Protein AF-A0AAU9X6X1-F1 (afdb_monomer)

Foldseek 3Di:
DDDDDDDDDDDDDDDDPPPPPPPPQQQWDFAAQLLLQLLVVCCVAPVNVLSLQAQNTHSVGQKDFAAAPPDDPPDRQWIWGDSPFKIWIAGRALVQLAARTLWIGGDDDLVVQQQVQLVVVVFGFDHKYQLASLGWIWGAGPVRATQAICAQLQQLARGDPDSNCVSVQCVLFSPLSVVRSVVSSPDPNSVVNHQQKDKDAPPDDDPPQKHWAAEDEAFDKDKRFQGPPWDFKWKFWDPCPPPGVLVLVLQVVQWPQQADPVGSTGGDCVQWDAGNNGGIIGIGGGHNPLVVNCVSNVVDKIKMWMWIADPVRMIMIGIHIHDNPDDPDPPDDLFWDKFFFPPNVQQAQAGWDQDDPQATLAQLLLQVLRQQLSLLSCCVVPVLGFVPSQHDVVDRRDRYDDPSSVVSSNVQCVQQVFDGDPRYRDGDLVSSQSCQVSRCVRNHDQKHKDKDFPPPDFLVVLLVVCVVCRNVNWKKKFWDFDDRNPDGDIAIKIFGMKTKGKGKIKMWGFDFDDDPVDTDTDIDIDIDMDIFMWTQIRRNHRSRPGIIRGDRGRMMMTMDGHD

Secondary structure (DSSP, 8-state):
-----------------------------PPPHHHHHHHHHHTTSGGGGGGGTS--S-TT-SEEEEE-TTS-TT---EEEEE-SSEEEEEES-GGG-S-SEEEEEESSPHHHHHHHHHHHTT----EEEE-STT--EEEE-TTS-EEEESSBTTTTBSS-S-GGGHHHHHHT-HHHHHHHHHHHHTSHHHHHHHTTEEEEETTPPP-TTEEEEEEE-TT-EEEEE--TT--EEEEEE-S-GGGHHHHHHHHHHHBSS-B-SS-TTBBPGGGEEE-TT--EEEEEEB-S-HHHHHHHTTT--EEEEEEEE-TTSEEEEEEEEE-----S---SSS--EEEE-TTGGG--B-B--EETTTEE--HHHHHHHHHHHHHHHHTTT-TTS-TTSSSSTT-PPPSB--HHHHHHHHHHHHHHT-EEETTEEE--GGGGGGGHHHHHHHH-TTEEEEEEETTS--HHHHHHHHHHHHHTT--EEEEEEEE-SSSEEEEEEEEEEEEEEEEEEEEEEEEEES-TTS-EEEEEEEEEEEEEEEEEEE-SBTTTT-EEE----SEEEEEEE--

Nearest PDB structures (foldseek):
  8jyw-assembly1_A  TM=2.947E-01  e=9.438E-01  Trichoplax adhaerens
  8sl0-assembly1_A  TM=2.617E-01  e=5.034E+00  Vitiosangium sp. GDMCC 1.1324
  6h04-assembly1_C  TM=2.088E-01  e=6.342E+00  Homo sapiens
  4v2t-assembly1_A  TM=1.220E-01  e=1.059E+00  Pleurotus ostreatus

Organism: NCBI:txid46732

pLDDT: mean 82.17, std 17.19, range [26.47, 98.62]

Radius of gyration: 28.9 Å; Cα contacts (8 Å, |Δi|>4): 1144; chains: 1; bounding box: 90×73×102 Å

Mean predicted aligned error: 10.25 Å

Structure (mmCIF, N/CA/C/O backbone):
data_AF-A0AAU9X6X1-F1
#
_entry.id   AF-A0AAU9X6X1-F1
#
loop_
_atom_site.group_PDB
_atom_site.id
_atom_site.type_symbol
_atom_site.label_atom_id
_atom_site.label_alt_id
_atom_site.label_comp_id
_atom_site.label_asym_id
_atom_site.label_entity_id
_atom_site.label_seq_id
_atom_site.pdbx_PDB_ins_code
_atom_site.Cartn_x
_atom_site.Cartn_y
_atom_site.Cartn_z
_atom_site.occupancy
_atom_site.B_iso_or_equiv
_atom_site.auth_seq_id
_atom_site.auth_comp_id
_atom_site.auth_asym_id
_atom_site.auth_atom_id
_atom_site.pdbx_PDB_model_num
ATOM 1 N N . MET A 1 1 ? 44.163 -37.553 66.821 1.00 34.38 1 MET A N 1
ATOM 2 C CA . MET A 1 1 ? 45.351 -36.810 66.357 1.00 34.38 1 MET A CA 1
ATOM 3 C C . MET A 1 1 ? 45.443 -36.966 64.846 1.00 34.38 1 MET A C 1
ATOM 5 O O . MET A 1 1 ? 45.514 -38.090 64.373 1.00 34.38 1 MET A O 1
ATOM 9 N N . ALA A 1 2 ? 45.341 -35.856 64.110 1.00 32.88 2 ALA A N 1
ATOM 10 C CA . ALA A 1 2 ? 45.908 -35.700 62.760 1.00 32.88 2 ALA A CA 1
ATOM 11 C C . ALA A 1 2 ? 47.459 -35.741 62.865 1.00 32.88 2 ALA A C 1
ATO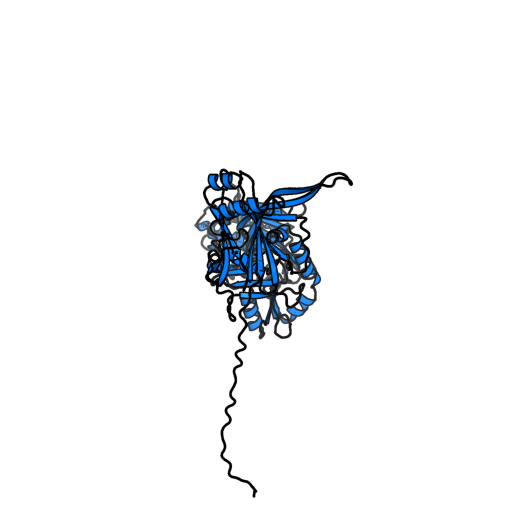M 13 O O . ALA A 1 2 ? 47.927 -35.643 64.007 1.00 32.88 2 ALA A O 1
ATOM 14 N N . PRO A 1 3 ? 48.275 -35.819 61.785 1.00 40.94 3 PRO A N 1
ATOM 15 C CA . PRO A 1 3 ? 48.041 -35.431 60.375 1.00 40.94 3 PRO A CA 1
ATOM 16 C C . PRO A 1 3 ? 48.413 -36.542 59.352 1.00 40.94 3 PRO A C 1
ATOM 18 O O . PRO A 1 3 ? 48.919 -37.586 59.739 1.00 40.94 3 PRO A O 1
ATOM 21 N N . GLY A 1 4 ? 48.018 -36.494 58.068 1.00 26.53 4 GLY A N 1
ATOM 22 C CA . GLY A 1 4 ? 48.544 -35.628 56.988 1.00 26.53 4 GLY A CA 1
ATOM 23 C C . GLY A 1 4 ? 49.948 -36.111 56.566 1.00 26.53 4 GLY A C 1
ATOM 24 O O . GLY A 1 4 ? 50.793 -36.262 57.431 1.00 26.53 4 GLY A O 1
ATOM 25 N N . ASN A 1 5 ? 50.325 -36.374 55.310 1.00 29.16 5 ASN A N 1
ATOM 26 C CA . ASN A 1 5 ? 50.000 -35.693 54.059 1.00 29.16 5 ASN A CA 1
ATOM 27 C C . ASN A 1 5 ? 50.599 -36.476 52.852 1.00 29.16 5 ASN A C 1
ATOM 29 O O . ASN A 1 5 ? 51.722 -36.952 52.959 1.00 29.16 5 ASN A O 1
ATOM 33 N N . ILE A 1 6 ? 49.878 -36.479 51.715 1.00 33.50 6 ILE A N 1
ATOM 34 C CA . ILE A 1 6 ? 50.328 -36.184 50.322 1.00 33.50 6 ILE A CA 1
ATOM 35 C C . ILE A 1 6 ? 51.428 -37.089 49.694 1.00 33.50 6 ILE A C 1
ATOM 37 O O . ILE A 1 6 ? 52.554 -37.096 50.162 1.00 33.50 6 ILE A O 1
ATOM 41 N N . ASN A 1 7 ? 51.212 -37.880 48.623 1.00 29.91 7 ASN A N 1
ATOM 42 C CA . ASN A 1 7 ? 50.804 -37.616 47.209 1.00 29.91 7 ASN A CA 1
ATOM 43 C C . ASN A 1 7 ? 51.987 -38.124 46.332 1.00 29.91 7 ASN A C 1
ATOM 45 O O . ASN A 1 7 ? 53.130 -37.829 46.653 1.00 29.91 7 ASN A O 1
ATOM 49 N N . LYS A 1 8 ? 51.857 -38.923 45.270 1.00 31.33 8 LYS A N 1
ATOM 50 C CA . LYS A 1 8 ? 51.353 -38.586 43.929 1.00 31.33 8 LYS A CA 1
ATOM 51 C C . LYS A 1 8 ? 51.477 -39.845 43.060 1.00 31.33 8 LYS A C 1
ATOM 53 O O . LYS A 1 8 ? 52.530 -40.474 43.076 1.00 31.33 8 LYS A O 1
ATOM 58 N N . ASN A 1 9 ? 50.500 -40.118 42.201 1.00 28.11 9 ASN A N 1
ATOM 59 C CA . ASN A 1 9 ? 50.823 -40.437 40.812 1.00 28.11 9 ASN A CA 1
ATOM 60 C C . ASN A 1 9 ? 49.666 -40.067 39.883 1.00 28.11 9 ASN A C 1
ATOM 62 O O . ASN A 1 9 ? 48.494 -40.258 40.189 1.00 28.11 9 ASN A O 1
ATOM 66 N N . ILE A 1 10 ? 50.059 -39.427 38.790 1.00 32.81 10 ILE A N 1
ATOM 67 C CA . ILE A 1 10 ? 49.257 -38.663 37.842 1.00 32.81 10 ILE A CA 1
ATOM 68 C C . ILE A 1 10 ? 48.699 -39.616 36.784 1.00 32.81 10 ILE A C 1
ATOM 70 O O . ILE A 1 10 ? 49.464 -40.353 36.167 1.00 32.81 10 ILE A O 1
ATOM 74 N N . GLN A 1 11 ? 47.395 -39.545 36.510 1.00 29.19 11 GLN A N 1
ATOM 75 C CA . GLN A 1 11 ? 46.805 -40.120 35.303 1.00 29.19 11 GLN A CA 1
ATOM 76 C C . GLN A 1 11 ? 45.953 -39.059 34.601 1.00 29.19 11 GLN A C 1
ATOM 78 O O . GLN A 1 11 ? 45.117 -38.388 35.205 1.00 29.19 11 GLN A O 1
ATOM 83 N N . TRP A 1 12 ? 46.254 -38.863 33.321 1.00 28.27 12 TRP A N 1
ATOM 84 C CA . TRP A 1 12 ? 45.672 -37.861 32.442 1.00 28.27 12 TRP A CA 1
ATOM 85 C C . TRP A 1 12 ? 44.200 -38.172 32.151 1.00 28.27 12 TRP A C 1
ATOM 87 O O . TRP A 1 12 ? 43.899 -39.150 31.470 1.00 28.27 12 TRP A O 1
ATOM 97 N N . HIS A 1 13 ? 43.290 -37.305 32.600 1.00 31.41 13 HIS A N 1
ATOM 98 C CA . HIS A 1 13 ? 41.912 -37.285 32.116 1.00 31.41 13 HIS A CA 1
ATOM 99 C C . HIS A 1 13 ? 41.697 -36.108 31.165 1.00 31.41 13 HIS A C 1
ATOM 101 O O . HIS A 1 13 ? 41.884 -34.941 31.505 1.00 31.41 13 HIS A O 1
ATOM 107 N N . VAL A 1 14 ? 41.297 -36.471 29.950 1.00 33.16 14 VAL A N 1
ATOM 108 C CA . VAL A 1 14 ? 40.812 -35.612 28.873 1.00 33.16 14 VAL A CA 1
ATOM 109 C C . VAL A 1 14 ? 39.625 -34.789 29.382 1.00 33.16 14 VAL A C 1
ATOM 111 O O . VAL A 1 14 ? 38.543 -35.321 29.620 1.00 33.16 14 VAL A O 1
ATOM 114 N N . LEU A 1 15 ? 39.821 -33.481 29.545 1.00 28.23 15 LEU A N 1
ATOM 115 C CA . LEU A 1 15 ? 38.739 -32.526 29.773 1.00 28.23 15 LEU A CA 1
ATOM 116 C C . LEU A 1 15 ? 38.056 -32.230 28.432 1.00 28.23 15 LEU A C 1
ATOM 118 O O . LEU A 1 15 ? 38.530 -31.414 27.645 1.00 28.23 15 LEU A O 1
ATOM 122 N N . PHE A 1 16 ? 36.925 -32.888 28.180 1.00 28.70 16 PHE A N 1
ATOM 123 C CA . PHE A 1 16 ? 35.931 -32.398 27.227 1.00 28.70 16 PHE A CA 1
ATOM 124 C C . PHE A 1 16 ? 35.357 -31.079 27.770 1.00 28.70 16 PHE A C 1
ATOM 126 O O . PHE A 1 16 ? 34.768 -31.089 28.856 1.00 28.70 16 PHE A O 1
ATOM 133 N N . PRO A 1 17 ? 35.469 -29.941 27.062 1.00 32.41 17 PRO A N 1
ATOM 134 C CA . PRO A 1 17 ? 34.713 -28.765 27.440 1.00 32.41 17 PRO A CA 1
ATOM 135 C C . PRO A 1 17 ? 33.246 -29.051 27.112 1.00 32.41 17 PRO A C 1
ATOM 137 O O . PRO A 1 17 ? 32.853 -29.153 25.949 1.00 32.41 17 PRO A O 1
ATOM 140 N N . LEU A 1 18 ? 32.436 -29.203 28.160 1.00 30.66 18 LEU A N 1
ATOM 141 C CA . LEU A 1 18 ? 30.983 -29.102 28.096 1.00 30.66 18 LEU A CA 1
ATOM 142 C C . LEU A 1 18 ? 30.646 -27.736 27.491 1.00 30.66 18 LEU A C 1
ATOM 144 O O . LEU A 1 18 ? 30.604 -26.717 28.175 1.00 30.66 18 LEU A O 1
ATOM 148 N N . CYS A 1 19 ? 30.444 -27.723 26.176 1.00 27.12 19 CYS A N 1
ATOM 149 C CA . CYS A 1 19 ? 29.834 -26.625 25.456 1.00 27.12 19 CYS A CA 1
ATOM 150 C C . CYS A 1 19 ? 28.373 -26.569 25.914 1.00 27.12 19 CYS A C 1
ATOM 152 O O . CYS A 1 19 ? 27.488 -27.195 25.331 1.00 27.12 19 CYS A O 1
ATOM 154 N N . THR A 1 20 ? 28.115 -25.863 27.012 1.00 31.69 20 THR A N 1
ATOM 155 C CA . THR A 1 20 ? 26.778 -25.403 27.366 1.00 31.69 20 THR A CA 1
ATOM 156 C C . THR A 1 20 ? 26.326 -24.476 26.247 1.00 31.69 20 THR A C 1
ATOM 158 O O . THR A 1 20 ? 26.607 -23.279 26.237 1.00 31.69 20 THR A O 1
ATOM 161 N N . ILE A 1 21 ? 25.625 -25.047 25.266 1.00 31.33 21 ILE A N 1
ATOM 162 C CA . ILE A 1 21 ? 24.788 -24.288 24.348 1.00 31.33 21 ILE A CA 1
ATOM 163 C C . ILE A 1 21 ? 23.740 -23.622 25.237 1.00 31.33 21 ILE A C 1
ATOM 165 O O . ILE A 1 21 ? 22.722 -24.215 25.592 1.00 31.33 21 ILE A O 1
ATOM 169 N N . LEU A 1 22 ? 24.014 -22.380 25.634 1.00 26.83 22 LEU A N 1
ATOM 170 C CA . LEU A 1 22 ? 22.998 -21.445 26.079 1.00 26.83 22 LEU A CA 1
ATOM 171 C C . LEU A 1 22 ? 22.046 -21.276 24.896 1.00 26.83 22 LEU A C 1
ATOM 173 O O . LEU A 1 22 ? 22.233 -20.424 24.029 1.00 26.83 22 LEU A O 1
ATOM 177 N N . VAL A 1 23 ? 21.020 -22.126 24.846 1.00 26.47 23 VAL A N 1
ATOM 178 C CA . VAL A 1 23 ? 19.803 -21.848 24.097 1.00 26.47 23 VAL A CA 1
ATOM 179 C C . VAL A 1 23 ? 19.217 -20.617 24.771 1.00 26.47 23 VAL A C 1
ATOM 181 O O . VAL A 1 23 ? 18.450 -20.711 25.727 1.00 26.47 23 VAL A O 1
ATOM 184 N N . VAL A 1 24 ? 19.633 -19.437 24.310 1.00 30.52 24 VAL A N 1
ATOM 185 C CA . VAL A 1 24 ? 18.927 -18.195 24.589 1.00 30.52 24 VAL A CA 1
ATOM 186 C C . VAL A 1 24 ? 17.564 -18.392 23.948 1.00 30.52 24 VAL A C 1
ATOM 188 O O . VAL A 1 24 ? 17.398 -18.220 22.739 1.00 30.52 24 VAL A O 1
ATOM 191 N N . GLY A 1 25 ? 16.608 -18.870 24.746 1.00 29.17 25 GLY A N 1
ATOM 192 C CA . GLY A 1 25 ? 15.221 -18.991 24.344 1.00 29.17 25 GLY A CA 1
ATOM 193 C C . GLY A 1 25 ? 14.802 -17.634 23.808 1.00 29.17 25 GLY A C 1
ATOM 194 O O . GLY A 1 25 ? 14.695 -16.671 24.564 1.00 29.17 25 GLY A O 1
ATOM 195 N N . SER A 1 26 ? 14.648 -17.536 22.488 1.00 38.75 26 SER A N 1
ATOM 196 C CA . SER A 1 26 ? 14.135 -16.330 21.857 1.00 38.75 26 SER A CA 1
ATOM 197 C C . SER A 1 26 ? 12.733 -16.149 22.405 1.00 38.75 26 SER A C 1
ATOM 199 O O . SER A 1 26 ? 11.842 -16.941 22.095 1.00 38.75 26 SER A O 1
ATOM 201 N N . ALA A 1 27 ? 12.566 -15.180 23.307 1.00 46.25 27 ALA A N 1
ATOM 202 C CA . ALA A 1 27 ? 11.268 -14.867 23.871 1.00 46.25 27 ALA A CA 1
ATOM 203 C C . ALA A 1 27 ? 10.288 -14.682 22.707 1.00 46.25 27 ALA A C 1
ATOM 205 O O . ALA A 1 27 ? 10.564 -13.906 21.792 1.00 46.25 27 ALA A O 1
ATOM 206 N N . ALA A 1 28 ? 9.187 -15.439 22.728 1.00 56.12 28 ALA A N 1
ATOM 207 C CA . ALA A 1 28 ? 8.129 -15.360 21.728 1.00 56.12 28 ALA A CA 1
ATOM 208 C C . ALA A 1 28 ? 7.797 -13.890 21.426 1.00 56.12 28 ALA A C 1
ATOM 210 O O . ALA A 1 28 ? 7.582 -13.099 22.354 1.00 56.12 28 ALA A O 1
ATOM 211 N N . LEU A 1 29 ? 7.800 -13.516 20.143 1.00 65.94 29 LEU A N 1
ATOM 212 C CA . LEU A 1 29 ? 7.522 -12.148 19.721 1.00 65.94 29 LEU A CA 1
ATOM 213 C C . LEU A 1 29 ? 6.084 -11.797 20.114 1.00 65.94 29 LEU A C 1
ATOM 215 O O . LEU A 1 29 ? 5.132 -12.386 19.608 1.00 65.94 29 LEU A O 1
ATOM 219 N N . LYS A 1 30 ? 5.930 -10.822 21.014 1.00 76.06 30 LYS A N 1
ATOM 220 C CA . LYS A 1 30 ? 4.615 -10.376 21.483 1.00 76.06 30 LYS A CA 1
ATOM 221 C C . LYS A 1 30 ? 4.095 -9.241 20.622 1.00 76.06 30 LYS A C 1
ATOM 223 O O . LYS A 1 30 ? 4.688 -8.159 20.601 1.00 76.06 30 LYS A O 1
ATOM 228 N N . LEU A 1 31 ? 2.978 -9.467 19.938 1.00 84.50 31 LEU A N 1
ATOM 229 C CA . LEU A 1 31 ? 2.383 -8.453 19.068 1.00 84.50 31 LEU A CA 1
ATOM 230 C C . LEU A 1 31 ? 1.553 -7.443 19.871 1.00 84.50 31 LEU A C 1
ATOM 232 O O . LEU A 1 31 ? 0.777 -7.849 20.741 1.00 84.50 31 LEU A O 1
ATOM 236 N N . PRO A 1 32 ? 1.643 -6.133 19.572 1.00 86.31 32 PRO A N 1
ATOM 237 C CA . PRO A 1 32 ? 0.783 -5.136 20.197 1.00 86.31 32 PRO A CA 1
ATOM 238 C C . PRO A 1 32 ? -0.682 -5.345 19.789 1.00 86.31 32 PRO A C 1
ATOM 240 O O . PRO A 1 32 ? -0.978 -5.920 18.737 1.00 86.31 32 PRO A O 1
ATOM 243 N N . TYR A 1 33 ? -1.608 -4.857 20.622 1.00 86.38 33 TYR A N 1
ATOM 244 C CA . TYR A 1 33 ? -3.054 -4.973 20.389 1.00 86.38 33 TYR A CA 1
ATOM 245 C C . TYR A 1 33 ? -3.447 -4.489 18.990 1.00 86.38 33 TYR A C 1
ATOM 247 O O . TYR A 1 33 ? -4.227 -5.135 18.299 1.00 86.38 33 TYR A O 1
ATOM 255 N N . GLU A 1 34 ? -2.878 -3.372 18.561 1.00 87.75 34 GLU A N 1
ATOM 256 C CA . GLU A 1 34 ? -3.120 -2.742 17.274 1.00 87.75 34 GLU A CA 1
ATOM 257 C C . GLU A 1 34 ? -2.832 -3.682 16.097 1.00 87.75 34 GLU A C 1
ATOM 259 O O . GLU A 1 34 ? -3.627 -3.761 15.157 1.00 87.75 34 GLU A O 1
ATOM 264 N N . VAL A 1 35 ? -1.737 -4.440 16.173 1.00 89.44 35 VAL A N 1
ATOM 265 C CA . VAL A 1 35 ? -1.349 -5.409 15.141 1.00 89.44 35 VAL A CA 1
ATOM 266 C C . VAL A 1 35 ? -2.263 -6.622 15.199 1.00 89.44 35 VAL A C 1
ATOM 268 O O . VAL A 1 35 ? -2.789 -7.025 14.167 1.00 89.44 35 VAL A O 1
ATOM 271 N N . GLN A 1 36 ? -2.550 -7.150 16.393 1.00 89.31 36 GLN A N 1
ATOM 272 C CA . GLN A 1 36 ? -3.501 -8.257 16.555 1.00 89.31 36 GLN A CA 1
ATOM 273 C C . GLN A 1 36 ? -4.883 -7.903 15.996 1.00 89.31 36 GLN A C 1
ATOM 275 O O . GLN A 1 36 ? -5.502 -8.687 15.279 1.00 89.31 36 GLN A O 1
ATOM 280 N N . GLN A 1 37 ? -5.353 -6.688 16.271 1.00 89.06 37 GLN A N 1
ATOM 281 C CA . GLN A 1 37 ? -6.616 -6.194 15.752 1.00 89.06 37 GLN A CA 1
ATOM 282 C C . GLN A 1 37 ? -6.596 -6.047 14.228 1.00 89.06 37 GLN A C 1
ATOM 284 O O . GLN A 1 37 ? -7.605 -6.318 13.577 1.00 89.06 37 GLN A O 1
ATOM 289 N N . SER A 1 38 ? -5.470 -5.609 13.668 1.00 89.75 38 SER A N 1
ATOM 290 C CA . SER A 1 38 ? -5.297 -5.483 12.221 1.00 89.75 38 SER A CA 1
ATOM 291 C C . SER A 1 38 ? -5.279 -6.858 11.553 1.00 89.75 38 SER A C 1
ATOM 293 O O . SER A 1 38 ? -5.969 -7.044 10.561 1.00 89.75 38 SER A O 1
ATOM 295 N N . ILE A 1 39 ? -4.629 -7.865 12.150 1.00 89.38 39 ILE A N 1
ATOM 296 C CA . ILE A 1 39 ? -4.695 -9.258 11.678 1.00 89.38 39 ILE A CA 1
ATOM 297 C C . ILE A 1 39 ? -6.148 -9.754 11.653 1.00 89.38 39 ILE A C 1
ATOM 299 O O . ILE A 1 39 ? -6.595 -10.303 10.648 1.00 89.38 39 ILE A O 1
ATOM 303 N N . LEU A 1 40 ? -6.923 -9.529 12.721 1.00 87.62 40 LEU A N 1
ATOM 304 C CA . LEU A 1 40 ? -8.335 -9.934 12.748 1.00 87.62 40 LEU A CA 1
ATOM 305 C C . LEU A 1 40 ? -9.177 -9.241 11.671 1.00 87.62 40 LEU A C 1
ATOM 307 O O . LEU A 1 40 ? -10.067 -9.877 11.120 1.00 87.62 40 LEU A O 1
ATOM 311 N N . ALA A 1 41 ? -8.919 -7.961 11.397 1.00 85.94 41 ALA A N 1
ATOM 312 C CA . ALA A 1 41 ? -9.678 -7.187 10.419 1.00 85.94 41 ALA A CA 1
ATOM 313 C C . ALA A 1 41 ? -9.298 -7.541 8.972 1.00 85.94 41 ALA A C 1
ATOM 315 O O . ALA A 1 41 ? -10.172 -7.815 8.154 1.00 85.94 41 ALA A O 1
ATOM 316 N N . GLU A 1 42 ? -8.001 -7.572 8.660 1.00 84.69 42 GLU A N 1
ATOM 317 C CA . GLU A 1 42 ? -7.508 -7.781 7.295 1.00 84.69 42 GLU A CA 1
ATOM 318 C C . GLU A 1 42 ? -7.640 -9.240 6.847 1.00 84.69 42 GLU A C 1
ATOM 320 O O . GLU A 1 42 ? -7.840 -9.506 5.667 1.00 84.69 42 GLU A O 1
ATOM 325 N N . SER A 1 43 ? -7.627 -10.198 7.778 1.00 84.06 43 SER A N 1
ATOM 326 C CA . SER A 1 43 ? -7.795 -11.624 7.461 1.00 84.06 43 SER A CA 1
ATOM 327 C C . SER A 1 43 ? -9.212 -12.032 7.024 1.00 84.06 43 SER A C 1
ATOM 329 O O . SER A 1 43 ? -9.473 -13.197 6.704 1.00 84.06 43 SER A O 1
ATOM 331 N N . GLU A 1 44 ? -10.156 -11.090 7.023 1.00 79.62 44 GLU A N 1
ATOM 332 C CA . GLU A 1 44 ? -11.462 -11.258 6.384 1.00 79.62 44 GLU A CA 1
ATOM 333 C C . GLU A 1 44 ? -11.425 -10.944 4.877 1.00 79.62 44 GLU A C 1
ATOM 335 O O . GLU A 1 44 ? -12.369 -11.282 4.165 1.00 79.62 44 GLU A O 1
ATOM 340 N N . LEU A 1 45 ? -10.343 -10.346 4.364 1.00 74.56 45 LEU A N 1
ATOM 341 C CA . LEU A 1 45 ? -10.152 -10.122 2.932 1.00 74.56 45 LEU A CA 1
ATOM 342 C C . LEU A 1 45 ? -9.703 -11.409 2.244 1.00 74.56 45 LEU A C 1
ATOM 344 O O . LEU A 1 45 ? -8.772 -12.058 2.708 1.00 74.56 45 LEU A O 1
ATOM 348 N N . ASP A 1 46 ? -10.318 -11.735 1.102 1.00 72.69 46 ASP A N 1
ATOM 349 C CA . ASP A 1 46 ? -10.016 -12.958 0.340 1.00 72.69 46 ASP A CA 1
ATOM 350 C C . ASP A 1 46 ? -8.519 -13.158 0.079 1.00 72.69 46 ASP A C 1
ATOM 352 O O . ASP A 1 46 ? -8.003 -14.243 0.329 1.00 72.69 46 ASP A O 1
ATOM 356 N N . ASP A 1 47 ? -7.822 -12.091 -0.323 1.00 72.06 47 ASP A N 1
ATOM 357 C CA . ASP A 1 47 ? -6.396 -12.123 -0.676 1.00 72.06 47 ASP A CA 1
ATOM 358 C C . ASP A 1 47 ? -5.473 -12.262 0.551 1.00 72.06 47 ASP A C 1
ATOM 360 O O . ASP A 1 47 ? -4.272 -12.437 0.392 1.00 72.06 47 ASP A O 1
ATOM 364 N N . LEU A 1 48 ? -6.014 -12.153 1.771 1.00 80.19 48 LEU A N 1
ATOM 365 C CA . LEU A 1 48 ? -5.268 -12.171 3.035 1.00 80.19 48 LEU A CA 1
ATOM 366 C C . LEU A 1 48 ? -5.837 -13.181 4.048 1.00 80.19 48 LEU A C 1
ATOM 368 O O . LEU A 1 48 ? -5.480 -13.152 5.228 1.00 80.19 48 LEU A O 1
ATOM 372 N N . LYS A 1 49 ? -6.708 -14.103 3.615 1.00 82.88 49 LYS A N 1
ATOM 373 C CA . LYS A 1 49 ? -7.297 -15.140 4.486 1.00 82.88 49 LYS A CA 1
ATOM 374 C C . LYS A 1 49 ? -6.244 -16.011 5.167 1.00 82.88 49 LYS A C 1
ATOM 376 O O . LYS A 1 49 ? -6.463 -16.459 6.296 1.00 82.88 49 LYS A O 1
ATOM 381 N N . ASP A 1 50 ? -5.103 -16.209 4.513 1.00 82.62 50 ASP A N 1
ATOM 382 C CA . ASP A 1 50 ? -4.003 -17.014 5.039 1.00 82.62 50 ASP A CA 1
ATOM 383 C C . ASP A 1 50 ? -3.384 -16.413 6.309 1.00 82.62 50 ASP A C 1
ATOM 385 O O . ASP A 1 50 ? -2.890 -17.168 7.145 1.00 82.62 50 ASP A O 1
ATOM 389 N N . LEU A 1 51 ? -3.563 -15.108 6.578 1.00 82.75 51 LEU A N 1
ATOM 390 C CA . LEU A 1 51 ? -3.168 -14.482 7.851 1.00 82.75 51 LEU A CA 1
ATOM 391 C C . LEU A 1 51 ? -3.775 -15.161 9.085 1.00 82.75 51 LEU A C 1
ATOM 393 O O . LEU A 1 51 ? -3.196 -15.089 10.168 1.00 82.75 51 LEU A O 1
ATOM 397 N N . LYS A 1 52 ? -4.928 -15.835 8.953 1.00 78.00 52 LYS A N 1
ATOM 398 C CA . LYS A 1 52 ? -5.547 -16.575 10.070 1.00 78.00 52 LYS A CA 1
ATOM 399 C C . LYS A 1 52 ? -4.725 -17.788 10.498 1.00 78.00 52 LYS A C 1
ATOM 401 O O . LYS A 1 52 ? -4.894 -18.242 11.627 1.00 78.00 52 LYS A O 1
ATOM 406 N N . ARG A 1 53 ? -3.905 -18.331 9.594 1.00 75.25 53 ARG A N 1
ATOM 407 C CA . ARG A 1 53 ? -3.177 -19.598 9.750 1.00 75.25 53 ARG A CA 1
ATOM 408 C C . ARG A 1 53 ? -1.709 -19.400 10.124 1.00 75.25 53 ARG A C 1
ATOM 410 O O . ARG A 1 53 ? -1.081 -20.344 10.586 1.00 75.25 53 ARG A O 1
ATOM 417 N N . VAL A 1 54 ? -1.180 -18.192 9.945 1.00 74.75 54 VAL A N 1
ATOM 418 C CA . VAL A 1 54 ? 0.222 -17.869 10.231 1.00 74.75 54 VAL A CA 1
ATOM 419 C C . VAL A 1 54 ? 0.484 -17.909 11.729 1.00 74.75 54 VAL A C 1
ATOM 421 O O . VAL A 1 54 ? -0.153 -17.170 12.476 1.00 74.75 54 VAL A O 1
ATOM 424 N N . ASN A 1 55 ? 1.459 -18.700 12.176 1.00 70.44 55 ASN A N 1
ATOM 425 C CA . ASN A 1 55 ? 1.927 -18.630 13.555 1.00 70.44 55 ASN A CA 1
ATOM 426 C C . ASN A 1 55 ? 2.724 -17.337 13.760 1.00 70.44 55 ASN A C 1
ATOM 428 O O . ASN A 1 55 ? 3.880 -17.249 13.383 1.00 70.44 55 ASN A O 1
ATOM 432 N N . VAL A 1 56 ? 2.102 -16.307 14.324 1.00 70.00 56 VAL A N 1
ATOM 433 C CA . VAL A 1 56 ? 2.730 -14.983 14.445 1.00 70.00 56 VAL A CA 1
ATOM 434 C C . VAL A 1 56 ? 3.666 -14.842 15.654 1.00 70.00 56 VAL A C 1
ATOM 436 O O . VAL A 1 56 ? 4.281 -13.787 15.811 1.00 70.00 56 VAL A O 1
ATOM 439 N N . SER A 1 57 ? 3.756 -15.868 16.508 1.00 59.53 57 SER A N 1
ATOM 440 C CA . SER A 1 57 ? 4.311 -15.786 17.869 1.00 59.53 57 SER A CA 1
ATOM 441 C C . SER A 1 57 ? 5.595 -16.594 18.099 1.00 59.53 57 SER A C 1
ATOM 443 O O . SER A 1 57 ? 6.139 -16.554 19.202 1.00 59.53 57 SER A O 1
ATOM 445 N N . ASP A 1 58 ? 6.096 -17.352 17.127 1.00 54.44 58 ASP A N 1
ATOM 446 C CA . ASP A 1 58 ? 7.277 -18.200 17.306 1.00 54.44 58 ASP A CA 1
ATOM 447 C C . ASP A 1 58 ? 8.603 -17.428 17.168 1.00 54.44 58 ASP A C 1
ATOM 449 O O . ASP A 1 58 ? 8.772 -16.522 16.356 1.00 54.44 58 ASP A O 1
ATOM 453 N N . GLY A 1 59 ? 9.588 -17.790 17.999 1.00 43.12 59 GLY A N 1
ATOM 454 C CA . GLY A 1 59 ? 10.905 -17.136 18.059 1.00 43.12 59 GLY A CA 1
ATOM 455 C C . GLY A 1 59 ? 11.791 -17.346 16.821 1.00 43.12 59 GLY A C 1
ATOM 456 O O . GLY A 1 59 ? 12.854 -16.740 16.731 1.00 43.12 59 GLY A O 1
ATOM 457 N N . ARG A 1 60 ? 11.359 -18.181 15.865 1.00 45.31 60 ARG A N 1
ATOM 458 C CA . ARG A 1 60 ? 11.961 -18.343 14.525 1.00 45.31 60 ARG A CA 1
ATOM 459 C C . ARG A 1 60 ? 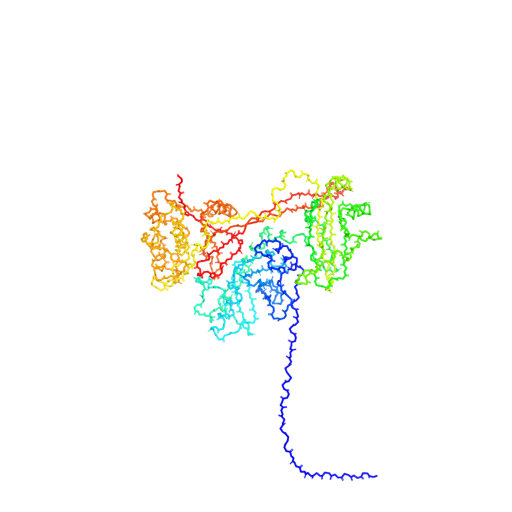11.094 -17.718 13.412 1.00 45.31 60 ARG A C 1
ATOM 461 O O . ARG A 1 60 ? 11.323 -17.997 12.241 1.00 45.31 60 ARG A O 1
ATOM 468 N N . GLY A 1 61 ? 10.081 -16.942 13.794 1.00 55.53 61 GLY A N 1
ATOM 469 C CA . GLY A 1 61 ? 8.804 -16.874 13.096 1.00 55.53 61 GLY A CA 1
ATOM 470 C C . GLY A 1 61 ? 8.699 -16.142 11.758 1.00 55.53 61 GLY A C 1
ATOM 471 O O . GLY A 1 61 ? 9.601 -15.404 11.355 1.00 55.53 61 GLY A O 1
ATOM 472 N N . PRO A 1 62 ? 7.531 -16.279 11.096 1.00 68.38 62 PRO A N 1
ATOM 473 C CA . PRO A 1 62 ? 7.149 -15.553 9.884 1.00 68.38 62 PRO A CA 1
ATOM 474 C C . PRO A 1 62 ? 7.053 -14.034 10.098 1.00 68.38 62 PRO A C 1
ATOM 476 O O . PRO A 1 62 ? 6.895 -13.292 9.129 1.00 68.38 62 PRO A O 1
ATOM 479 N N . THR A 1 63 ? 7.156 -13.559 11.344 1.00 87.31 63 THR A N 1
ATOM 480 C CA . THR A 1 63 ? 7.022 -12.148 11.699 1.00 87.31 63 THR A CA 1
ATOM 481 C C . THR A 1 63 ? 8.372 -11.481 11.964 1.00 87.31 63 THR A C 1
ATOM 483 O O . THR A 1 63 ? 9.118 -11.906 12.845 1.00 87.31 63 THR A O 1
ATOM 486 N N . ARG A 1 64 ? 8.658 -10.365 11.285 1.00 89.81 64 ARG A N 1
ATOM 487 C CA . ARG A 1 64 ? 9.882 -9.570 11.472 1.00 89.81 64 ARG A CA 1
ATOM 488 C C . ARG A 1 64 ? 9.572 -8.133 11.905 1.00 89.81 64 ARG A C 1
ATOM 490 O O . ARG A 1 64 ? 8.748 -7.470 11.271 1.00 89.81 64 ARG A O 1
ATOM 497 N N . PRO A 1 65 ? 10.223 -7.622 12.969 1.00 93.38 65 PRO A N 1
ATOM 498 C CA . PRO A 1 65 ? 10.073 -6.233 13.379 1.00 93.38 65 PRO A CA 1
ATOM 499 C C . PRO A 1 65 ? 10.817 -5.297 12.420 1.00 93.38 65 PRO A C 1
ATOM 501 O O . PRO A 1 65 ? 11.949 -5.562 12.012 1.00 93.38 65 PRO A O 1
ATOM 504 N N . ILE A 1 66 ? 10.190 -4.166 12.111 1.00 95.88 66 ILE A N 1
ATOM 505 C CA . ILE A 1 66 ? 10.759 -3.098 11.291 1.00 95.88 66 ILE A CA 1
ATOM 506 C C . ILE A 1 66 ? 10.688 -1.789 12.073 1.00 95.88 66 ILE A C 1
ATOM 508 O O . ILE A 1 66 ? 9.658 -1.428 12.647 1.00 95.88 66 ILE A O 1
ATOM 512 N N . TYR A 1 67 ? 11.793 -1.059 12.070 1.00 96.00 67 TYR A N 1
ATOM 513 C CA . TYR A 1 67 ? 11.998 0.153 12.851 1.00 96.00 67 TYR A CA 1
ATOM 514 C C . TYR A 1 67 ? 11.981 1.400 11.967 1.00 96.00 67 TYR A C 1
ATOM 516 O O . TYR A 1 67 ? 11.921 1.332 10.736 1.00 96.00 67 TYR A O 1
ATOM 524 N N . ARG A 1 68 ? 12.049 2.564 12.607 1.00 93.81 68 ARG A N 1
ATOM 525 C CA . ARG A 1 68 ? 12.169 3.863 11.948 1.00 93.81 68 ARG A CA 1
ATOM 526 C C . ARG A 1 68 ? 13.259 4.682 12.604 1.00 93.81 68 ARG A C 1
ATOM 528 O O . ARG A 1 68 ? 13.368 4.681 13.821 1.00 93.81 68 ARG A O 1
ATOM 535 N N . LEU A 1 69 ? 14.043 5.372 11.781 1.00 90.62 69 LEU A N 1
ATOM 536 C CA . LEU A 1 69 ? 15.151 6.201 12.257 1.00 90.62 69 LEU A CA 1
ATOM 537 C C . LEU A 1 69 ? 14.683 7.510 12.909 1.00 90.62 69 LEU A C 1
ATOM 539 O O . LEU A 1 69 ? 15.430 8.093 13.681 1.00 90.62 69 LEU A O 1
ATOM 543 N N . ASP A 1 70 ? 13.470 7.977 12.601 1.00 89.06 70 ASP A N 1
ATOM 544 C CA . ASP A 1 70 ? 12.881 9.193 13.178 1.00 89.06 70 ASP A CA 1
ATOM 545 C C . ASP A 1 70 ? 12.031 8.928 14.436 1.00 89.06 70 ASP A C 1
ATOM 547 O O . ASP A 1 70 ? 11.423 9.848 14.981 1.00 89.06 70 ASP A O 1
ATOM 551 N N . LEU A 1 71 ? 11.972 7.673 14.891 1.00 91.38 71 LEU A N 1
ATOM 552 C CA . LEU A 1 71 ? 11.301 7.255 16.121 1.00 91.38 71 LEU A CA 1
ATOM 553 C C . LEU A 1 71 ? 12.332 6.728 17.127 1.00 91.38 71 LEU A C 1
ATOM 555 O O . LEU A 1 71 ? 13.514 6.601 16.819 1.00 91.38 71 LEU A O 1
ATOM 559 N N . ASP A 1 72 ? 11.867 6.428 18.340 1.00 91.94 72 ASP A N 1
ATOM 560 C CA . ASP A 1 72 ? 12.687 5.790 19.372 1.00 91.94 72 ASP A CA 1
ATOM 561 C C . ASP A 1 72 ? 13.368 4.518 18.812 1.00 91.94 72 ASP A C 1
ATOM 563 O O . ASP A 1 72 ? 12.681 3.705 18.180 1.00 91.94 72 ASP A O 1
ATOM 567 N N . PRO A 1 73 ? 14.689 4.330 19.013 1.00 90.12 73 PRO A N 1
ATOM 568 C CA . PRO A 1 73 ? 15.424 3.203 18.450 1.00 90.12 73 PRO A CA 1
ATOM 569 C C . PRO A 1 73 ? 14.824 1.836 18.781 1.00 90.12 73 PRO A C 1
ATOM 571 O O . PRO A 1 73 ? 14.889 0.938 17.940 1.00 90.12 73 PRO A O 1
ATOM 574 N N . ASP A 1 74 ? 14.223 1.664 19.956 1.00 90.69 74 ASP A N 1
ATOM 575 C CA . ASP A 1 74 ? 13.658 0.389 20.405 1.00 90.69 74 ASP A CA 1
ATOM 576 C C . ASP A 1 74 ? 12.160 0.264 20.106 1.00 90.69 74 ASP A C 1
ATOM 578 O O . ASP A 1 74 ? 11.551 -0.795 20.291 1.00 90.69 74 ASP A O 1
ATOM 582 N N . TYR A 1 75 ? 11.555 1.317 19.555 1.00 92.06 75 TYR A N 1
ATOM 583 C CA . TYR A 1 75 ? 10.175 1.288 19.106 1.00 92.06 75 TYR A CA 1
ATOM 584 C C . TYR A 1 75 ? 10.038 0.531 17.779 1.00 92.06 75 TYR A C 1
ATOM 586 O O . TYR A 1 75 ? 10.365 1.030 16.699 1.00 92.06 75 TYR A O 1
ATOM 594 N N . VAL A 1 76 ? 9.479 -0.680 17.851 1.00 94.06 76 VAL A N 1
ATOM 595 C CA . VAL A 1 76 ? 9.057 -1.433 16.664 1.00 94.06 76 VAL A CA 1
ATOM 596 C C . VAL A 1 76 ? 7.921 -0.671 15.988 1.00 94.06 76 VAL A C 1
ATOM 598 O O . VAL A 1 76 ? 6.819 -0.568 16.530 1.00 94.06 76 VAL A O 1
ATOM 601 N N . ALA A 1 77 ? 8.184 -0.118 14.808 1.00 94.94 77 ALA A N 1
ATOM 602 C CA . ALA A 1 77 ? 7.225 0.689 14.062 1.00 94.94 77 ALA A CA 1
ATOM 603 C C . ALA A 1 77 ? 6.273 -0.174 13.223 1.00 94.94 77 ALA A C 1
ATOM 605 O O . ALA A 1 77 ? 5.097 0.161 13.095 1.00 94.94 77 ALA A O 1
ATOM 606 N N . TYR A 1 78 ? 6.757 -1.292 12.684 1.00 95.62 78 TYR A N 1
ATOM 607 C CA . TYR A 1 78 ? 5.961 -2.198 11.861 1.00 95.62 78 TYR A CA 1
ATOM 608 C C . TYR A 1 78 ? 6.324 -3.658 12.111 1.00 95.62 78 TYR A C 1
ATOM 610 O O . TYR A 1 78 ? 7.404 -3.970 12.612 1.00 95.62 78 TYR A O 1
ATOM 618 N N . TYR A 1 79 ? 5.419 -4.539 11.707 1.00 93.88 79 TYR A N 1
ATOM 619 C CA . TYR A 1 79 ? 5.615 -5.979 11.671 1.00 93.88 79 TYR A CA 1
ATOM 620 C C . TYR A 1 79 ? 5.346 -6.461 10.249 1.00 93.88 79 TYR A C 1
ATOM 622 O O . TYR A 1 79 ? 4.242 -6.279 9.737 1.00 93.88 79 TYR A O 1
ATOM 630 N N . GLU A 1 80 ? 6.356 -7.042 9.613 1.00 93.56 80 GLU A N 1
ATOM 631 C CA . GLU A 1 80 ? 6.189 -7.791 8.369 1.00 93.56 80 GLU A CA 1
ATOM 632 C C . GLU A 1 80 ? 5.846 -9.233 8.719 1.00 93.56 80 GLU A C 1
ATOM 634 O O . GLU A 1 80 ? 6.565 -9.851 9.497 1.00 93.56 80 GLU A O 1
ATOM 639 N N . ILE A 1 81 ? 4.742 -9.745 8.185 1.00 91.44 81 ILE A N 1
ATOM 640 C CA . ILE A 1 81 ? 4.221 -11.082 8.461 1.00 91.44 81 ILE A CA 1
ATOM 641 C C . ILE A 1 81 ? 4.183 -11.856 7.147 1.00 91.44 81 ILE A C 1
ATOM 643 O O . ILE A 1 81 ? 3.532 -11.433 6.191 1.00 91.44 81 ILE A O 1
ATOM 647 N N . ASP A 1 82 ? 4.866 -12.992 7.126 1.00 88.44 82 ASP A N 1
ATOM 648 C CA . ASP A 1 82 ? 4.830 -13.971 6.046 1.00 88.44 82 ASP A CA 1
ATOM 649 C C . ASP A 1 82 ? 3.567 -14.828 6.129 1.00 88.44 82 ASP A C 1
ATOM 651 O O . ASP A 1 82 ? 3.217 -15.356 7.184 1.00 88.44 82 ASP A O 1
ATOM 655 N N . THR A 1 83 ? 2.873 -14.953 5.005 1.00 84.94 83 THR A N 1
ATOM 656 C CA . THR A 1 83 ? 1.658 -15.764 4.864 1.00 84.94 83 THR A CA 1
ATOM 657 C C . THR A 1 83 ? 1.902 -17.108 4.175 1.00 84.94 83 THR A C 1
ATOM 659 O O . THR A 1 83 ? 0.967 -17.884 4.000 1.00 84.94 83 THR A O 1
ATOM 662 N N . GLY A 1 84 ? 3.148 -17.387 3.786 1.00 80.19 84 GLY A N 1
ATOM 663 C CA . GLY A 1 84 ? 3.622 -18.577 3.081 1.00 80.19 84 GLY A CA 1
ATOM 664 C C . GLY A 1 84 ? 3.657 -18.440 1.555 1.00 80.19 84 GLY A C 1
ATOM 665 O O . GLY A 1 84 ? 4.308 -19.241 0.892 1.00 80.19 84 GLY A O 1
ATOM 666 N N . ARG A 1 85 ? 2.930 -17.469 0.985 1.00 81.25 85 ARG A N 1
ATOM 667 C CA . ARG A 1 85 ? 2.925 -17.153 -0.465 1.00 81.25 85 ARG A CA 1
ATOM 668 C C . ARG A 1 85 ? 2.995 -15.654 -0.766 1.00 81.25 85 ARG A C 1
ATOM 670 O O . ARG A 1 85 ? 2.974 -15.234 -1.924 1.00 81.25 85 ARG A O 1
ATOM 677 N N . SER A 1 86 ? 2.903 -14.848 0.278 1.00 88.06 86 SER A N 1
ATOM 678 C CA . SER A 1 86 ? 2.764 -13.403 0.213 1.00 88.06 86 SER A CA 1
ATOM 679 C C . SER A 1 86 ? 3.122 -12.826 1.573 1.00 88.06 86 SER A C 1
ATOM 681 O O . SER A 1 86 ? 3.222 -13.554 2.566 1.00 88.06 86 SER A O 1
ATOM 683 N N . TYR A 1 87 ? 3.226 -11.513 1.654 1.00 90.75 87 TYR A N 1
ATOM 684 C CA . TYR A 1 87 ? 3.529 -10.829 2.896 1.00 90.75 87 TYR A CA 1
ATOM 685 C C . TYR A 1 87 ? 2.576 -9.672 3.147 1.00 90.75 87 TYR A C 1
ATOM 687 O O . TYR A 1 87 ? 2.013 -9.091 2.218 1.00 90.75 87 TYR A O 1
ATOM 695 N N . VAL A 1 88 ? 2.444 -9.294 4.416 1.00 93.00 88 VAL A N 1
ATOM 696 C CA . VAL A 1 88 ? 1.779 -8.057 4.832 1.00 93.00 88 VAL A CA 1
ATOM 697 C C . VAL A 1 88 ? 2.675 -7.281 5.784 1.00 93.00 88 VAL A C 1
ATOM 699 O O . VAL A 1 88 ? 3.332 -7.865 6.641 1.00 93.00 88 VAL A O 1
ATOM 702 N N . ILE A 1 89 ? 2.679 -5.955 5.670 1.00 94.25 89 ILE A N 1
ATOM 703 C CA . ILE A 1 89 ? 3.311 -5.066 6.646 1.00 94.25 89 ILE A CA 1
ATOM 704 C C . ILE A 1 89 ? 2.225 -4.305 7.395 1.00 94.25 89 ILE A C 1
ATOM 706 O O . ILE A 1 89 ? 1.462 -3.525 6.814 1.00 94.25 89 ILE A O 1
ATOM 710 N N . LEU A 1 90 ? 2.183 -4.522 8.709 1.00 93.56 90 LEU A N 1
ATOM 711 C CA . LEU A 1 90 ? 1.235 -3.894 9.618 1.00 93.56 90 LEU A CA 1
ATOM 712 C C . LEU A 1 90 ? 1.936 -2.872 10.509 1.00 93.56 90 LEU A C 1
ATOM 714 O O . LEU A 1 90 ? 2.992 -3.141 11.080 1.00 93.56 90 LEU A O 1
ATOM 718 N N . SER A 1 91 ? 1.331 -1.699 10.652 1.00 93.25 91 SER A N 1
ATOM 719 C CA . SER A 1 91 ? 1.797 -0.665 11.569 1.00 93.25 91 SER A CA 1
ATOM 720 C C . SER A 1 91 ? 1.512 -1.035 13.020 1.00 93.25 91 SER A C 1
ATOM 722 O O . SER A 1 91 ? 0.452 -1.567 13.354 1.00 93.25 91 SER A O 1
ATOM 724 N N . SER A 1 92 ? 2.466 -0.729 13.899 1.00 91.31 92 SER A N 1
ATOM 725 C CA . SER A 1 92 ? 2.384 -1.077 15.314 1.00 91.31 92 SER A CA 1
ATOM 726 C C . SER A 1 92 ? 1.482 -0.151 16.128 1.00 91.31 92 SER A C 1
ATOM 728 O O . SER A 1 92 ? 0.965 -0.580 17.156 1.00 91.31 92 SER A O 1
ATOM 730 N N . SER A 1 93 ? 1.297 1.108 15.706 1.00 87.62 93 SER A N 1
ATOM 731 C CA . SER A 1 93 ? 0.344 2.051 16.311 1.00 87.62 93 SER A CA 1
ATOM 732 C C . SER A 1 93 ? 0.188 3.345 15.500 1.00 87.62 93 SER A C 1
ATOM 734 O O . SER A 1 93 ? 0.959 3.635 14.577 1.00 87.62 93 SER A O 1
ATOM 736 N N . SER A 1 94 ? -0.733 4.202 15.950 1.00 84.50 94 SER A N 1
ATOM 737 C CA . SER A 1 94 ? -0.916 5.567 15.446 1.00 84.50 94 SER A CA 1
ATOM 738 C C . SER A 1 94 ? 0.328 6.459 15.549 1.00 84.50 94 SER A C 1
ATOM 740 O O . SER A 1 94 ? 0.440 7.414 14.781 1.00 84.50 94 SER A O 1
ATOM 742 N N . ARG A 1 95 ? 1.301 6.142 16.423 1.00 87.00 95 ARG A N 1
ATOM 743 C CA . ARG A 1 95 ? 2.578 6.880 16.540 1.00 87.00 95 ARG A CA 1
ATOM 744 C C . ARG A 1 95 ? 3.405 6.853 15.257 1.00 87.00 95 ARG A C 1
ATOM 746 O O . ARG A 1 95 ? 4.209 7.750 15.036 1.00 87.00 95 ARG A O 1
ATOM 753 N N . THR A 1 96 ? 3.200 5.853 14.404 1.00 88.56 96 THR A N 1
ATOM 754 C CA . THR A 1 96 ? 3.836 5.808 13.081 1.00 88.56 96 THR A CA 1
ATOM 755 C C . THR A 1 96 ? 3.310 6.901 12.146 1.00 88.56 96 THR A C 1
ATOM 757 O O . THR A 1 96 ? 3.976 7.267 11.182 1.00 88.56 96 THR A O 1
ATOM 760 N N . GLY A 1 97 ? 2.103 7.425 12.374 1.00 86.31 97 GLY A N 1
ATOM 761 C CA . GLY A 1 97 ? 1.440 8.294 11.405 1.00 86.31 97 GLY A CA 1
ATOM 762 C C . GLY A 1 97 ? 1.146 7.604 10.067 1.00 86.31 97 GLY A C 1
ATOM 763 O O . GLY A 1 97 ? 0.866 8.292 9.084 1.00 86.31 97 GLY A O 1
ATOM 764 N N . ASP A 1 98 ? 1.181 6.271 10.008 1.00 87.44 98 ASP A N 1
ATOM 765 C CA . ASP A 1 98 ? 0.848 5.469 8.827 1.00 87.44 98 ASP A CA 1
ATOM 766 C C . ASP A 1 98 ? -0.524 4.782 8.965 1.00 87.44 98 ASP A C 1
ATOM 768 O O . ASP A 1 98 ? -1.213 4.938 9.972 1.00 87.44 98 ASP A O 1
ATOM 772 N N . PHE A 1 99 ? -0.933 4.034 7.942 1.00 86.69 99 PHE A N 1
ATOM 773 C CA . PHE A 1 99 ? -2.115 3.168 7.972 1.00 86.69 99 PHE A CA 1
ATOM 774 C C . PHE A 1 99 ? -1.836 1.896 8.785 1.00 86.69 99 PHE A C 1
ATOM 776 O O . PHE A 1 99 ? -0.683 1.491 8.929 1.00 86.69 99 PHE A O 1
ATOM 783 N N . ARG A 1 100 ? -2.885 1.240 9.291 1.00 87.56 100 ARG A N 1
ATOM 784 C CA . ARG A 1 100 ? -2.797 -0.062 9.967 1.00 87.56 100 ARG A CA 1
ATOM 785 C C . ARG A 1 100 ? -2.199 -1.116 9.050 1.00 87.56 100 ARG A C 1
ATOM 787 O O . ARG A 1 100 ? -1.230 -1.760 9.431 1.00 87.56 100 ARG A O 1
ATOM 794 N N . MET A 1 101 ? -2.742 -1.249 7.840 1.00 88.81 101 MET A N 1
ATOM 795 C CA . MET A 1 101 ? -2.159 -2.053 6.768 1.00 88.81 101 MET A CA 1
ATOM 796 C C . MET A 1 101 ? -1.410 -1.130 5.809 1.00 88.81 101 MET A C 1
ATOM 798 O O . MET A 1 101 ? -2.013 -0.283 5.148 1.00 88.81 101 MET A O 1
ATOM 802 N N . VAL A 1 102 ? -0.086 -1.263 5.777 1.00 88.88 102 VAL A N 1
ATOM 803 C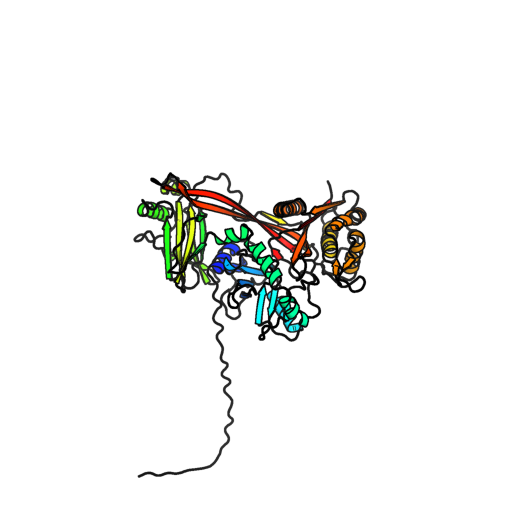 CA . VAL A 1 102 ? 0.799 -0.327 5.070 1.00 88.88 102 VAL A CA 1
ATOM 804 C C . VAL A 1 102 ? 1.023 -0.769 3.630 1.00 88.88 102 VAL A C 1
ATOM 806 O O . VAL A 1 102 ? 0.911 0.042 2.709 1.00 88.88 102 VAL A O 1
ATOM 809 N N . GLU A 1 103 ? 1.335 -2.050 3.452 1.00 91.44 103 GLU A N 1
ATOM 810 C CA . GLU A 1 103 ? 1.541 -2.696 2.159 1.00 91.44 103 GLU A CA 1
ATOM 811 C C . GLU A 1 103 ? 1.358 -4.212 2.280 1.00 91.44 103 GLU A C 1
ATOM 813 O O . GLU A 1 103 ? 1.480 -4.775 3.370 1.00 91.44 103 GLU A O 1
ATOM 818 N N . HIS A 1 104 ? 1.076 -4.861 1.154 1.00 92.44 104 HIS A N 1
ATOM 819 C CA . HIS A 1 104 ? 1.126 -6.314 1.013 1.00 92.44 104 HIS A CA 1
ATOM 820 C C . HIS A 1 104 ? 1.489 -6.687 -0.426 1.00 92.44 104 HIS A C 1
ATOM 822 O O . HIS A 1 104 ? 1.214 -5.928 -1.359 1.00 92.44 104 HIS A O 1
ATOM 828 N N . GLY A 1 105 ? 2.107 -7.843 -0.629 1.00 91.19 105 GLY A N 1
ATOM 829 C CA . GLY A 1 105 ? 2.601 -8.246 -1.943 1.00 91.19 105 GLY A CA 1
ATOM 830 C C . GLY A 1 105 ? 2.978 -9.721 -1.996 1.00 91.19 105 GLY A C 1
ATOM 831 O O . GLY A 1 105 ? 2.995 -10.377 -0.955 1.00 91.19 105 GLY A O 1
ATOM 832 N N . PRO A 1 106 ? 3.228 -10.261 -3.199 1.00 89.62 106 PRO A N 1
ATOM 833 C CA . PRO A 1 106 ? 3.780 -11.602 -3.341 1.00 89.62 106 PRO A CA 1
ATOM 834 C C . PRO A 1 106 ? 5.198 -11.667 -2.764 1.00 89.62 106 PRO A C 1
ATOM 836 O O . PRO A 1 106 ? 5.866 -10.644 -2.612 1.00 89.62 106 PRO A O 1
ATOM 839 N N . ASP A 1 107 ? 5.660 -12.878 -2.474 1.00 85.81 107 ASP A N 1
ATOM 840 C CA . ASP A 1 107 ? 7.066 -13.114 -2.152 1.00 85.81 107 ASP A CA 1
ATOM 841 C C . ASP A 1 107 ? 7.998 -12.796 -3.344 1.00 85.81 107 ASP A C 1
ATOM 843 O O . ASP A 1 107 ? 7.564 -12.864 -4.499 1.00 85.81 107 ASP A O 1
ATOM 847 N N . PRO A 1 108 ? 9.285 -12.473 -3.094 1.00 87.81 108 PRO A N 1
ATOM 848 C CA . PRO A 1 108 ? 9.947 -12.454 -1.786 1.00 87.81 108 PRO A CA 1
ATOM 849 C C . PRO A 1 108 ? 9.571 -11.238 -0.931 1.00 87.81 108 PRO A C 1
ATOM 851 O O . PRO A 1 108 ? 9.417 -10.123 -1.431 1.00 87.81 108 PRO A O 1
ATOM 854 N N . ARG A 1 109 ? 9.512 -11.440 0.389 1.00 89.00 109 ARG A N 1
ATOM 855 C CA . ARG A 1 109 ? 9.408 -10.345 1.362 1.00 89.00 109 ARG A CA 1
ATOM 856 C C . ARG A 1 109 ? 10.522 -9.313 1.184 1.00 89.00 109 ARG A C 1
ATOM 858 O O . ARG A 1 109 ? 11.682 -9.703 1.007 1.00 89.00 109 ARG A O 1
ATOM 865 N N . PRO A 1 110 ? 10.235 -8.015 1.373 1.00 90.62 110 PRO A N 1
ATOM 866 C CA . PRO A 1 110 ? 11.252 -6.973 1.418 1.00 90.62 110 PRO A CA 1
ATOM 867 C C . PRO A 1 110 ? 12.446 -7.306 2.319 1.00 90.62 110 PRO A C 1
ATOM 869 O O . PRO A 1 110 ? 13.589 -7.085 1.921 1.00 90.62 110 PRO A O 1
ATOM 872 N N . THR A 1 111 ? 12.232 -7.869 3.512 1.00 92.62 111 THR A N 1
ATOM 873 C CA . THR A 1 111 ? 13.364 -8.208 4.393 1.00 92.62 111 THR A CA 1
ATOM 874 C C . THR A 1 111 ? 14.164 -9.431 3.931 1.00 92.62 111 THR A C 1
ATOM 876 O O . THR A 1 111 ? 15.370 -9.462 4.172 1.00 92.62 111 THR A O 1
ATOM 879 N N . ASP A 1 112 ? 13.558 -10.391 3.217 1.00 91.19 112 ASP A N 1
ATOM 880 C CA . ASP A 1 112 ? 14.297 -11.502 2.595 1.00 91.19 112 ASP A CA 1
ATOM 881 C C . ASP A 1 112 ? 15.217 -10.980 1.484 1.00 91.19 112 ASP A C 1
ATOM 883 O O . ASP A 1 112 ? 16.384 -11.369 1.418 1.00 91.19 112 ASP A O 1
ATOM 887 N N . VAL A 1 113 ? 14.738 -10.023 0.680 1.00 89.69 113 VAL A N 1
ATOM 888 C CA . VAL A 1 113 ? 15.561 -9.334 -0.330 1.00 89.69 113 VAL A CA 1
ATOM 889 C C . VAL A 1 113 ? 16.756 -8.635 0.328 1.00 89.69 113 VAL A C 1
ATOM 891 O O . VAL A 1 113 ? 17.891 -8.793 -0.123 1.00 89.69 113 VAL A O 1
ATOM 894 N N . LEU A 1 114 ? 16.535 -7.915 1.433 1.00 93.00 114 LEU A N 1
ATOM 895 C CA . LEU A 1 114 ? 17.611 -7.249 2.180 1.00 93.00 114 LEU A CA 1
ATOM 896 C C . LEU A 1 114 ? 18.637 -8.240 2.736 1.00 93.00 114 LEU A C 1
ATOM 898 O O . LEU A 1 114 ? 19.838 -7.988 2.654 1.00 93.00 114 LEU A O 1
ATOM 902 N N . MET A 1 115 ? 18.180 -9.364 3.293 1.00 92.94 115 MET A N 1
ATOM 903 C CA . MET A 1 115 ? 19.064 -10.406 3.817 1.00 92.94 115 MET A CA 1
ATOM 904 C C . MET A 1 115 ? 19.919 -11.027 2.714 1.00 92.94 115 MET A C 1
ATOM 906 O O . MET A 1 115 ? 21.124 -11.183 2.901 1.00 92.94 115 MET A O 1
ATOM 910 N N . GLN A 1 116 ? 19.323 -11.332 1.559 1.00 91.38 116 GLN A N 1
ATOM 911 C CA . GLN A 1 116 ? 20.055 -11.857 0.407 1.00 91.38 116 GLN A CA 1
ATOM 912 C C . GLN A 1 116 ? 21.104 -10.860 -0.095 1.00 91.38 116 GLN A C 1
ATOM 914 O O . GLN A 1 116 ? 22.244 -11.247 -0.347 1.00 91.38 116 GLN A O 1
ATOM 919 N N . GLN A 1 117 ? 20.757 -9.574 -0.198 1.00 91.06 117 GLN A N 1
ATOM 920 C CA . GLN A 1 117 ? 21.711 -8.532 -0.582 1.00 91.06 117 GLN A CA 1
ATOM 921 C C . GLN A 1 117 ? 22.853 -8.386 0.430 1.00 91.06 117 GLN A C 1
ATOM 923 O O . GLN A 1 117 ? 24.018 -8.375 0.042 1.00 91.06 117 GLN A O 1
ATOM 928 N N . ALA A 1 118 ? 22.546 -8.314 1.728 1.00 92.38 118 ALA A N 1
ATOM 929 C CA . ALA A 1 118 ? 23.570 -8.227 2.765 1.00 92.38 118 ALA A CA 1
ATOM 930 C C . ALA A 1 118 ? 24.507 -9.442 2.725 1.00 92.38 118 ALA A C 1
ATOM 932 O O . ALA A 1 118 ? 25.721 -9.278 2.816 1.00 92.38 118 ALA A O 1
ATOM 933 N N . HIS A 1 119 ? 23.962 -10.641 2.501 1.00 93.50 119 HIS A N 1
ATOM 934 C CA . HIS A 1 119 ? 24.754 -11.860 2.378 1.00 93.50 119 HIS A CA 1
ATOM 935 C C . HIS A 1 119 ? 25.703 -11.820 1.171 1.00 93.50 119 HIS A C 1
ATOM 937 O O . HIS A 1 119 ? 26.889 -12.103 1.330 1.00 93.50 119 HIS A O 1
ATOM 943 N N . LYS A 1 120 ? 25.229 -11.372 -0.004 1.00 90.69 120 LYS A N 1
ATOM 944 C CA . LYS A 1 120 ? 26.085 -11.130 -1.187 1.00 90.69 120 LYS A CA 1
ATOM 945 C C . LYS A 1 120 ? 27.228 -10.147 -0.891 1.00 90.69 120 LYS A C 1
ATOM 947 O O . LYS A 1 120 ? 28.299 -10.254 -1.477 1.00 90.69 120 LYS A O 1
ATOM 952 N N . ASN A 1 121 ? 27.015 -9.227 0.048 1.00 89.12 121 ASN A N 1
ATOM 953 C CA . ASN A 1 121 ? 27.994 -8.234 0.486 1.00 89.12 121 ASN A CA 1
ATOM 954 C C . ASN A 1 121 ? 28.930 -8.732 1.608 1.00 89.12 121 ASN A C 1
ATOM 956 O O . ASN A 1 121 ? 29.727 -7.945 2.123 1.00 89.12 121 ASN A O 1
ATOM 960 N N . GLY A 1 122 ? 28.836 -10.003 2.022 1.00 93.19 122 GLY A N 1
ATOM 961 C CA . GLY A 1 122 ? 29.596 -10.549 3.152 1.00 93.19 122 GLY A CA 1
ATOM 962 C C . GLY A 1 122 ? 29.162 -9.978 4.508 1.00 93.19 122 GLY A C 1
ATOM 963 O O . GLY A 1 122 ? 29.968 -9.879 5.430 1.00 93.19 122 GLY A O 1
ATOM 964 N N . GLN A 1 123 ? 27.908 -9.538 4.621 1.00 95.00 123 GLN A N 1
ATOM 965 C CA . GLN A 1 123 ? 27.323 -8.915 5.808 1.00 95.00 123 GLN A CA 1
ATOM 966 C C . GLN A 1 123 ? 26.096 -9.700 6.294 1.00 95.00 123 GLN A C 1
ATOM 968 O O . GLN A 1 123 ? 25.524 -10.524 5.581 1.00 95.00 123 GLN A O 1
ATOM 973 N N . LEU A 1 124 ? 25.655 -9.413 7.520 1.00 94.56 124 LEU A N 1
ATOM 974 C CA . LEU A 1 124 ? 24.427 -9.963 8.096 1.00 94.56 124 LEU A CA 1
ATOM 975 C C . LEU A 1 124 ? 23.489 -8.829 8.509 1.00 94.56 124 LEU A C 1
ATOM 977 O O . LEU A 1 124 ? 23.898 -7.916 9.228 1.00 94.56 124 LEU A O 1
ATOM 981 N N . CYS A 1 125 ? 22.220 -8.906 8.100 1.00 93.94 125 CYS A N 1
ATOM 982 C CA . CYS A 1 125 ? 21.189 -7.993 8.588 1.00 93.94 125 CYS A CA 1
ATOM 983 C C . CYS A 1 125 ? 20.848 -8.320 10.047 1.00 93.94 125 CYS A C 1
ATOM 985 O O . CYS A 1 125 ? 20.403 -9.424 10.360 1.00 93.94 125 CYS A O 1
ATOM 987 N N . LYS A 1 126 ? 21.014 -7.341 10.937 1.00 93.25 126 LYS A N 1
ATOM 988 C CA . LYS A 1 126 ? 20.607 -7.421 12.342 1.00 93.25 126 LYS A CA 1
ATOM 989 C C . LYS A 1 126 ? 19.286 -6.707 12.606 1.00 93.25 126 LYS A C 1
ATOM 991 O O . LYS A 1 126 ? 18.485 -7.196 13.400 1.00 93.25 126 LYS A O 1
ATOM 996 N N . LYS A 1 127 ? 19.066 -5.554 11.970 1.00 94.62 127 LYS A N 1
ATOM 997 C CA . LYS A 1 127 ? 17.882 -4.716 12.190 1.00 94.62 127 LYS A CA 1
ATOM 998 C C . LYS A 1 127 ? 17.375 -4.148 10.872 1.00 94.62 127 LYS A C 1
ATOM 1000 O O . LYS A 1 127 ? 18.168 -3.732 10.033 1.00 94.62 127 LYS A O 1
ATOM 1005 N N . PHE A 1 128 ? 16.057 -4.140 10.695 1.00 96.38 128 PHE A N 1
ATOM 1006 C CA . PHE A 1 128 ? 15.396 -3.648 9.487 1.00 96.38 128 PHE A CA 1
ATOM 1007 C C . PHE A 1 128 ? 14.737 -2.303 9.760 1.00 96.38 128 PHE A C 1
ATOM 1009 O O . PHE A 1 128 ? 14.101 -2.125 10.797 1.00 96.38 128 PHE A O 1
ATOM 1016 N N . TYR A 1 129 ? 14.835 -1.369 8.823 1.00 96.12 129 TYR A N 1
ATOM 1017 C CA . TYR A 1 129 ? 14.200 -0.061 8.943 1.00 96.12 129 TYR A CA 1
ATOM 1018 C C . TYR A 1 129 ? 13.380 0.255 7.705 1.00 96.12 129 TYR A C 1
ATOM 1020 O O . TYR A 1 129 ? 13.771 -0.087 6.592 1.00 96.12 129 TYR A O 1
ATOM 1028 N N . ARG A 1 130 ? 12.270 0.968 7.895 1.00 94.25 130 ARG A N 1
ATOM 1029 C CA . ARG A 1 130 ? 11.511 1.601 6.815 1.00 94.25 130 ARG A CA 1
ATOM 1030 C C . ARG A 1 130 ? 11.849 3.087 6.798 1.00 94.25 130 ARG A C 1
ATOM 1032 O O . ARG A 1 130 ? 11.501 3.809 7.727 1.00 94.25 130 ARG A O 1
ATOM 1039 N N . LEU A 1 131 ? 12.528 3.546 5.752 1.00 89.94 131 LEU A N 1
ATOM 1040 C CA . LEU A 1 131 ? 12.955 4.940 5.628 1.00 89.94 131 LEU A CA 1
ATOM 1041 C C . LEU A 1 131 ? 11.850 5.854 5.107 1.00 89.94 131 LEU A C 1
ATOM 1043 O O . LEU A 1 131 ? 11.792 7.016 5.500 1.00 89.94 131 LEU A O 1
ATOM 1047 N N . THR A 1 132 ? 10.968 5.346 4.240 1.00 87.25 132 THR A N 1
ATOM 1048 C CA . THR A 1 132 ? 9.928 6.160 3.593 1.00 87.25 132 THR A CA 1
ATOM 1049 C C . THR A 1 132 ? 8.545 5.507 3.652 1.00 87.25 132 THR A C 1
ATOM 1051 O O . THR A 1 132 ? 8.435 4.276 3.650 1.00 87.25 132 THR A O 1
ATOM 1054 N N . PRO A 1 133 ? 7.457 6.304 3.603 1.00 84.62 133 PRO A N 1
ATOM 1055 C CA . PRO A 1 133 ? 6.098 5.780 3.443 1.00 84.62 133 PRO A CA 1
ATOM 1056 C C . PRO A 1 133 ? 5.920 4.889 2.204 1.00 84.62 133 PRO A C 1
ATOM 1058 O O . PRO A 1 133 ? 5.071 4.001 2.204 1.00 84.62 133 PRO A O 1
ATOM 1061 N N . TRP A 1 134 ? 6.740 5.098 1.170 1.00 80.06 134 TRP A N 1
ATOM 1062 C CA . TRP A 1 134 ? 6.718 4.385 -0.115 1.00 80.06 134 TRP A CA 1
ATOM 1063 C C . TRP A 1 134 ? 7.409 3.013 -0.087 1.00 80.06 134 TRP A C 1
ATOM 1065 O O . TRP A 1 134 ? 7.431 2.295 -1.087 1.00 80.06 134 TRP A O 1
ATOM 1075 N N . GLY A 1 135 ? 7.956 2.634 1.067 1.00 86.94 135 GLY A N 1
ATOM 1076 C CA . GLY A 1 135 ? 8.532 1.316 1.297 1.00 86.94 135 GLY A CA 1
ATOM 1077 C C . GLY A 1 135 ? 9.968 1.172 0.842 1.00 86.94 135 GLY A C 1
ATOM 1078 O O . GLY A 1 135 ? 10.377 0.068 0.511 1.00 86.94 135 GLY A O 1
ATOM 1079 N N . LEU A 1 136 ? 10.739 2.264 0.887 1.00 88.81 136 LEU A N 1
ATOM 1080 C CA . LEU A 1 136 ? 12.187 2.133 0.986 1.00 88.81 136 LEU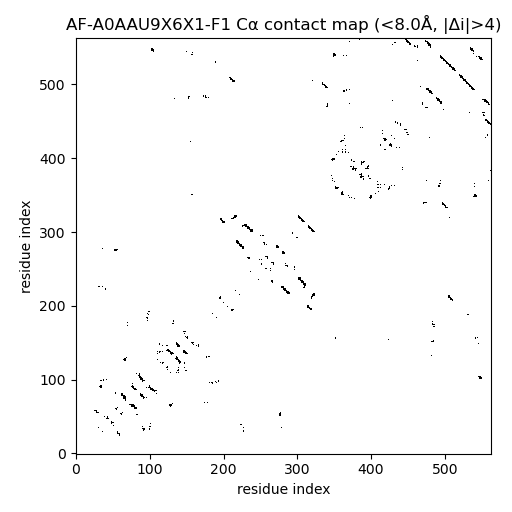 A CA 1
ATOM 1081 C C . LEU A 1 136 ? 12.520 1.483 2.324 1.00 88.81 136 LEU A C 1
ATOM 1083 O O . LEU A 1 136 ? 12.261 2.070 3.381 1.00 88.81 136 LEU A O 1
ATOM 1087 N N . MET A 1 137 ? 13.095 0.291 2.270 1.00 93.19 137 MET A N 1
ATOM 1088 C CA . MET A 1 137 ? 13.577 -0.431 3.434 1.00 93.19 137 MET A CA 1
ATOM 1089 C C . MET A 1 137 ? 15.087 -0.590 3.370 1.00 93.19 137 MET A C 1
ATOM 1091 O O . MET A 1 137 ? 15.664 -0.680 2.292 1.00 93.19 137 MET A O 1
ATOM 1095 N N . ILE A 1 138 ? 15.720 -0.619 4.534 1.00 94.69 138 ILE A N 1
ATOM 1096 C CA . ILE A 1 138 ? 17.154 -0.861 4.691 1.00 94.69 138 ILE A CA 1
ATOM 1097 C C . ILE A 1 138 ? 17.384 -1.893 5.786 1.00 94.69 138 ILE A C 1
ATOM 1099 O O . ILE A 1 138 ? 16.517 -2.095 6.643 1.00 94.69 138 ILE A O 1
ATOM 1103 N N . CYS A 1 139 ? 18.567 -2.500 5.805 1.00 95.50 139 CYS A N 1
ATOM 1104 C CA . CYS A 1 139 ? 19.022 -3.242 6.974 1.00 95.50 139 CYS A CA 1
ATOM 1105 C C . CYS A 1 139 ? 20.383 -2.745 7.466 1.00 95.50 139 CYS A C 1
ATOM 1107 O O . CYS A 1 139 ? 21.236 -2.341 6.671 1.00 95.50 139 CYS A O 1
ATOM 1109 N N . SER A 1 140 ? 20.572 -2.781 8.784 1.00 95.75 140 SER A N 1
ATOM 1110 C CA . SER A 1 140 ? 21.860 -2.540 9.425 1.00 95.75 140 SER A CA 1
ATOM 1111 C C . SER A 1 140 ? 22.462 -3.830 9.969 1.00 95.75 140 SER A C 1
ATOM 1113 O O . SER A 1 140 ? 21.734 -4.754 10.345 1.00 95.75 140 SER A O 1
ATOM 1115 N N . ASN A 1 141 ? 23.790 -3.892 10.020 1.00 95.06 141 ASN A N 1
ATOM 1116 C CA . ASN A 1 141 ? 24.526 -4.971 10.675 1.00 95.06 141 ASN A CA 1
ATOM 1117 C C . ASN A 1 141 ? 24.614 -4.757 12.203 1.00 95.06 141 ASN A C 1
ATOM 1119 O O . ASN A 1 141 ? 24.001 -3.844 12.758 1.00 95.06 141 ASN A O 1
ATOM 1123 N N . GLN A 1 142 ? 25.369 -5.613 12.901 1.00 93.44 142 GLN A N 1
ATOM 1124 C CA . GLN A 1 142 ? 25.538 -5.534 14.362 1.00 93.44 142 GLN A CA 1
ATOM 1125 C C . GLN A 1 142 ? 26.171 -4.215 14.835 1.00 93.44 142 GLN A C 1
ATOM 1127 O O . GLN A 1 142 ? 25.827 -3.736 15.910 1.00 93.44 142 GLN A O 1
ATOM 1132 N N . ASN A 1 143 ? 27.017 -3.596 14.007 1.00 93.00 143 ASN A N 1
ATOM 1133 C CA . ASN A 1 143 ? 27.674 -2.319 14.303 1.00 93.00 143 ASN A CA 1
ATOM 1134 C C . ASN A 1 143 ? 26.780 -1.107 13.984 1.00 93.00 143 ASN A C 1
ATOM 1136 O O . ASN A 1 143 ? 27.216 0.036 14.092 1.00 93.00 143 ASN A O 1
ATOM 1140 N N . GLY A 1 144 ? 25.541 -1.338 13.536 1.00 91.12 144 GLY A N 1
ATOM 1141 C CA . GLY A 1 144 ? 24.620 -0.284 13.120 1.00 91.12 144 GLY A CA 1
ATOM 1142 C C . GLY A 1 144 ? 24.907 0.297 11.732 1.00 91.12 144 GLY A C 1
ATOM 1143 O O . GLY A 1 144 ? 24.193 1.203 11.312 1.00 91.12 144 GLY A O 1
ATOM 1144 N N . THR A 1 145 ? 25.890 -0.227 10.994 1.00 93.94 145 THR A N 1
ATOM 1145 C CA . THR A 1 145 ? 26.193 0.196 9.619 1.00 93.94 145 THR A CA 1
ATOM 1146 C C . THR A 1 145 ? 25.115 -0.296 8.664 1.00 93.94 145 THR A C 1
ATOM 1148 O O . THR A 1 145 ? 24.732 -1.465 8.728 1.00 93.94 145 THR A O 1
ATOM 1151 N N . ILE A 1 146 ? 24.643 0.563 7.759 1.00 94.88 146 ILE A N 1
ATOM 1152 C CA . ILE A 1 146 ? 23.674 0.164 6.726 1.00 94.88 146 ILE A CA 1
ATOM 1153 C C . ILE A 1 146 ? 24.362 -0.656 5.627 1.00 94.88 146 ILE A C 1
ATOM 1155 O O . ILE A 1 146 ? 25.334 -0.195 5.033 1.00 94.88 146 ILE A O 1
ATOM 1159 N N . VAL A 1 147 ? 23.843 -1.857 5.346 1.00 94.62 147 VAL A N 1
ATOM 1160 C CA . VAL A 1 147 ? 24.497 -2.850 4.461 1.00 94.62 147 VAL A CA 1
ATOM 1161 C C . VAL A 1 147 ? 23.635 -3.346 3.294 1.00 94.62 147 VAL A C 1
ATOM 1163 O O . VAL A 1 147 ? 24.152 -4.014 2.399 1.00 94.62 147 VAL A O 1
ATOM 1166 N N . ALA A 1 148 ? 22.339 -3.024 3.282 1.00 94.25 148 ALA A N 1
ATOM 1167 C CA . ALA A 1 148 ? 21.417 -3.360 2.193 1.00 94.25 148 ALA A CA 1
ATOM 1168 C C . ALA A 1 148 ? 20.242 -2.372 2.127 1.00 94.25 148 ALA A C 1
ATOM 1170 O O . ALA A 1 148 ? 19.876 -1.782 3.152 1.00 94.25 148 ALA A O 1
ATOM 1171 N N . ALA A 1 149 ? 19.620 -2.238 0.948 1.00 92.19 149 ALA A N 1
ATOM 1172 C CA . ALA A 1 149 ? 18.352 -1.528 0.778 1.00 92.19 149 ALA A CA 1
ATOM 1173 C C . ALA A 1 149 ? 17.461 -2.157 -0.299 1.00 92.19 149 ALA A C 1
ATOM 1175 O O . ALA A 1 149 ? 17.937 -2.725 -1.273 1.00 92.19 149 ALA A O 1
ATOM 1176 N N . SER A 1 150 ? 16.147 -1.995 -0.157 1.00 88.69 150 SER A N 1
ATOM 1177 C CA . SER A 1 150 ? 15.153 -2.600 -1.050 1.00 88.69 150 SER A CA 1
ATOM 1178 C C . SER A 1 150 ? 15.230 -2.086 -2.488 1.00 88.69 150 SER A C 1
ATOM 1180 O O . SER A 1 150 ? 14.710 -2.736 -3.386 1.00 88.69 150 SER A O 1
ATOM 1182 N N . TYR A 1 151 ? 15.806 -0.899 -2.684 1.00 85.62 151 TYR A N 1
ATOM 1183 C CA . TYR A 1 151 ? 16.119 -0.307 -3.981 1.00 85.62 151 TYR A CA 1
ATOM 1184 C C . TYR A 1 151 ? 17.112 0.849 -3.790 1.00 85.62 151 TYR A C 1
ATOM 1186 O O . TYR A 1 151 ? 17.222 1.408 -2.693 1.00 85.62 151 TYR A O 1
ATOM 1194 N N . ASP A 1 152 ? 17.812 1.241 -4.852 1.00 84.00 152 ASP A N 1
ATOM 1195 C CA . ASP A 1 152 ? 18.621 2.457 -4.869 1.00 84.00 152 ASP A CA 1
ATOM 1196 C C . ASP A 1 152 ? 17.716 3.665 -5.136 1.00 84.00 152 ASP A C 1
ATOM 1198 O O . ASP A 1 152 ? 17.215 3.858 -6.239 1.00 84.00 152 ASP A O 1
ATOM 1202 N N . TRP A 1 153 ? 17.485 4.499 -4.124 1.00 82.81 153 TRP A N 1
ATOM 1203 C CA . TRP A 1 153 ? 16.608 5.672 -4.231 1.00 82.81 153 TRP A CA 1
ATOM 1204 C C . TRP A 1 153 ? 17.287 6.906 -4.833 1.00 82.81 153 TRP A C 1
ATOM 1206 O O . TRP A 1 153 ? 16.611 7.889 -5.143 1.00 82.81 153 TRP A O 1
ATOM 1216 N N . VAL A 1 154 ? 18.614 6.891 -4.962 1.00 77.44 154 VAL A N 1
ATOM 1217 C CA . VAL A 1 154 ? 19.363 7.952 -5.646 1.00 77.44 154 VAL A CA 1
ATOM 1218 C C . VAL A 1 154 ? 19.337 7.692 -7.142 1.00 77.44 154 VAL A C 1
ATOM 1220 O O . VAL A 1 154 ? 19.121 8.619 -7.924 1.00 77.44 154 VAL A O 1
ATOM 1223 N N . ASN A 1 155 ? 19.511 6.425 -7.506 1.00 74.88 155 ASN A N 1
ATOM 1224 C CA . ASN A 1 155 ? 19.544 5.953 -8.877 1.00 74.88 155 ASN A CA 1
ATOM 1225 C C . ASN A 1 155 ? 18.196 5.423 -9.382 1.00 74.88 155 ASN A C 1
ATOM 1227 O O . ASN A 1 155 ? 18.082 5.120 -10.555 1.00 74.88 155 ASN A O 1
ATOM 1231 N N . ASP A 1 156 ? 17.170 5.331 -8.543 1.00 78.44 156 ASP A N 1
ATOM 1232 C CA . ASP A 1 156 ? 15.832 4.866 -8.926 1.00 78.44 156 ASP A CA 1
ATOM 1233 C C . ASP A 1 156 ? 15.809 3.451 -9.550 1.00 78.44 156 ASP A C 1
ATOM 1235 O O . ASP A 1 156 ? 15.042 3.186 -10.476 1.00 78.44 156 ASP A O 1
ATOM 1239 N N . VAL A 1 157 ? 16.650 2.530 -9.064 1.00 78.62 157 VAL A N 1
ATOM 1240 C CA . VAL A 1 157 ? 16.849 1.170 -9.619 1.00 78.62 157 VAL A CA 1
ATOM 1241 C C . VAL A 1 157 ? 16.749 0.082 -8.550 1.00 78.62 157 VAL A C 1
ATOM 1243 O O . VAL A 1 157 ? 16.830 0.363 -7.358 1.00 78.62 157 VAL A O 1
ATOM 1246 N N . ALA A 1 158 ? 16.580 -1.171 -8.981 1.00 80.25 158 ALA A N 1
ATOM 1247 C CA . ALA A 1 158 ? 16.304 -2.315 -8.108 1.00 80.25 158 ALA A CA 1
ATOM 1248 C C . ALA A 1 158 ? 17.417 -2.636 -7.092 1.00 80.25 158 ALA A C 1
ATOM 1250 O O . ALA A 1 158 ? 17.132 -3.140 -6.008 1.00 80.25 158 ALA A O 1
ATOM 1251 N N . GLU A 1 159 ? 18.677 -2.367 -7.435 1.00 78.88 159 GLU A N 1
ATOM 1252 C CA . GLU A 1 159 ? 19.843 -2.768 -6.644 1.00 78.88 159 GLU A CA 1
ATOM 1253 C C . GLU A 1 159 ? 20.834 -1.611 -6.501 1.00 78.88 159 GLU A C 1
ATOM 1255 O O . GLU A 1 159 ? 20.873 -0.698 -7.324 1.00 78.88 159 GLU A O 1
ATOM 1260 N N . ILE A 1 160 ? 21.631 -1.650 -5.434 1.00 79.50 160 ILE A N 1
ATOM 1261 C CA . ILE A 1 160 ? 22.667 -0.656 -5.146 1.00 79.50 160 ILE A CA 1
ATOM 1262 C C . ILE A 1 160 ? 24.014 -1.202 -5.601 1.00 79.50 160 ILE A C 1
ATOM 1264 O O . ILE A 1 160 ? 24.467 -2.220 -5.081 1.00 79.50 160 ILE A O 1
ATOM 1268 N N . ASP A 1 161 ? 24.675 -0.477 -6.503 1.00 75.50 161 ASP A N 1
ATOM 1269 C CA . ASP A 1 161 ? 25.955 -0.896 -7.091 1.00 75.50 161 ASP A CA 1
ATOM 1270 C C . ASP A 1 161 ? 27.096 -0.961 -6.051 1.00 75.50 161 ASP A C 1
ATOM 1272 O O . ASP A 1 161 ? 27.960 -1.832 -6.114 1.00 75.50 161 ASP A O 1
ATOM 1276 N N . ASP A 1 162 ? 27.116 -0.045 -5.076 1.00 85.69 162 ASP A N 1
ATOM 1277 C CA . ASP A 1 162 ? 28.152 0.024 -4.037 1.00 85.69 162 ASP A CA 1
ATOM 1278 C C . ASP A 1 162 ? 27.534 0.221 -2.651 1.00 85.69 162 ASP A C 1
ATOM 1280 O O . ASP A 1 162 ? 27.281 1.343 -2.195 1.00 85.69 162 ASP A O 1
ATOM 1284 N N . TRP A 1 163 ? 27.301 -0.897 -1.961 1.00 87.69 163 TRP A N 1
ATOM 1285 C CA . TRP A 1 163 ? 26.662 -0.913 -0.646 1.00 87.69 163 TRP A CA 1
ATOM 1286 C C . TRP A 1 163 ? 27.435 -0.116 0.412 1.00 87.69 163 TRP A C 1
ATOM 1288 O O . TRP A 1 163 ? 26.825 0.397 1.349 1.00 87.69 163 TRP A O 1
ATOM 1298 N N . ARG A 1 164 ? 28.756 0.069 0.259 1.00 90.44 164 ARG A N 1
ATOM 1299 C CA . ARG A 1 164 ? 29.586 0.819 1.222 1.00 90.44 164 ARG A CA 1
ATOM 1300 C C . ARG A 1 164 ? 29.201 2.296 1.286 1.00 90.44 164 ARG A C 1
ATOM 1302 O O . ARG A 1 164 ? 29.494 2.979 2.266 1.00 90.44 164 ARG A O 1
ATOM 1309 N N . LYS A 1 165 ? 28.513 2.803 0.260 1.00 88.50 165 LYS A N 1
ATOM 1310 C CA . LYS A 1 165 ? 27.987 4.172 0.233 1.00 88.50 165 LYS A CA 1
ATOM 1311 C C . LYS A 1 165 ? 26.657 4.316 0.967 1.00 88.50 165 LYS A C 1
ATOM 1313 O O . LYS A 1 165 ? 26.301 5.449 1.290 1.00 88.50 165 LYS A O 1
ATOM 1318 N N . LEU A 1 166 ? 25.947 3.225 1.267 1.00 89.00 166 LEU A N 1
ATOM 1319 C CA . LEU A 1 166 ? 24.583 3.281 1.803 1.00 89.00 166 LEU A CA 1
ATOM 1320 C C . LEU A 1 166 ? 24.487 4.014 3.125 1.00 89.00 166 LEU A C 1
ATOM 1322 O O . LEU A 1 166 ? 23.635 4.883 3.291 1.00 89.00 166 LEU A O 1
ATOM 1326 N N . ASP A 1 167 ? 25.389 3.694 4.045 1.00 89.50 167 ASP A N 1
ATOM 1327 C CA . ASP A 1 167 ? 25.421 4.315 5.362 1.00 89.50 167 ASP A CA 1
ATOM 1328 C C . ASP A 1 167 ? 25.553 5.844 5.250 1.00 89.50 167 ASP A C 1
ATOM 1330 O O . ASP A 1 167 ? 24.776 6.608 5.828 1.00 89.50 167 ASP A O 1
ATOM 1334 N N . ASN A 1 168 ? 26.450 6.297 4.372 1.00 87.88 168 ASN A N 1
ATOM 1335 C CA . ASN A 1 168 ? 26.627 7.710 4.056 1.00 87.88 168 ASN A CA 1
ATOM 1336 C C . ASN A 1 168 ? 25.419 8.315 3.324 1.00 87.88 168 ASN A C 1
ATOM 1338 O O . ASN A 1 168 ? 25.089 9.477 3.556 1.00 87.88 168 ASN A O 1
ATOM 1342 N N . MET A 1 169 ? 24.754 7.569 2.436 1.00 85.94 169 MET A N 1
ATOM 1343 C CA . MET A 1 169 ? 23.546 8.030 1.739 1.00 85.94 169 MET A CA 1
ATOM 1344 C C . MET A 1 169 ? 22.401 8.286 2.723 1.00 85.94 169 MET A C 1
ATOM 1346 O O . MET A 1 169 ? 21.727 9.310 2.612 1.00 85.94 169 MET A O 1
ATOM 1350 N N . VAL A 1 170 ? 22.213 7.405 3.710 1.00 87.75 170 VAL A N 1
ATOM 1351 C CA . VAL A 1 170 ? 21.193 7.565 4.756 1.00 87.75 170 VAL A CA 1
ATOM 1352 C C . VAL A 1 170 ? 21.530 8.750 5.665 1.00 87.75 170 VAL A C 1
ATOM 1354 O O . VAL A 1 170 ? 20.685 9.623 5.874 1.00 87.75 170 VAL A O 1
ATOM 1357 N N . LYS A 1 171 ? 22.781 8.843 6.138 1.00 86.50 171 LYS A N 1
ATOM 1358 C CA . LYS A 1 171 ? 23.247 9.929 7.022 1.00 86.50 171 LYS A CA 1
ATOM 1359 C C . LYS A 1 171 ? 23.171 11.320 6.387 1.00 86.50 171 LYS A C 1
ATOM 1361 O O . LYS A 1 171 ? 23.020 12.307 7.099 1.00 86.50 171 LYS A O 1
ATOM 1366 N N . LYS A 1 172 ? 23.242 11.418 5.056 1.00 83.50 172 LYS A N 1
ATOM 1367 C CA . LYS A 1 172 ? 23.176 12.697 4.330 1.00 83.50 172 LYS A CA 1
ATOM 1368 C C . LYS A 1 172 ? 21.768 13.295 4.221 1.00 83.50 172 LYS A C 1
ATOM 1370 O O . LYS A 1 172 ? 21.678 14.463 3.856 1.00 83.50 172 LYS A O 1
ATOM 1375 N N . ASN A 1 173 ? 20.691 12.549 4.502 1.00 74.75 173 ASN A N 1
ATOM 1376 C CA . ASN A 1 173 ? 19.322 13.078 4.382 1.00 74.75 173 ASN A CA 1
ATOM 1377 C C . ASN A 1 173 ? 18.305 12.571 5.424 1.00 74.75 173 ASN A C 1
ATOM 1379 O O . ASN A 1 173 ? 17.224 12.092 5.071 1.00 74.75 173 ASN A O 1
ATOM 1383 N N . PRO A 1 174 ? 18.578 12.716 6.725 1.00 79.12 174 PRO A N 1
ATOM 1384 C CA . PRO A 1 174 ? 17.586 12.384 7.745 1.00 79.12 174 PRO A CA 1
ATOM 1385 C C . PRO A 1 174 ? 16.336 13.284 7.664 1.00 79.12 174 PRO A C 1
ATOM 1387 O O . PRO A 1 174 ? 15.215 12.836 7.927 1.00 79.12 174 PRO A O 1
ATOM 1390 N N . SER A 1 175 ? 16.496 14.551 7.265 1.00 78.44 175 SER A N 1
ATOM 1391 C CA . SER A 1 175 ? 15.407 15.534 7.226 1.00 78.44 175 SER A CA 1
ATOM 1392 C C . SER A 1 175 ? 14.384 15.259 6.120 1.00 78.44 175 SER A C 1
ATOM 1394 O O . SER A 1 175 ? 13.185 15.359 6.387 1.00 78.44 175 SER A O 1
ATOM 1396 N N . GLY A 1 176 ? 14.807 14.852 4.917 1.00 77.88 176 GLY A N 1
ATOM 1397 C CA . GLY A 1 176 ? 13.887 14.504 3.827 1.00 77.88 176 GLY A CA 1
ATOM 1398 C C . GLY A 1 176 ? 13.038 13.266 4.133 1.00 77.88 176 GLY A C 1
ATOM 1399 O O . GLY A 1 176 ? 11.824 13.258 3.910 1.00 77.88 176 GLY A O 1
ATOM 1400 N N . PHE A 1 177 ? 13.626 12.240 4.759 1.00 83.50 177 PHE A N 1
ATOM 1401 C CA . PHE A 1 177 ? 12.861 11.084 5.245 1.00 83.50 177 PHE A CA 1
ATOM 1402 C C . PHE A 1 177 ? 11.825 11.494 6.299 1.00 83.50 177 PHE A C 1
ATOM 1404 O O . PHE A 1 177 ? 10.646 11.154 6.182 1.00 83.50 177 PHE A O 1
ATOM 1411 N N . THR A 1 178 ? 12.231 12.312 7.272 1.00 84.75 178 THR A N 1
ATOM 1412 C CA . THR A 1 178 ? 11.333 12.833 8.315 1.00 84.75 178 THR A CA 1
ATOM 1413 C C . THR A 1 178 ? 10.183 13.656 7.721 1.00 84.75 178 THR A C 1
ATOM 1415 O O . THR A 1 178 ? 9.031 13.537 8.145 1.00 84.75 178 THR A O 1
ATOM 1418 N N . GLN A 1 179 ? 10.463 14.480 6.709 1.00 83.62 179 GLN A N 1
ATOM 1419 C CA . GLN A 1 179 ? 9.451 15.304 6.054 1.00 83.62 179 GLN A CA 1
ATOM 1420 C C . GLN A 1 179 ? 8.387 14.456 5.345 1.00 83.62 179 GLN A C 1
ATOM 1422 O O . GLN A 1 179 ? 7.195 14.742 5.474 1.00 83.62 179 GLN A O 1
ATOM 1427 N N . GLN A 1 180 ? 8.776 13.377 4.661 1.00 83.19 180 GLN A N 1
ATOM 1428 C CA . GLN A 1 180 ? 7.814 12.462 4.036 1.00 83.19 180 GLN A CA 1
ATOM 1429 C C . GLN A 1 180 ? 6.878 11.811 5.058 1.00 83.19 180 GLN A C 1
ATOM 1431 O O . GLN A 1 180 ? 5.681 11.659 4.800 1.00 83.19 180 GLN A O 1
ATOM 1436 N N . TRP A 1 181 ? 7.390 11.455 6.237 1.00 86.69 181 TRP A N 1
ATOM 1437 C CA . TRP A 1 181 ? 6.560 10.919 7.313 1.00 86.69 181 TRP A CA 1
ATOM 1438 C C . TRP A 1 181 ? 5.585 11.951 7.876 1.00 86.69 181 TRP A C 1
ATOM 1440 O O . TRP A 1 181 ? 4.426 11.614 8.120 1.00 86.69 181 TRP A O 1
ATOM 1450 N N . LYS A 1 182 ? 5.998 13.218 8.004 1.00 85.19 182 LYS A N 1
ATOM 1451 C CA . LYS A 1 182 ? 5.089 14.317 8.373 1.00 85.19 182 LYS A CA 1
ATOM 1452 C C . LYS A 1 182 ? 3.973 14.493 7.341 1.00 85.19 182 LYS A C 1
ATOM 1454 O O . LYS A 1 182 ? 2.806 14.607 7.715 1.00 85.19 182 LYS A O 1
ATOM 1459 N N . GLU A 1 183 ? 4.306 14.457 6.051 1.00 81.00 183 GLU A N 1
ATOM 1460 C CA . GLU A 1 183 ? 3.318 14.520 4.965 1.00 81.00 183 GLU A CA 1
ATOM 1461 C C . GLU A 1 183 ? 2.345 13.329 5.007 1.00 81.00 183 GLU A C 1
ATOM 1463 O O . GLU A 1 183 ? 1.136 13.513 4.839 1.00 81.00 183 GLU A O 1
ATOM 1468 N N . ARG A 1 184 ? 2.843 12.116 5.290 1.00 84.19 184 ARG A N 1
ATOM 1469 C CA . ARG A 1 184 ? 2.025 10.903 5.463 1.00 84.19 184 ARG A CA 1
ATOM 1470 C C . ARG A 1 184 ? 1.083 11.012 6.666 1.00 84.19 184 ARG A C 1
ATOM 1472 O O . ARG A 1 184 ? -0.111 10.759 6.512 1.00 84.19 184 ARG A O 1
ATOM 1479 N N . ALA A 1 185 ? 1.585 11.452 7.818 1.00 83.75 185 ALA A N 1
ATOM 1480 C CA . ALA A 1 185 ? 0.812 11.625 9.050 1.00 83.75 185 ALA A CA 1
ATOM 1481 C C . ALA A 1 185 ? -0.265 12.721 8.939 1.00 83.75 185 ALA A C 1
ATOM 1483 O O . ALA A 1 185 ? -1.303 12.666 9.604 1.00 83.75 185 ALA A O 1
ATOM 1484 N N . ALA A 1 186 ? -0.052 13.712 8.068 1.00 80.38 186 ALA A N 1
ATOM 1485 C CA . ALA A 1 186 ? -1.040 14.744 7.776 1.00 80.38 186 ALA A CA 1
ATOM 1486 C C . ALA A 1 186 ? -2.240 14.223 6.958 1.00 80.38 186 ALA A C 1
ATOM 1488 O O . ALA A 1 186 ? -3.286 14.879 6.924 1.00 80.38 186 ALA A O 1
ATOM 1489 N N . LEU A 1 187 ? -2.139 13.049 6.316 1.00 74.88 187 LEU A N 1
ATOM 1490 C CA . LEU A 1 187 ? -3.249 12.476 5.556 1.00 74.88 187 LEU A CA 1
ATOM 1491 C C . LEU A 1 187 ? -4.406 12.086 6.483 1.00 74.88 187 LEU A C 1
ATOM 1493 O O . LEU A 1 187 ? -4.250 11.304 7.417 1.00 74.88 187 LEU A O 1
ATOM 1497 N N . ARG A 1 188 ? -5.618 12.551 6.153 1.00 63.94 188 ARG A N 1
ATOM 1498 C CA . ARG A 1 188 ? -6.853 12.239 6.895 1.00 63.94 188 ARG A CA 1
ATOM 1499 C C . ARG A 1 188 ? -7.064 10.730 7.102 1.00 63.94 188 ARG A C 1
ATOM 1501 O O . ARG A 1 188 ? -7.489 10.329 8.179 1.00 63.94 188 ARG A O 1
ATOM 1508 N N . ARG A 1 189 ? -6.733 9.906 6.097 1.00 65.00 189 ARG A N 1
ATOM 1509 C CA . ARG A 1 189 ? -6.811 8.434 6.175 1.00 65.00 189 ARG A CA 1
ATOM 1510 C C . ARG A 1 189 ? -5.981 7.872 7.326 1.00 65.00 189 ARG A C 1
ATOM 1512 O O . ARG A 1 189 ? -6.488 7.026 8.047 1.00 65.00 189 ARG A O 1
ATOM 1519 N N . SER A 1 190 ? -4.751 8.363 7.500 1.00 59.66 190 SER A N 1
ATOM 1520 C CA . SER A 1 190 ? -3.857 7.902 8.566 1.00 59.66 190 SER A CA 1
ATOM 1521 C C . SER A 1 190 ? -4.528 8.065 9.921 1.00 59.66 190 SER A C 1
ATOM 1523 O O . SER A 1 190 ? -4.587 7.120 10.684 1.00 59.66 190 SER A O 1
ATOM 1525 N N . LYS A 1 191 ? -5.186 9.200 10.164 1.00 64.69 191 LYS A N 1
ATOM 1526 C CA . LYS A 1 191 ? -5.887 9.453 11.428 1.00 64.69 191 LYS A CA 1
ATOM 1527 C C . LYS A 1 191 ? -7.087 8.523 11.641 1.00 64.69 191 LYS A C 1
ATOM 1529 O O . LYS A 1 191 ? -7.205 7.936 12.710 1.00 64.69 191 LYS A O 1
ATOM 1534 N N . ILE A 1 192 ? -7.955 8.369 10.636 1.00 67.38 192 ILE A N 1
ATOM 1535 C CA . ILE A 1 192 ? -9.213 7.602 10.765 1.00 67.38 192 ILE A CA 1
ATOM 1536 C C . ILE A 1 192 ? -8.972 6.110 10.993 1.00 67.38 192 ILE A C 1
ATOM 1538 O O . ILE A 1 192 ? -9.755 5.464 11.680 1.00 67.38 192 ILE A O 1
ATOM 1542 N N . ASP A 1 193 ? -7.886 5.554 10.469 1.00 71.25 193 ASP A N 1
ATOM 1543 C CA . ASP A 1 193 ? -7.596 4.134 10.675 1.00 71.25 193 ASP A CA 1
ATOM 1544 C C . ASP A 1 193 ? -7.407 3.796 12.170 1.00 71.25 193 ASP A C 1
ATOM 1546 O O . ASP A 1 193 ? -7.645 2.676 12.616 1.00 71.25 193 ASP A O 1
ATOM 1550 N N . TRP A 1 194 ? -7.043 4.787 12.989 1.00 75.31 194 TRP A N 1
ATOM 1551 C CA . TRP A 1 194 ? -6.777 4.611 14.417 1.00 75.31 194 TRP A CA 1
ATOM 1552 C C . TRP A 1 194 ? -7.916 5.057 15.340 1.00 75.31 194 TRP A C 1
ATOM 1554 O O . TRP A 1 194 ? -7.938 4.632 16.490 1.00 75.31 194 TRP A O 1
ATOM 1564 N N . VAL A 1 195 ? -8.863 5.880 14.873 1.00 71.38 195 VAL A N 1
ATOM 1565 C CA . VAL A 1 195 ? -9.742 6.661 15.771 1.00 71.38 195 VAL A CA 1
ATOM 1566 C C . VAL A 1 195 ? -10.811 5.869 16.527 1.00 71.38 195 VAL A C 1
ATOM 1568 O O . VAL A 1 195 ? -11.357 6.391 17.492 1.00 71.38 195 VAL A O 1
ATOM 1571 N N . THR A 1 196 ? -11.130 4.634 16.132 1.00 66.19 196 THR A N 1
ATOM 1572 C CA . THR A 1 196 ? -12.144 3.827 16.841 1.00 66.19 196 THR A CA 1
ATOM 1573 C C . THR A 1 196 ? -11.607 3.140 18.097 1.00 66.19 196 THR A C 1
ATOM 1575 O O . THR A 1 196 ? -12.395 2.603 18.879 1.00 66.19 196 THR A O 1
ATOM 1578 N N . SER A 1 197 ? -10.284 3.164 18.304 1.00 69.50 197 SER A N 1
ATOM 1579 C CA . SER A 1 197 ? -9.620 2.628 19.490 1.00 69.50 197 SER A CA 1
ATOM 1580 C C . SER A 1 197 ? -8.910 3.742 20.261 1.00 69.50 197 SER A C 1
ATOM 1582 O O . SER A 1 197 ? -8.038 4.417 19.720 1.00 69.50 197 SER A O 1
ATOM 1584 N N . GLU A 1 198 ? -9.205 3.873 21.548 1.00 71.00 198 GLU A N 1
ATOM 1585 C CA . GLU A 1 198 ? -8.492 4.764 22.460 1.00 71.00 198 GLU A CA 1
ATOM 1586 C C . GLU A 1 198 ? -7.561 3.946 23.356 1.00 71.00 198 GLU A C 1
ATOM 1588 O O . GLU A 1 198 ? -7.966 2.943 23.950 1.00 71.00 198 GLU A O 1
ATOM 1593 N N . LYS A 1 199 ? -6.305 4.384 23.477 1.00 66.00 199 LYS A N 1
ATOM 1594 C CA . LYS A 1 199 ? -5.314 3.777 24.368 1.00 66.00 199 LYS A CA 1
ATOM 1595 C C . LYS A 1 199 ? -4.940 4.769 25.461 1.00 66.00 199 LYS A C 1
ATOM 1597 O O . LYS A 1 199 ? -4.512 5.882 25.169 1.00 66.00 199 LYS A O 1
ATOM 1602 N N . THR A 1 200 ? -5.087 4.357 26.718 1.00 65.38 200 THR A N 1
ATOM 1603 C CA . THR A 1 200 ? -4.755 5.184 27.886 1.00 65.38 200 THR A CA 1
ATOM 1604 C C . THR A 1 200 ? -3.903 4.428 28.892 1.00 65.38 200 THR A C 1
ATOM 1606 O O . THR A 1 200 ? -4.064 3.222 29.083 1.00 65.38 200 THR A O 1
ATOM 1609 N N . PHE A 1 201 ? -3.004 5.155 29.552 1.00 58.12 201 PHE A N 1
ATOM 1610 C CA . PHE A 1 201 ? -2.313 4.686 30.750 1.00 58.12 201 PHE A CA 1
ATOM 1611 C C . PHE A 1 201 ? -3.152 5.051 31.978 1.00 58.12 201 PHE A C 1
ATOM 1613 O O . PHE A 1 201 ? -3.867 6.054 31.962 1.00 58.12 201 PHE A O 1
ATOM 1620 N N . THR A 1 202 ? -3.079 4.239 33.031 1.00 49.25 202 THR A N 1
ATOM 1621 C CA . THR A 1 202 ? -3.930 4.285 34.235 1.00 49.25 202 THR A CA 1
ATOM 1622 C C . THR A 1 202 ? -4.018 5.648 34.944 1.00 49.25 202 THR A C 1
ATOM 1624 O O . THR A 1 202 ? -4.963 5.857 35.697 1.00 49.25 202 THR A O 1
ATOM 1627 N N . SER A 1 203 ? -3.107 6.591 34.683 1.00 42.00 203 SER A N 1
ATOM 1628 C CA . SER A 1 203 ? -3.084 7.946 35.262 1.00 42.00 203 SER A CA 1
ATOM 1629 C C . SER A 1 203 ? -3.573 9.072 34.330 1.00 42.00 203 SER A C 1
ATOM 1631 O O . SER A 1 203 ? -3.678 10.222 34.756 1.00 42.00 203 SER A O 1
ATOM 1633 N N . GLY A 1 204 ? -3.883 8.785 33.062 1.00 43.19 204 GLY A N 1
ATOM 1634 C CA . GLY A 1 204 ? -4.279 9.802 32.083 1.00 43.19 204 GLY A CA 1
ATOM 1635 C C . GLY A 1 204 ? -5.773 10.143 32.127 1.00 43.19 204 GLY A C 1
ATOM 1636 O O . GLY A 1 204 ? -6.620 9.267 31.949 1.00 43.19 204 GLY A O 1
ATOM 1637 N N . ARG A 1 205 ? -6.120 11.430 32.285 1.00 41.19 205 ARG A N 1
ATOM 1638 C CA . ARG A 1 205 ? -7.488 11.921 32.024 1.00 41.19 205 ARG A CA 1
ATOM 1639 C C . ARG A 1 205 ? -7.747 11.951 30.515 1.00 41.19 205 ARG A C 1
ATOM 1641 O O . ARG A 1 205 ? -6.990 12.569 29.771 1.00 41.19 205 ARG A O 1
ATOM 1648 N N . ILE A 1 206 ? -8.841 11.333 30.072 1.00 50.91 206 ILE A N 1
ATOM 1649 C CA . ILE A 1 206 ? -9.313 11.432 28.685 1.00 50.91 206 ILE A CA 1
ATOM 1650 C C . ILE A 1 206 ? -9.989 12.794 28.515 1.00 50.91 206 ILE A C 1
ATOM 1652 O O . ILE A 1 206 ? -10.950 13.106 29.219 1.00 50.91 206 ILE A O 1
ATOM 1656 N N . LYS A 1 207 ? -9.504 13.613 27.577 1.00 49.69 207 LYS A N 1
ATOM 1657 C CA . LYS A 1 207 ? -10.281 14.750 27.072 1.00 49.69 207 LYS A CA 1
ATOM 1658 C C . LYS A 1 207 ? -11.327 14.197 26.103 1.00 49.69 207 LYS A C 1
ATOM 1660 O O . LYS A 1 207 ? -11.052 14.045 24.921 1.00 49.69 207 LYS A O 1
ATOM 1665 N N . GLU A 1 208 ? -12.506 13.854 26.617 1.00 57.16 208 GLU A N 1
ATOM 1666 C CA . GLU A 1 208 ? -13.646 13.349 25.831 1.00 57.16 208 GLU A CA 1
ATOM 1667 C C . GLU A 1 208 ? -14.311 14.467 25.002 1.00 57.16 208 GLU A C 1
ATOM 1669 O O . GLU A 1 208 ? -15.498 14.762 25.163 1.00 57.16 208 GLU A O 1
ATOM 1674 N N . GLU A 1 209 ? -13.549 15.167 24.165 1.00 63.69 209 GLU A N 1
ATOM 1675 C CA . GLU A 1 209 ? -14.103 16.218 23.301 1.00 63.69 209 GLU A CA 1
ATOM 1676 C C . GLU A 1 209 ? -14.677 15.635 22.003 1.00 63.69 209 GLU A C 1
ATOM 1678 O O . GLU A 1 209 ? -15.693 16.137 21.510 1.00 63.69 209 GLU A O 1
ATOM 1683 N N . GLU A 1 210 ? -14.104 14.531 21.509 1.00 76.50 210 GLU A N 1
ATOM 1684 C CA . GLU A 1 210 ? -14.541 13.819 20.305 1.00 76.50 210 GLU A CA 1
ATOM 1685 C C . GLU A 1 210 ? -14.470 12.298 20.487 1.00 76.50 210 GLU A C 1
ATOM 1687 O O . GLU A 1 210 ? -13.534 11.798 21.105 1.00 76.50 210 GLU A O 1
ATOM 1692 N N . THR A 1 211 ? -15.420 11.563 19.907 1.00 79.75 211 THR A N 1
ATOM 1693 C CA . THR A 1 211 ? -15.411 10.094 19.831 1.00 79.75 211 THR A CA 1
ATOM 1694 C C . THR A 1 211 ? -15.788 9.615 18.430 1.00 79.75 211 THR A C 1
ATOM 1696 O O . THR A 1 211 ? -16.553 10.260 17.702 1.00 79.75 211 THR A O 1
ATOM 1699 N N . TYR A 1 212 ? -15.240 8.465 18.038 1.00 84.94 212 TYR A N 1
ATOM 1700 C CA . TYR A 1 212 ? -15.460 7.851 16.730 1.00 84.94 212 TYR A CA 1
ATOM 1701 C C . TYR A 1 212 ? -15.932 6.413 16.923 1.00 84.94 212 TYR A C 1
ATOM 1703 O O . TYR A 1 212 ? -15.231 5.601 17.516 1.00 84.94 212 TYR A O 1
ATOM 1711 N N . GLU A 1 213 ? -17.120 6.099 16.425 1.00 88.25 213 GLU A N 1
ATOM 1712 C CA . GLU A 1 213 ? -17.803 4.835 16.697 1.00 88.25 213 GLU A CA 1
ATOM 1713 C C . GLU A 1 213 ? -17.962 4.000 15.423 1.00 88.25 213 GLU A C 1
ATOM 1715 O O . GLU A 1 213 ? -18.401 4.497 14.379 1.00 88.25 213 GLU A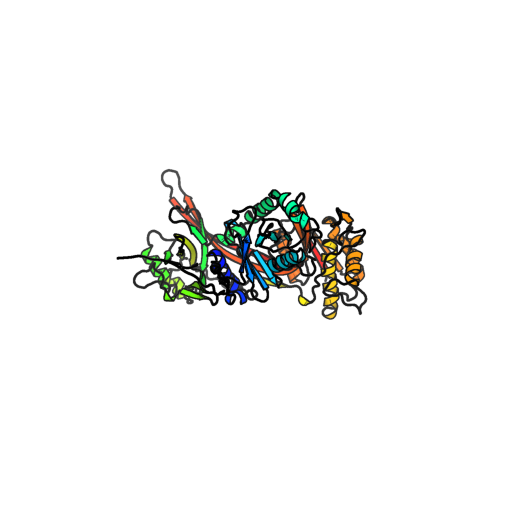 O 1
ATOM 1720 N N . GLU A 1 214 ? -17.632 2.714 15.524 1.00 89.62 214 GLU A N 1
ATOM 1721 C CA . GLU A 1 214 ? -17.820 1.728 14.462 1.00 89.62 214 GLU A CA 1
ATOM 1722 C C . GLU A 1 214 ? -19.284 1.236 14.415 1.00 89.62 214 GLU A C 1
ATOM 1724 O O . GLU A 1 214 ? -19.830 0.831 15.446 1.00 89.62 214 GLU A O 1
ATOM 1729 N N . PRO A 1 215 ? -19.953 1.266 13.248 1.00 90.31 215 PRO A N 1
ATOM 1730 C CA . PRO A 1 215 ? -21.341 0.844 13.125 1.00 90.31 215 PRO A CA 1
ATOM 1731 C C . PRO A 1 215 ? -21.496 -0.669 13.158 1.00 90.31 215 PRO A C 1
ATOM 1733 O O . PRO A 1 215 ? -20.858 -1.386 12.391 1.00 90.31 215 PRO A O 1
ATOM 1736 N N . LEU A 1 216 ? -22.446 -1.132 13.963 1.00 91.56 216 LEU A N 1
ATOM 1737 C CA . LEU A 1 216 ? -22.936 -2.501 13.974 1.00 91.56 216 LEU A CA 1
ATOM 1738 C C . LEU A 1 216 ? -24.431 -2.496 13.663 1.00 91.56 216 LEU A C 1
ATOM 1740 O O . LEU A 1 216 ? -25.229 -1.894 14.380 1.00 91.56 216 LEU A O 1
ATOM 1744 N N . THR A 1 217 ? -24.824 -3.181 12.598 1.00 90.50 217 THR A N 1
ATOM 1745 C CA . THR A 1 217 ? -26.231 -3.372 12.233 1.00 90.50 217 THR A CA 1
ATOM 1746 C C . THR A 1 217 ? -26.759 -4.694 12.803 1.00 90.50 217 THR A C 1
ATOM 1748 O O . THR A 1 217 ? -25.969 -5.587 13.129 1.00 90.50 217 THR A O 1
ATOM 1751 N N . PRO A 1 218 ? -28.083 -4.878 12.936 1.00 91.81 218 PRO A N 1
ATOM 1752 C CA . PRO A 1 218 ? -28.672 -6.171 13.273 1.00 91.81 218 PRO A CA 1
ATOM 1753 C C . PRO A 1 218 ? -28.177 -7.287 12.348 1.00 91.81 218 PRO A C 1
ATOM 1755 O O . PRO A 1 218 ? -28.256 -7.171 11.127 1.00 91.81 218 PRO A O 1
ATOM 1758 N N . GLY A 1 219 ? -27.640 -8.353 12.946 1.00 89.62 219 GLY A N 1
ATOM 1759 C CA . GLY A 1 219 ? -27.033 -9.490 12.247 1.00 89.62 219 GLY A CA 1
ATOM 1760 C C . GLY A 1 219 ? -25.538 -9.344 11.967 1.00 89.62 219 GLY A C 1
ATOM 1761 O O . GLY A 1 219 ? -24.911 -10.308 11.533 1.00 89.62 219 GLY A O 1
ATOM 1762 N N . SER A 1 220 ? -24.947 -8.176 12.228 1.00 89.69 220 SER A N 1
ATOM 1763 C CA . SER A 1 220 ? -23.505 -7.987 12.082 1.00 89.69 220 SER A CA 1
ATOM 1764 C C . SER A 1 220 ? -22.713 -8.704 13.177 1.00 89.69 220 SER A C 1
ATOM 1766 O O . SER A 1 220 ? -23.186 -8.922 14.299 1.00 89.69 220 SER A O 1
ATOM 1768 N N . ILE A 1 221 ? -21.477 -9.054 12.824 1.00 88.44 221 ILE A N 1
ATOM 1769 C CA . ILE A 1 221 ? -20.493 -9.640 13.726 1.00 88.44 221 ILE A CA 1
ATOM 1770 C C . ILE A 1 221 ? -19.228 -8.793 13.649 1.00 88.44 221 ILE A C 1
ATOM 1772 O O . ILE A 1 221 ? -18.645 -8.660 12.575 1.00 88.44 221 ILE A O 1
ATOM 1776 N N . ALA A 1 222 ? -18.773 -8.274 14.785 1.00 88.94 222 ALA A N 1
ATOM 1777 C CA . ALA A 1 222 ? -17.474 -7.625 14.912 1.00 88.94 222 ALA A CA 1
ATOM 1778 C C . ALA A 1 222 ? -16.527 -8.466 15.773 1.00 88.94 222 ALA A C 1
ATOM 1780 O O . ALA A 1 222 ? -16.937 -9.121 16.733 1.00 88.94 222 ALA A O 1
ATOM 1781 N N . LYS A 1 223 ? -15.238 -8.452 15.424 1.00 90.50 223 LYS A N 1
ATOM 1782 C CA . LYS A 1 223 ? -14.177 -9.132 16.176 1.00 90.50 223 LYS A CA 1
ATOM 1783 C C . LYS A 1 223 ? -13.260 -8.103 16.823 1.00 90.50 223 LYS A C 1
ATOM 1785 O O . LYS A 1 223 ? -12.666 -7.270 16.131 1.00 90.50 223 LYS A O 1
ATOM 1790 N N . VAL A 1 224 ? -13.128 -8.186 18.143 1.00 90.62 224 VAL A N 1
ATOM 1791 C CA . VAL A 1 224 ? -12.292 -7.278 18.938 1.00 90.62 224 VAL A CA 1
ATOM 1792 C C . VAL A 1 224 ? -11.173 -8.075 19.584 1.00 90.62 224 VAL A C 1
ATOM 1794 O O . VAL A 1 224 ? -11.443 -8.897 20.454 1.00 90.62 224 VAL A O 1
ATOM 1797 N N . ALA A 1 225 ? -9.930 -7.853 19.155 1.00 90.56 225 ALA A N 1
ATOM 1798 C CA . ALA A 1 225 ? -8.760 -8.435 19.800 1.00 90.56 225 ALA A CA 1
ATOM 1799 C C . ALA A 1 225 ? -8.699 -7.982 21.263 1.00 90.56 225 ALA A C 1
ATOM 1801 O O . ALA A 1 225 ? -9.043 -6.849 21.588 1.00 90.56 225 ALA A O 1
ATOM 1802 N N . LEU A 1 226 ? -8.238 -8.860 22.144 1.00 87.88 226 LEU A N 1
ATOM 1803 C CA . LEU A 1 226 ? -8.067 -8.539 23.562 1.00 87.88 226 LEU A CA 1
ATOM 1804 C C . LEU A 1 226 ? -6.620 -8.187 23.914 1.00 87.88 226 LEU A C 1
ATOM 1806 O O . LEU A 1 226 ? -6.337 -7.718 25.014 1.00 87.88 226 LEU A O 1
ATOM 1810 N N . GLY A 1 227 ? -5.696 -8.385 22.972 1.00 80.19 227 GLY A N 1
ATOM 1811 C CA . GLY A 1 227 ? -4.271 -8.296 23.242 1.00 80.19 227 GLY A CA 1
ATOM 1812 C C . GLY A 1 227 ? -3.776 -9.480 24.072 1.00 80.19 227 GLY A C 1
ATOM 1813 O O . GLY A 1 227 ? -4.539 -10.281 24.623 1.00 80.19 227 GLY A O 1
ATOM 1814 N N . GLU A 1 228 ? -2.458 -9.600 24.176 1.00 75.75 228 GLU A N 1
ATOM 1815 C CA . GLU A 1 228 ? -1.866 -10.674 24.962 1.00 75.75 228 GLU A CA 1
ATOM 1816 C C . GLU A 1 228 ? -2.086 -10.481 26.464 1.00 75.75 228 GLU A C 1
ATOM 1818 O O . GLU A 1 228 ? -1.706 -9.470 27.062 1.00 75.75 228 GLU A O 1
ATOM 1823 N N . GLY A 1 229 ? -2.652 -11.517 27.087 1.00 75.12 229 GLY A N 1
ATOM 1824 C CA . GLY A 1 229 ? -2.745 -11.618 28.536 1.00 75.12 229 GLY A CA 1
ATOM 1825 C C . GLY A 1 229 ? -3.681 -10.608 29.198 1.00 75.12 229 GLY A C 1
ATOM 1826 O O . GLY A 1 229 ? -3.432 -10.223 30.341 1.00 75.12 229 GLY A O 1
ATOM 1827 N N . PHE A 1 230 ? -4.721 -10.172 28.487 1.00 83.56 230 PHE A N 1
ATOM 1828 C CA . PHE A 1 230 ? -5.777 -9.324 29.034 1.00 83.56 230 PHE A CA 1
ATOM 1829 C C . PHE A 1 230 ? -6.279 -9.828 30.399 1.00 83.56 230 PHE A C 1
ATOM 1831 O O . PHE A 1 230 ? -6.350 -11.033 30.642 1.00 83.56 230 PHE A O 1
ATOM 1838 N N . ARG A 1 231 ? -6.608 -8.899 31.303 1.00 82.19 231 ARG A N 1
ATOM 1839 C CA . ARG A 1 231 ? -7.033 -9.226 32.680 1.00 82.19 231 ARG A CA 1
ATOM 1840 C C . ARG A 1 231 ? -8.542 -9.173 32.873 1.00 82.19 231 ARG A C 1
ATOM 1842 O O . ARG A 1 231 ? -9.104 -9.962 33.622 1.00 82.19 231 ARG A O 1
ATOM 1849 N N . SER A 1 232 ? -9.193 -8.211 32.234 1.00 82.88 232 SER A N 1
ATOM 1850 C CA . SER A 1 232 ? -10.624 -7.974 32.375 1.00 82.88 232 SER A CA 1
ATOM 1851 C C . SER A 1 232 ? -11.177 -7.366 31.101 1.00 82.88 232 SER A C 1
ATOM 1853 O O . SER A 1 232 ? -10.456 -6.674 30.378 1.00 82.88 232 SER A O 1
ATOM 1855 N N . VAL A 1 233 ? -12.457 -7.630 30.846 1.00 87.56 233 VAL A N 1
ATOM 1856 C CA . VAL A 1 233 ? -13.196 -7.033 29.737 1.00 87.56 233 VAL A CA 1
ATOM 1857 C C . VAL A 1 233 ? -14.564 -6.581 30.230 1.00 87.56 233 VAL A C 1
ATOM 1859 O O . VAL A 1 233 ? -15.268 -7.321 30.923 1.00 87.56 233 VAL A O 1
ATOM 1862 N N . ARG A 1 234 ? -14.920 -5.342 29.904 1.00 89.25 234 ARG A N 1
ATOM 1863 C CA . ARG A 1 234 ? -16.171 -4.694 30.294 1.00 89.25 234 ARG A CA 1
ATOM 1864 C C . ARG A 1 234 ? -16.800 -3.989 29.101 1.00 89.25 234 ARG A C 1
ATOM 1866 O O . ARG A 1 234 ? -16.105 -3.609 28.162 1.00 89.25 234 ARG A O 1
ATOM 1873 N N . ILE A 1 235 ? -18.111 -3.803 29.149 1.00 89.81 235 ILE A N 1
ATOM 1874 C CA . ILE A 1 235 ? -18.887 -3.128 28.110 1.00 89.81 235 ILE A CA 1
ATOM 1875 C C . ILE A 1 235 ? -19.775 -2.050 28.729 1.00 89.81 235 ILE A C 1
ATOM 1877 O O . ILE A 1 235 ? -20.459 -2.297 29.723 1.00 89.81 235 ILE A O 1
ATOM 1881 N N . PHE A 1 236 ? -19.779 -0.856 28.138 1.00 88.25 236 PHE A N 1
ATOM 1882 C CA . PHE A 1 236 ? -20.473 0.311 28.686 1.00 88.25 236 PHE A CA 1
ATOM 1883 C C . PHE A 1 236 ? -21.191 1.111 27.601 1.00 88.25 236 PHE A C 1
ATOM 1885 O O . PHE A 1 236 ? -20.637 1.356 26.533 1.00 88.25 236 PHE A O 1
ATOM 1892 N N . VAL A 1 237 ? -22.407 1.571 27.892 1.00 88.00 237 VAL A N 1
ATOM 1893 C CA . VAL A 1 237 ? -23.146 2.527 27.047 1.00 88.00 237 VAL A CA 1
ATOM 1894 C C . VAL A 1 237 ? -22.555 3.941 27.160 1.00 88.00 237 VAL A C 1
ATOM 1896 O O . VAL A 1 237 ? -22.265 4.396 28.262 1.00 88.00 237 VAL A O 1
ATOM 1899 N N . THR A 1 238 ? -22.443 4.666 26.038 1.00 77.94 238 THR A N 1
ATOM 1900 C CA . THR A 1 238 ? -21.899 6.044 25.984 1.00 77.94 238 THR A CA 1
ATOM 1901 C C . THR A 1 238 ? -22.966 7.139 26.004 1.00 77.94 238 THR A C 1
ATOM 1903 O O . THR A 1 238 ? -22.790 8.170 26.643 1.00 77.94 238 THR A O 1
ATOM 1906 N N . ASN A 1 239 ? -24.093 6.947 25.316 1.00 65.00 239 ASN A N 1
ATOM 1907 C CA . ASN A 1 239 ? -24.975 8.067 24.951 1.00 65.00 239 ASN A CA 1
ATOM 1908 C C . ASN A 1 239 ? -25.971 8.533 26.034 1.00 65.00 239 ASN A C 1
ATOM 1910 O O . ASN A 1 239 ? -26.724 9.475 25.785 1.00 65.00 239 ASN A O 1
ATOM 1914 N N . TYR A 1 240 ? -26.017 7.908 27.220 1.00 55.47 240 TYR A N 1
ATOM 1915 C CA . TYR A 1 240 ? -27.108 8.127 28.187 1.00 55.47 240 TYR A CA 1
ATOM 1916 C C . TYR A 1 240 ? -26.669 8.073 29.661 1.00 55.47 240 TYR A C 1
ATOM 1918 O O . TYR A 1 240 ? -27.183 7.267 30.439 1.00 55.47 240 TYR A O 1
ATOM 1926 N N . GLU A 1 241 ? -25.774 8.979 30.065 1.00 51.44 241 GLU A N 1
ATOM 1927 C CA . GLU A 1 241 ? -25.221 9.087 31.432 1.00 51.44 241 GLU A CA 1
ATOM 1928 C C . GLU A 1 241 ? -26.290 9.108 32.550 1.00 51.44 241 GLU A C 1
ATOM 1930 O O . GLU A 1 241 ? -26.075 8.542 33.616 1.00 51.44 241 GLU A O 1
ATOM 1935 N N . LYS A 1 242 ? -27.490 9.663 32.309 1.00 47.38 242 LYS A N 1
ATOM 1936 C CA . LYS A 1 242 ? -28.569 9.747 33.323 1.00 47.38 242 LYS A CA 1
ATOM 1937 C C . LYS A 1 242 ? -29.483 8.512 33.425 1.00 47.38 242 LYS A C 1
ATOM 1939 O O . LYS A 1 242 ? -30.321 8.454 34.316 1.00 47.38 242 LYS A O 1
ATOM 1944 N N . ARG A 1 243 ? -29.375 7.533 32.514 1.00 51.41 243 ARG A N 1
ATOM 1945 C CA . ARG A 1 243 ? -30.197 6.294 32.492 1.00 51.41 243 ARG A CA 1
ATOM 1946 C C . ARG A 1 243 ? -29.352 5.034 32.254 1.00 51.41 243 ARG A C 1
ATOM 1948 O O . ARG A 1 243 ? -29.858 4.046 31.712 1.00 51.41 243 ARG A O 1
ATOM 1955 N N . GLY A 1 244 ? -28.075 5.077 32.644 1.00 60.66 244 GLY A N 1
ATOM 1956 C CA . GLY A 1 244 ? -27.059 4.073 32.310 1.00 60.66 244 GLY A CA 1
ATOM 1957 C C . GLY A 1 244 ? -27.517 2.631 32.531 1.00 60.66 244 GLY A C 1
ATOM 1958 O O . GLY A 1 244 ? -27.419 1.821 31.617 1.00 60.66 244 GLY A O 1
ATOM 1959 N N . GLY A 1 245 ? -28.145 2.323 33.672 1.00 76.62 245 GLY A N 1
ATOM 1960 C CA . GLY A 1 245 ? -28.590 0.959 33.992 1.00 76.62 245 GLY A CA 1
ATOM 1961 C C . GLY A 1 245 ? -29.649 0.374 33.043 1.00 76.62 245 GLY A C 1
ATOM 1962 O O . GLY A 1 245 ? -29.553 -0.791 32.658 1.00 76.62 245 GLY A O 1
ATOM 1963 N N . GLN A 1 246 ? -30.649 1.158 32.616 1.00 85.19 246 GLN A N 1
ATOM 1964 C CA . GLN A 1 246 ? -31.703 0.653 31.719 1.00 85.19 246 GLN A CA 1
ATOM 1965 C C . GLN A 1 246 ? -31.174 0.454 30.295 1.00 85.19 246 GLN A C 1
ATOM 1967 O O . GLN A 1 246 ? -31.484 -0.550 29.652 1.00 85.19 246 GLN A O 1
ATOM 1972 N N . TRP A 1 247 ? -30.375 1.399 29.797 1.00 87.19 247 TRP A N 1
ATOM 1973 C CA . TRP A 1 247 ? -29.773 1.290 28.469 1.00 87.19 247 TRP A CA 1
ATOM 1974 C C . TRP A 1 247 ? -28.712 0.197 28.407 1.00 87.19 247 TRP A C 1
ATOM 1976 O O . TRP A 1 247 ? -28.645 -0.504 27.401 1.00 87.19 247 TRP A O 1
ATOM 1986 N N . GLN A 1 248 ? -27.970 -0.026 29.493 1.00 89.38 248 GLN A N 1
ATOM 1987 C CA . GLN A 1 248 ? -27.045 -1.149 29.606 1.00 89.38 248 GLN A CA 1
ATOM 1988 C C . GLN A 1 248 ? -27.782 -2.489 29.470 1.00 89.38 248 GLN A C 1
ATOM 1990 O O . GLN A 1 248 ? -27.405 -3.318 28.648 1.00 89.38 248 GLN A O 1
ATOM 1995 N N . LYS A 1 249 ? -28.905 -2.676 30.181 1.00 88.81 249 LYS A N 1
ATOM 1996 C CA . LYS A 1 249 ? -29.749 -3.878 30.030 1.00 88.81 249 LYS A CA 1
ATOM 1997 C C . LYS A 1 249 ? -30.263 -4.049 28.596 1.00 88.81 249 LYS A C 1
ATOM 1999 O O . LYS A 1 249 ? -30.331 -5.167 28.094 1.00 88.81 249 LYS A O 1
ATOM 2004 N N . ARG A 1 250 ? -30.631 -2.956 27.916 1.00 91.38 250 ARG A N 1
ATOM 2005 C CA . ARG A 1 250 ? -31.065 -2.997 26.506 1.00 91.38 250 ARG A CA 1
ATOM 2006 C C . ARG A 1 250 ? -29.927 -3.402 25.567 1.00 91.38 250 ARG A C 1
ATOM 2008 O O . ARG A 1 250 ? -30.162 -4.233 24.695 1.00 91.38 250 ARG A O 1
ATOM 2015 N N . LEU A 1 251 ? -28.714 -2.885 25.779 1.00 91.44 251 LEU A N 1
ATOM 2016 C CA . LEU A 1 251 ? -27.519 -3.303 25.039 1.00 91.44 251 LEU A CA 1
ATOM 2017 C C . LEU A 1 251 ? -27.292 -4.813 25.185 1.00 91.44 251 LEU A C 1
ATOM 2019 O O . LEU A 1 251 ? -27.178 -5.514 24.183 1.00 91.44 251 LEU A O 1
ATOM 2023 N N . CYS A 1 252 ? -27.332 -5.320 26.419 1.00 90.62 252 CYS A N 1
ATOM 2024 C CA . CYS A 1 252 ? -27.164 -6.742 26.719 1.00 90.62 252 CYS A CA 1
ATOM 2025 C C . CYS A 1 252 ? -28.260 -7.639 26.125 1.00 90.62 252 CYS A C 1
ATOM 2027 O O . CYS A 1 252 ? -28.003 -8.798 25.834 1.00 90.62 252 CYS A O 1
ATOM 2029 N N . LYS A 1 253 ? -29.481 -7.127 25.908 1.00 91.19 253 LYS A N 1
ATOM 2030 C CA . LYS A 1 253 ? -30.537 -7.874 25.197 1.00 91.19 253 LYS A CA 1
ATOM 2031 C C . LYS A 1 253 ? -30.256 -8.001 23.699 1.00 91.19 253 LYS A C 1
ATOM 2033 O O . LYS A 1 253 ? -30.647 -8.989 23.079 1.00 91.19 253 LYS A O 1
ATOM 2038 N N . VAL A 1 254 ? -29.635 -6.981 23.111 1.00 93.94 254 VAL A N 1
ATOM 2039 C CA . VAL A 1 254 ? -29.383 -6.880 21.666 1.00 93.94 254 VAL A CA 1
ATOM 2040 C C . VAL A 1 254 ? -28.107 -7.604 21.250 1.00 93.94 254 VAL A C 1
ATOM 2042 O O . VAL A 1 254 ? -28.069 -8.180 20.161 1.00 93.94 254 VAL A O 1
ATOM 2045 N N . LEU A 1 255 ? -27.084 -7.589 22.101 1.00 92.94 255 LEU A N 1
ATOM 2046 C CA . LEU A 1 255 ? -25.854 -8.341 21.894 1.00 92.94 255 LEU A CA 1
ATOM 2047 C C . LEU A 1 255 ? -26.030 -9.783 22.379 1.00 92.94 255 LEU A C 1
ATOM 2049 O O . LEU A 1 255 ? -26.526 -10.021 23.476 1.00 92.94 255 LEU A O 1
ATOM 2053 N N . VAL A 1 256 ? -25.643 -10.751 21.553 1.00 90.50 256 VAL A N 1
ATOM 2054 C CA . VAL A 1 256 ? -25.801 -12.178 21.862 1.00 90.50 256 VAL A CA 1
ATOM 2055 C C . VAL A 1 256 ? -24.734 -12.607 22.868 1.00 90.50 256 VAL A C 1
ATOM 2057 O O . VAL A 1 256 ? -23.546 -12.413 22.622 1.00 90.50 256 VAL A O 1
ATOM 2060 N N . ASP A 1 257 ? -25.184 -13.148 24.002 1.00 85.25 257 ASP A N 1
ATOM 2061 C CA . ASP A 1 257 ? -24.407 -13.820 25.058 1.00 85.25 257 ASP A CA 1
ATOM 2062 C C . ASP A 1 257 ? -23.239 -13.030 25.675 1.00 85.25 257 ASP A C 1
ATOM 2064 O O . ASP A 1 257 ? -22.473 -13.572 26.468 1.00 85.25 257 ASP A O 1
ATOM 2068 N N . ILE A 1 258 ? -23.118 -11.734 25.363 1.00 85.75 258 ILE A N 1
ATOM 2069 C CA . ILE A 1 258 ? -21.964 -10.914 25.746 1.00 85.75 258 ILE A CA 1
ATOM 2070 C C . ILE A 1 258 ? -21.961 -10.530 27.229 1.00 85.75 258 ILE A C 1
ATOM 2072 O O . ILE A 1 258 ? -20.889 -10.428 27.814 1.00 85.75 258 ILE A O 1
ATOM 2076 N N . CYS A 1 259 ? -23.122 -10.277 27.838 1.00 85.88 259 CYS A N 1
ATOM 2077 C CA . CYS A 1 259 ? -23.219 -9.789 29.215 1.00 85.88 259 CYS A CA 1
ATOM 2078 C C . CYS A 1 259 ? -23.517 -10.938 30.177 1.00 85.88 259 CYS A C 1
ATOM 2080 O O . CYS A 1 259 ? -24.363 -11.783 29.884 1.00 85.88 259 CYS A O 1
ATOM 2082 N N . LEU A 1 260 ? -22.889 -10.925 31.354 1.00 79.12 260 LEU A N 1
ATOM 2083 C CA . LEU A 1 260 ? -23.302 -11.789 32.459 1.00 79.12 260 LEU A CA 1
ATOM 2084 C C . LEU A 1 260 ? -24.657 -11.326 33.012 1.00 79.12 260 LEU A C 1
ATOM 2086 O O . LEU A 1 260 ? -24.904 -10.126 33.138 1.00 79.12 260 LEU A O 1
ATOM 2090 N N . GLN A 1 261 ? -25.536 -12.278 33.337 1.00 65.88 261 GLN A N 1
ATOM 2091 C CA . GLN A 1 261 ? -26.906 -11.981 33.781 1.00 65.88 261 GLN A CA 1
ATOM 2092 C C . GLN A 1 261 ? -26.945 -11.189 35.100 1.00 65.88 261 GLN A C 1
ATOM 2094 O O . GLN A 1 261 ? -27.817 -10.339 35.281 1.00 65.88 261 GLN A O 1
ATOM 2099 N N . GLU A 1 262 ? -25.969 -11.422 35.979 1.00 65.25 262 GLU A N 1
ATOM 2100 C CA . GLU A 1 262 ? -25.851 -10.781 37.296 1.00 65.25 262 GLU A CA 1
ATOM 2101 C C . GLU A 1 262 ? -25.202 -9.386 37.220 1.00 65.25 262 GLU A C 1
ATOM 2103 O O . GLU A 1 262 ? -25.567 -8.477 37.965 1.00 65.25 262 GLU A O 1
ATOM 2108 N N . GLU A 1 263 ? -24.299 -9.168 36.256 1.00 72.69 263 GLU A N 1
ATOM 2109 C CA . GLU A 1 263 ? -23.538 -7.925 36.087 1.00 72.69 263 GLU A CA 1
ATOM 2110 C C . GLU A 1 263 ? -23.553 -7.459 34.622 1.00 72.69 263 GLU A C 1
ATOM 2112 O O . GLU A 1 263 ? -22.696 -7.820 33.816 1.00 72.69 263 GLU A O 1
ATOM 2117 N N . ASN A 1 264 ? -24.495 -6.571 34.284 1.00 75.50 264 ASN A N 1
ATOM 2118 C CA . ASN A 1 264 ? -24.748 -6.093 32.912 1.00 75.50 264 ASN A CA 1
ATOM 2119 C C . ASN A 1 264 ? -23.569 -5.354 32.229 1.00 75.50 264 ASN A C 1
ATOM 2121 O O . ASN A 1 264 ? -23.697 -4.928 31.083 1.00 75.50 264 ASN A O 1
ATOM 2125 N N . THR A 1 265 ? -22.443 -5.134 32.908 1.00 81.94 265 THR A N 1
ATOM 2126 C CA . THR A 1 265 ? -21.232 -4.506 32.346 1.00 81.94 265 THR A CA 1
ATOM 2127 C C . THR A 1 265 ? -20.068 -5.481 32.195 1.00 81.94 265 THR A C 1
ATOM 2129 O O . THR A 1 265 ? -19.128 -5.186 31.456 1.00 81.94 265 THR A O 1
ATOM 2132 N N . LYS A 1 266 ? -20.101 -6.636 32.870 1.00 84.25 266 LYS A N 1
ATOM 2133 C CA . LYS A 1 266 ? -19.038 -7.639 32.821 1.00 84.25 266 LYS A CA 1
ATOM 2134 C C . LYS A 1 266 ? -19.284 -8.577 31.647 1.00 84.25 266 LYS A C 1
ATOM 2136 O O . LYS A 1 266 ? -20.394 -9.077 31.453 1.00 84.25 266 LYS A O 1
ATOM 2141 N N . VAL A 1 267 ? -18.242 -8.791 30.846 1.00 83.25 267 VAL A N 1
ATOM 2142 C CA . VAL A 1 267 ? -18.344 -9.647 29.666 1.00 83.25 267 VAL A CA 1
ATOM 2143 C C . VAL A 1 267 ? -18.277 -11.117 30.071 1.00 83.25 267 VAL A C 1
ATOM 2145 O O . VAL A 1 267 ? -17.414 -11.521 30.851 1.00 83.25 267 VAL A O 1
ATOM 2148 N N . ASN A 1 268 ? -19.187 -11.913 29.521 1.00 83.12 268 ASN A N 1
ATOM 2149 C CA . ASN A 1 268 ? -19.193 -13.361 29.639 1.00 83.12 268 ASN A CA 1
ATOM 2150 C C . ASN A 1 268 ? -17.960 -13.943 28.933 1.00 83.12 268 ASN A C 1
ATOM 2152 O O . ASN A 1 268 ? -17.800 -13.793 27.727 1.00 83.12 268 ASN A O 1
ATOM 2156 N N . LEU A 1 269 ? -17.085 -14.627 29.669 1.00 80.38 269 LEU A N 1
ATOM 2157 C CA . LEU A 1 269 ? -15.828 -15.135 29.112 1.00 80.38 269 LEU A CA 1
ATOM 2158 C C . LEU A 1 269 ? -16.031 -16.224 28.044 1.00 80.38 269 LEU A C 1
ATOM 2160 O O . LEU A 1 269 ? -15.141 -16.417 27.222 1.00 80.38 269 LEU A O 1
ATOM 2164 N N . SER A 1 270 ? -17.193 -16.888 27.997 1.00 81.31 270 SER A N 1
ATOM 2165 C CA . SER A 1 270 ? -17.493 -17.911 26.977 1.00 81.31 270 SER A CA 1
ATOM 2166 C C . SER A 1 270 ? -17.566 -17.360 25.546 1.00 81.31 270 SER A C 1
ATOM 2168 O O . SER A 1 270 ? -17.365 -18.106 24.591 1.00 81.31 270 SER A O 1
ATOM 2170 N N . VAL A 1 271 ? -17.782 -16.050 25.372 1.00 84.38 271 VAL A N 1
ATOM 2171 C CA . VAL A 1 271 ? -17.777 -15.398 24.047 1.00 84.38 271 VAL A CA 1
ATOM 2172 C C . VAL A 1 271 ? -16.369 -15.077 23.536 1.00 84.38 271 VAL A C 1
ATOM 2174 O O . VAL A 1 271 ? -16.205 -14.577 22.416 1.00 84.38 271 VAL A O 1
ATOM 2177 N N . ILE A 1 272 ? -15.349 -15.313 24.368 1.00 88.38 272 ILE A N 1
ATOM 2178 C CA . ILE A 1 272 ? -13.951 -15.117 24.009 1.00 88.38 272 ILE A CA 1
ATOM 2179 C C . ILE A 1 272 ? -13.490 -16.342 23.233 1.00 88.38 272 ILE A C 1
ATOM 2181 O O . ILE A 1 272 ? -13.421 -17.453 23.751 1.00 88.38 272 ILE A O 1
ATOM 2185 N N . ALA A 1 273 ? -13.127 -16.111 21.980 1.00 89.56 273 ALA A N 1
ATOM 2186 C CA . ALA A 1 273 ? -12.557 -17.116 21.107 1.00 89.56 273 ALA A CA 1
ATOM 2187 C C . ALA A 1 273 ? -11.058 -16.867 20.916 1.00 89.56 273 ALA A C 1
ATOM 2189 O O . ALA A 1 273 ? -10.530 -15.785 21.191 1.00 89.56 273 ALA A O 1
ATOM 2190 N N . LYS A 1 274 ? -10.365 -17.884 20.405 1.00 87.81 274 LYS A N 1
ATOM 2191 C CA . LYS A 1 274 ? -8.991 -17.768 19.917 1.00 87.81 274 LYS A CA 1
ATOM 2192 C C . LYS A 1 274 ? -8.949 -18.142 18.445 1.00 87.81 274 LYS A C 1
ATOM 2194 O O . LYS A 1 274 ? -9.656 -19.044 18.003 1.00 87.81 274 LYS A O 1
ATOM 2199 N N . THR A 1 275 ? -8.164 -17.409 17.675 1.00 84.19 275 THR A N 1
ATOM 2200 C CA . THR A 1 275 ? -7.816 -17.780 16.300 1.00 84.19 275 THR A CA 1
ATOM 2201 C C . THR A 1 275 ? -6.765 -18.895 16.291 1.00 84.19 275 THR A C 1
ATOM 2203 O O . THR A 1 275 ? -6.167 -19.200 17.326 1.00 84.19 275 THR A O 1
ATOM 2206 N N . ALA A 1 276 ? -6.507 -19.487 15.118 1.00 80.94 276 ALA A N 1
ATOM 2207 C CA . ALA A 1 276 ? -5.462 -20.505 14.968 1.00 80.94 276 ALA A CA 1
ATOM 2208 C C . ALA A 1 276 ? -4.060 -19.956 15.289 1.00 80.94 276 ALA A C 1
ATOM 2210 O O . ALA A 1 276 ? -3.224 -20.681 15.808 1.00 80.94 276 ALA A O 1
ATOM 2211 N N . ASN A 1 277 ? -3.842 -18.654 15.093 1.00 76.88 277 ASN A N 1
ATOM 2212 C CA . ASN A 1 277 ? -2.626 -17.950 15.498 1.00 76.88 277 ASN A CA 1
ATOM 2213 C C . ASN A 1 277 ? -2.665 -17.392 16.935 1.00 76.88 277 ASN A C 1
ATOM 2215 O O . ASN A 1 277 ? -1.985 -16.420 17.249 1.00 76.88 277 ASN A O 1
ATOM 2219 N N . HIS A 1 278 ? -3.490 -17.987 17.802 1.00 81.62 278 HIS A N 1
ATOM 2220 C CA . HIS A 1 278 ? -3.575 -17.712 19.241 1.00 81.62 278 HIS A CA 1
ATOM 2221 C C . HIS A 1 278 ? -3.973 -16.282 19.651 1.00 81.62 278 HIS A C 1
ATOM 2223 O O . HIS A 1 278 ? -3.891 -15.938 20.833 1.00 81.62 278 HIS A O 1
ATOM 2229 N N . ILE A 1 279 ? -4.490 -15.466 18.728 1.00 86.25 279 ILE A N 1
ATOM 2230 C CA . ILE A 1 279 ? -5.045 -14.148 19.051 1.00 86.25 279 ILE A CA 1
ATOM 2231 C C . ILE A 1 279 ? -6.388 -14.346 19.756 1.00 86.25 279 ILE A C 1
ATOM 2233 O O . ILE A 1 279 ? -7.346 -14.870 19.182 1.00 86.25 279 ILE A O 1
ATOM 2237 N N . ALA A 1 280 ? -6.462 -13.916 21.015 1.00 89.31 280 ALA A N 1
ATOM 2238 C CA . ALA A 1 280 ? -7.706 -13.893 21.773 1.00 89.31 280 ALA A CA 1
ATOM 2239 C C . ALA A 1 280 ? -8.581 -12.719 21.322 1.00 89.31 280 ALA A C 1
ATOM 2241 O O . ALA A 1 280 ? -8.105 -11.586 21.202 1.00 89.31 280 ALA A O 1
ATOM 2242 N N . TYR A 1 281 ? -9.866 -12.980 21.095 1.00 91.62 281 TYR A N 1
ATOM 2243 C CA . TYR A 1 281 ? -10.807 -11.969 20.634 1.00 91.62 281 TYR A CA 1
ATOM 2244 C C . TYR A 1 281 ? -12.224 -12.203 21.149 1.00 91.62 281 TYR A C 1
ATOM 2246 O O . TYR A 1 281 ? -12.645 -13.331 21.389 1.00 91.62 281 TYR A O 1
ATOM 2254 N N . ILE A 1 282 ? -12.980 -11.117 21.269 1.00 91.62 282 ILE A N 1
ATOM 2255 C CA . ILE A 1 282 ? -14.419 -11.140 21.523 1.00 91.62 282 ILE A CA 1
ATOM 2256 C C . ILE A 1 282 ? -15.167 -11.136 20.197 1.00 91.62 282 ILE A C 1
ATOM 2258 O O . ILE A 1 282 ? -14.874 -10.326 19.310 1.00 91.62 282 ILE A O 1
ATOM 2262 N N . ARG A 1 283 ? -16.177 -12.005 20.096 1.00 90.12 283 ARG A N 1
ATOM 2263 C CA . ARG A 1 283 ? -17.193 -11.957 19.040 1.00 90.12 283 ARG A CA 1
ATOM 2264 C C . ARG A 1 283 ? -18.363 -11.100 19.507 1.00 90.12 283 ARG A C 1
ATOM 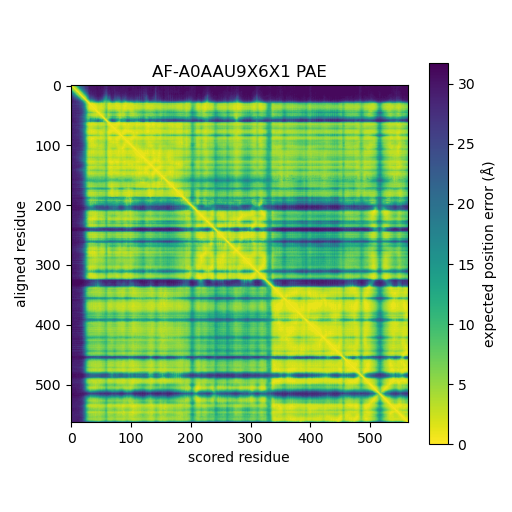2266 O O . ARG A 1 283 ? -19.186 -11.538 20.300 1.00 90.12 283 ARG A O 1
ATOM 2273 N N . LEU A 1 284 ? -18.443 -9.879 18.993 1.00 89.94 284 LEU A N 1
ATOM 2274 C CA . LEU A 1 284 ? -19.604 -9.017 19.160 1.00 89.94 284 LEU A CA 1
ATOM 2275 C C . LEU A 1 284 ? -20.651 -9.378 18.115 1.00 89.94 284 LEU A C 1
ATOM 2277 O O . LEU A 1 284 ? -20.500 -9.016 16.953 1.00 89.94 284 LEU A O 1
ATOM 2281 N N . VAL A 1 285 ? -21.702 -10.082 18.523 1.00 91.88 285 VAL A N 1
ATOM 2282 C CA . VAL A 1 285 ? -22.803 -10.465 17.632 1.00 91.88 285 VAL A CA 1
ATOM 2283 C C . VAL A 1 285 ? -24.035 -9.638 17.975 1.00 91.88 285 VAL A C 1
ATOM 2285 O O . VAL A 1 285 ? -24.540 -9.705 19.095 1.00 91.88 285 VAL A O 1
ATOM 2288 N N . VAL A 1 286 ? -24.544 -8.875 17.008 1.00 92.94 286 VAL A N 1
ATOM 2289 C CA . VAL A 1 286 ? -25.831 -8.182 17.139 1.00 92.94 286 VAL A CA 1
ATOM 2290 C C . VAL A 1 286 ? -26.933 -9.117 16.658 1.00 92.94 286 VAL A C 1
ATOM 2292 O O . VAL A 1 286 ? -26.849 -9.649 15.551 1.00 92.94 286 VAL A O 1
ATOM 2295 N N . ARG A 1 287 ? -27.997 -9.304 17.450 1.00 93.62 287 ARG A N 1
ATOM 2296 C CA . ARG A 1 287 ? -29.150 -10.124 17.038 1.00 93.62 287 ARG A CA 1
ATOM 2297 C C . ARG A 1 287 ? -29.652 -9.725 15.643 1.00 93.62 287 ARG A C 1
ATOM 2299 O O . ARG A 1 287 ? -29.808 -8.545 15.346 1.00 93.62 287 ARG A O 1
ATOM 2306 N N . GLY A 1 288 ? -29.930 -10.722 14.800 1.00 90.12 288 GLY A N 1
ATOM 2307 C CA . GLY A 1 288 ? -30.304 -10.523 13.391 1.00 90.12 288 GLY A CA 1
ATOM 2308 C C . GLY A 1 288 ? -31.689 -9.921 13.159 1.00 90.12 288 GLY A C 1
ATOM 2309 O O . GLY A 1 288 ? -31.913 -9.240 12.161 1.00 90.12 288 GLY A O 1
ATOM 2310 N N . ASN A 1 289 ? -32.636 -10.142 14.075 1.00 92.75 289 ASN A N 1
ATOM 2311 C CA . ASN A 1 289 ? -34.004 -9.665 13.897 1.00 92.75 289 ASN A CA 1
ATOM 2312 C C . ASN A 1 289 ? -34.078 -8.142 14.085 1.00 92.75 289 ASN A C 1
ATOM 2314 O O . ASN A 1 289 ? -34.140 -7.632 15.203 1.00 92.75 289 ASN A O 1
ATOM 2318 N N . TRP A 1 290 ? -34.130 -7.426 12.963 1.00 90.31 290 TRP A N 1
ATOM 2319 C CA . TRP A 1 290 ? -34.223 -5.970 12.906 1.00 90.31 290 TRP A CA 1
ATOM 2320 C C . TRP A 1 290 ? -35.348 -5.385 13.770 1.00 90.31 290 TRP A C 1
ATOM 2322 O O . TRP A 1 290 ? -35.125 -4.429 14.507 1.00 90.31 290 TRP A O 1
ATOM 2332 N N . LYS A 1 291 ? -36.558 -5.960 13.705 1.00 92.19 291 LYS A N 1
ATOM 2333 C CA . LYS A 1 291 ? -37.729 -5.462 14.445 1.00 92.19 291 LYS A CA 1
ATOM 2334 C C . LYS A 1 291 ? -37.555 -5.677 15.947 1.00 92.19 291 LYS A C 1
ATOM 2336 O O . LYS A 1 291 ? -37.871 -4.786 16.728 1.00 92.19 291 LYS A O 1
ATOM 2341 N N . TYR A 1 292 ? -37.003 -6.824 16.345 1.00 94.31 292 TYR A N 1
ATOM 2342 C CA . TYR A 1 292 ? -36.650 -7.101 17.737 1.00 94.31 292 TYR A CA 1
ATOM 2343 C C . TYR A 1 292 ? -35.631 -6.086 18.260 1.00 94.31 292 TYR A C 1
ATOM 2345 O O . TYR A 1 292 ? -35.866 -5.470 19.298 1.00 94.31 292 TYR A O 1
ATOM 2353 N N . VAL A 1 293 ? -34.528 -5.874 17.532 1.00 93.00 293 VAL A N 1
ATOM 2354 C CA . VAL A 1 293 ? -33.478 -4.932 17.943 1.00 93.00 293 VAL A CA 1
ATOM 2355 C C . VAL A 1 293 ? -34.018 -3.501 17.986 1.00 93.00 293 VAL A C 1
ATOM 2357 O O . VAL A 1 293 ? -33.822 -2.806 18.982 1.00 93.00 293 VAL A O 1
ATOM 2360 N N . GLY A 1 294 ? -34.772 -3.083 16.965 1.00 92.81 294 GLY A N 1
ATOM 2361 C CA . GLY A 1 294 ? -35.435 -1.781 16.918 1.00 92.81 294 GLY A CA 1
ATOM 2362 C C . GLY A 1 294 ? -36.359 -1.558 18.115 1.00 92.81 294 GLY A C 1
ATOM 2363 O O . GLY A 1 294 ? -36.226 -0.558 18.816 1.00 92.81 294 GLY A O 1
ATOM 2364 N N . ASN A 1 295 ? -37.226 -2.521 18.436 1.00 94.19 295 ASN A N 1
ATOM 2365 C CA . ASN A 1 295 ? -38.110 -2.440 19.602 1.00 94.19 295 ASN A CA 1
ATOM 2366 C C . ASN A 1 295 ? -37.327 -2.412 20.927 1.00 94.19 295 ASN A C 1
ATOM 2368 O O . ASN A 1 295 ? -37.619 -1.601 21.810 1.00 94.19 295 ASN A O 1
ATOM 2372 N N . ALA A 1 296 ? -36.301 -3.258 21.064 1.00 93.00 296 ALA A N 1
ATOM 2373 C CA . ALA A 1 296 ? -35.456 -3.317 22.255 1.00 93.00 296 ALA A CA 1
ATOM 2374 C C . ALA A 1 296 ? -34.710 -1.997 22.504 1.00 93.00 296 ALA A C 1
ATOM 2376 O O . ALA A 1 296 ? -34.529 -1.606 23.660 1.00 93.00 296 ALA A O 1
ATOM 2377 N N . LEU A 1 297 ? -34.333 -1.283 21.444 1.00 92.12 297 LEU A N 1
ATOM 2378 C CA . LEU A 1 297 ? -33.649 0.010 21.510 1.00 92.12 297 LEU A CA 1
ATOM 2379 C C . LEU A 1 297 ? -34.583 1.216 21.348 1.00 92.12 297 LEU A C 1
ATOM 2381 O O . LEU A 1 297 ? -34.110 2.347 21.290 1.00 92.12 297 LEU A O 1
ATOM 2385 N N . GLN A 1 298 ? -35.903 1.005 21.304 1.00 91.94 298 GLN A N 1
ATOM 2386 C CA . GLN A 1 298 ? -36.896 2.062 21.069 1.00 91.94 298 GLN A CA 1
ATOM 2387 C C . GLN A 1 298 ? -36.605 2.891 19.807 1.00 91.94 298 GLN A C 1
ATOM 2389 O O . GLN A 1 298 ? -36.800 4.105 19.804 1.00 91.94 298 GLN A O 1
ATOM 2394 N N . TRP A 1 299 ? -36.094 2.240 18.760 1.00 90.44 299 TRP A N 1
ATOM 2395 C CA . TRP A 1 299 ? -35.711 2.864 17.493 1.00 90.44 299 TRP A CA 1
ATOM 2396 C C . TRP A 1 299 ? -34.683 3.997 17.641 1.00 90.44 299 TRP A C 1
ATOM 2398 O O . TRP A 1 299 ? -34.613 4.894 16.805 1.00 90.44 299 TRP A O 1
ATOM 2408 N N . LYS A 1 300 ? -33.864 3.950 18.701 1.00 89.38 300 LYS A N 1
ATOM 2409 C CA . LYS A 1 300 ? -32.757 4.880 18.943 1.00 89.38 300 LYS A CA 1
ATOM 2410 C C . LYS A 1 300 ? -31.424 4.170 18.770 1.00 89.38 300 LYS A C 1
ATOM 2412 O O . LYS A 1 300 ? -31.219 3.079 19.297 1.00 89.38 300 LYS A O 1
ATOM 2417 N N . GLU A 1 301 ? -30.504 4.814 18.063 1.00 89.06 301 GLU A N 1
ATOM 2418 C CA . GLU A 1 301 ? -29.125 4.343 17.975 1.00 89.06 301 GLU A CA 1
ATOM 2419 C C . GLU A 1 301 ? -28.473 4.332 19.358 1.00 89.06 301 GLU A C 1
ATOM 2421 O O . GLU A 1 301 ? -28.597 5.290 20.130 1.00 89.06 301 GLU A O 1
ATOM 2426 N N . LEU A 1 302 ? -27.710 3.283 19.648 1.00 90.31 302 LEU A N 1
ATOM 2427 C CA . LEU A 1 302 ? -27.060 3.118 20.943 1.00 90.31 302 LEU A CA 1
ATOM 2428 C C . LEU A 1 302 ? -25.545 3.063 20.771 1.00 90.31 302 LEU A C 1
ATOM 2430 O O . LEU A 1 302 ? -25.023 2.091 20.236 1.00 90.31 302 LEU A O 1
ATOM 2434 N N . GLY A 1 303 ? -24.857 4.115 21.220 1.00 90.50 303 GLY A N 1
ATOM 2435 C CA . GLY A 1 303 ? -23.399 4.118 21.339 1.00 90.50 303 GLY A CA 1
ATOM 2436 C C . GLY A 1 303 ? -22.944 3.319 22.562 1.00 90.50 303 GLY A C 1
ATOM 2437 O O . GLY A 1 303 ? -23.592 3.365 23.615 1.00 90.50 303 GLY A O 1
ATOM 2438 N N . PHE A 1 304 ? -21.846 2.585 22.424 1.00 90.81 304 PHE A N 1
ATOM 2439 C CA . PHE A 1 304 ? -21.220 1.829 23.504 1.00 90.81 304 PHE A CA 1
ATOM 2440 C C . PHE A 1 304 ? -19.719 1.651 23.249 1.00 90.81 304 PHE A C 1
ATOM 2442 O O . PHE A 1 304 ? -19.238 1.870 22.140 1.00 90.81 304 PHE A O 1
ATOM 2449 N N . PHE A 1 305 ? -18.962 1.236 24.259 1.00 90.50 305 PHE A N 1
ATOM 2450 C CA . PHE A 1 305 ? -17.578 0.808 24.085 1.00 90.50 305 PHE A CA 1
ATOM 2451 C C . PHE A 1 305 ? -17.287 -0.482 24.838 1.00 90.50 305 PHE A C 1
ATOM 2453 O O . PHE A 1 305 ? -17.901 -0.774 25.867 1.00 90.50 305 PHE A O 1
ATOM 2460 N N . ILE A 1 306 ? -16.320 -1.235 24.322 1.00 90.00 306 ILE A N 1
ATOM 2461 C CA . ILE A 1 306 ? -15.652 -2.303 25.064 1.00 90.00 306 ILE A CA 1
ATOM 2462 C C . ILE A 1 306 ? -14.374 -1.736 25.655 1.00 90.00 306 ILE A C 1
ATOM 2464 O O . ILE A 1 306 ? -13.600 -1.100 24.947 1.00 90.00 306 ILE A O 1
ATOM 2468 N N . GLU A 1 307 ? -14.145 -2.003 26.933 1.00 89.31 307 GLU A N 1
ATOM 2469 C CA . GLU A 1 307 ? -12.922 -1.675 27.649 1.00 89.31 307 GLU A CA 1
ATOM 2470 C C . GLU A 1 307 ? -12.235 -2.953 28.121 1.00 89.31 307 GLU A C 1
ATOM 2472 O O . GLU A 1 307 ? -12.876 -3.826 28.706 1.00 89.31 307 GLU A O 1
ATOM 2477 N N . PHE A 1 308 ? -10.928 -3.056 27.907 1.00 87.94 308 PHE A N 1
ATOM 2478 C CA . PHE A 1 308 ? -10.130 -4.140 28.466 1.00 87.94 308 PHE A CA 1
ATOM 2479 C C . PHE A 1 308 ? -8.755 -3.654 28.913 1.00 87.94 308 PHE A C 1
ATOM 2481 O O . PHE A 1 308 ? -8.212 -2.669 28.403 1.00 87.94 308 PHE A O 1
ATOM 2488 N N . MET A 1 309 ? -8.209 -4.351 29.909 1.00 82.88 309 MET A N 1
ATOM 2489 C CA . MET A 1 309 ? -6.889 -4.058 30.462 1.00 82.88 309 MET A CA 1
ATOM 2490 C C . MET A 1 309 ? -5.846 -5.038 29.943 1.00 82.88 309 MET A C 1
ATOM 2492 O O . MET A 1 309 ? -5.987 -6.250 30.130 1.00 82.88 309 MET A O 1
ATOM 2496 N N . SER A 1 310 ? -4.775 -4.506 29.356 1.00 73.88 310 SER A N 1
ATOM 2497 C CA . SER A 1 310 ? -3.601 -5.288 28.964 1.00 73.88 310 SER A CA 1
ATOM 2498 C C . SER A 1 310 ? -2.748 -5.670 30.185 1.00 73.88 310 SER A C 1
ATOM 2500 O O . SER A 1 310 ? -2.885 -5.092 31.269 1.00 73.88 310 SER A O 1
ATOM 2502 N N . ARG A 1 311 ? -1.806 -6.618 30.030 1.00 67.94 311 ARG A N 1
ATOM 2503 C CA . ARG A 1 311 ? -0.853 -6.968 31.110 1.00 67.94 311 ARG A CA 1
ATOM 2504 C C . ARG A 1 311 ? 0.004 -5.796 31.580 1.00 67.94 311 ARG A C 1
ATOM 2506 O O . ARG A 1 311 ? 0.438 -5.819 32.727 1.00 67.94 311 ARG A O 1
ATOM 2513 N N . LYS A 1 312 ? 0.235 -4.802 30.716 1.00 68.69 312 LYS A N 1
ATOM 2514 C CA . LYS A 1 312 ? 1.022 -3.594 31.008 1.00 68.69 312 LYS A CA 1
ATOM 2515 C C . LYS A 1 312 ? 0.195 -2.502 31.702 1.00 68.69 312 LYS A C 1
ATOM 2517 O O . LYS A 1 312 ? 0.611 -1.350 31.724 1.00 68.69 312 LYS A O 1
ATOM 2522 N N . SER A 1 313 ? -0.986 -2.848 32.224 1.00 69.31 313 SER A N 1
ATOM 2523 C CA . SER A 1 313 ? -1.939 -1.898 32.814 1.00 69.31 313 SER A CA 1
ATOM 2524 C C . SER A 1 313 ? -2.377 -0.800 31.834 1.00 69.31 313 SER A C 1
ATOM 2526 O O . SER A 1 313 ? -2.766 0.292 32.241 1.00 69.31 313 SER A O 1
ATOM 2528 N N . GLU A 1 314 ? -2.327 -1.087 30.530 1.00 77.44 314 GLU A N 1
ATOM 2529 C CA . GLU A 1 314 ? -2.872 -0.198 29.508 1.00 77.44 314 GLU A CA 1
ATOM 2530 C C . GLU A 1 314 ? -4.367 -0.468 29.388 1.00 77.44 314 GLU A C 1
ATOM 2532 O O . GLU A 1 314 ? -4.793 -1.617 29.233 1.00 77.44 314 GLU A O 1
ATOM 2537 N N . ARG A 1 315 ? -5.160 0.596 29.439 1.00 83.31 315 ARG A N 1
ATOM 2538 C CA . ARG A 1 315 ? -6.603 0.532 29.264 1.00 83.31 315 ARG A CA 1
ATOM 2539 C C . ARG A 1 315 ? -6.937 0.885 27.827 1.00 83.31 315 ARG A C 1
ATOM 2541 O O . ARG A 1 315 ? -6.673 2.006 27.381 1.00 83.31 315 ARG A O 1
ATOM 2548 N N . ILE A 1 316 ? -7.509 -0.080 27.121 1.00 85.75 316 ILE A N 1
ATOM 2549 C CA . ILE A 1 316 ? -7.888 0.050 25.719 1.00 85.75 316 ILE A CA 1
ATOM 2550 C C . ILE A 1 316 ? -9.408 0.100 25.641 1.00 85.75 316 ILE A C 1
ATOM 2552 O O . ILE A 1 316 ? -10.085 -0.747 26.223 1.00 85.75 316 ILE A O 1
ATOM 2556 N N . ARG A 1 317 ? -9.935 1.091 24.920 1.00 87.38 317 ARG A N 1
ATOM 2557 C CA . ARG A 1 317 ? -11.363 1.234 24.631 1.00 87.38 317 ARG A CA 1
ATOM 2558 C C . ARG A 1 317 ? -11.599 1.148 23.141 1.00 87.38 317 ARG A C 1
ATOM 2560 O O . ARG A 1 317 ? -10.855 1.747 22.374 1.00 87.38 317 ARG A O 1
ATOM 2567 N N . ARG A 1 318 ? -12.647 0.441 22.730 1.00 88.44 318 ARG A N 1
ATOM 2568 C CA . ARG A 1 318 ? -13.109 0.437 21.342 1.00 88.44 318 ARG A CA 1
ATOM 2569 C C . ARG A 1 318 ? -14.576 0.806 21.267 1.00 88.44 318 ARG A C 1
ATOM 2571 O O . ARG A 1 318 ? -15.395 0.188 21.944 1.00 88.44 318 ARG A O 1
ATOM 2578 N N . HIS A 1 319 ? -14.873 1.804 20.449 1.00 89.44 319 HIS A N 1
ATOM 2579 C CA . HIS A 1 319 ? -16.165 2.472 20.396 1.00 89.44 319 HIS A CA 1
ATOM 2580 C C . HIS A 1 319 ? -17.020 1.961 19.235 1.00 89.44 319 HIS A C 1
ATOM 2582 O O . HIS A 1 319 ? -16.546 1.808 18.109 1.00 89.44 319 HIS A O 1
ATOM 2588 N N . PHE A 1 320 ? -18.300 1.742 19.514 1.00 91.50 320 PHE A N 1
ATOM 2589 C CA . PHE A 1 320 ? -19.281 1.173 18.602 1.00 91.50 320 PHE A CA 1
ATOM 2590 C C . PHE A 1 320 ? -20.615 1.909 18.695 1.00 91.50 320 PHE A C 1
ATOM 2592 O O . PHE A 1 320 ? -20.934 2.551 19.696 1.00 91.50 320 PHE A O 1
ATOM 2599 N N . VAL A 1 321 ? -21.434 1.758 17.661 1.00 92.31 321 VAL A N 1
ATOM 2600 C CA . VAL A 1 321 ? -22.831 2.188 17.647 1.00 92.31 321 VAL A CA 1
ATOM 2601 C C . VAL A 1 321 ? -23.700 1.096 17.041 1.00 92.31 321 VAL A C 1
ATOM 2603 O O . VAL A 1 321 ? -23.385 0.578 15.974 1.00 92.31 321 VAL A O 1
ATOM 2606 N N . ILE A 1 322 ? -24.823 0.773 17.687 1.00 92.75 322 ILE A N 1
ATOM 2607 C CA . ILE A 1 322 ? -25.881 -0.005 17.037 1.00 92.75 322 ILE A CA 1
ATOM 2608 C C . ILE A 1 322 ? -26.628 0.912 16.063 1.00 92.75 322 ILE A C 1
ATOM 2610 O O . ILE A 1 322 ? -27.362 1.806 16.496 1.00 92.75 322 ILE A O 1
ATOM 2614 N N . ASP A 1 323 ? -26.416 0.696 14.766 1.00 90.31 323 ASP A N 1
ATOM 2615 C CA . ASP A 1 323 ? -27.049 1.452 13.685 1.00 90.31 323 ASP A CA 1
ATOM 2616 C C . ASP A 1 323 ? -28.420 0.852 13.343 1.00 90.31 323 ASP A C 1
ATOM 2618 O O . ASP A 1 323 ? -28.545 -0.322 12.981 1.00 90.31 323 ASP A O 1
ATOM 2622 N N . LEU A 1 324 ? -29.452 1.690 13.466 1.00 87.38 324 LEU A N 1
ATOM 2623 C CA . LEU A 1 324 ? -30.849 1.370 13.174 1.00 87.38 324 LEU A CA 1
ATOM 2624 C C . LEU A 1 324 ? -31.378 2.104 11.935 1.00 87.38 324 LEU A C 1
ATOM 2626 O O . LEU A 1 324 ? -32.587 2.127 11.694 1.00 87.38 324 LEU A O 1
ATOM 2630 N N . HIS A 1 325 ? -30.509 2.651 11.087 1.00 80.62 325 HIS A N 1
ATOM 2631 C CA . HIS A 1 325 ? -30.926 3.142 9.781 1.00 80.62 325 HIS A CA 1
ATOM 2632 C C . HIS A 1 325 ? -31.302 1.981 8.855 1.00 80.62 325 HIS A C 1
ATOM 2634 O O . HIS A 1 325 ? -30.477 1.161 8.452 1.00 80.62 325 HIS A O 1
ATOM 2640 N N . ARG A 1 326 ? -32.584 1.915 8.478 1.00 60.62 326 ARG A N 1
ATOM 2641 C CA . ARG A 1 326 ? -33.112 0.911 7.547 1.00 60.62 326 ARG A CA 1
ATOM 2642 C C . ARG A 1 326 ? -32.588 1.200 6.137 1.00 60.62 326 ARG A C 1
ATOM 2644 O O . ARG A 1 326 ? -33.240 1.899 5.366 1.00 60.62 326 ARG A O 1
ATOM 2651 N N . LYS A 1 327 ? -31.420 0.680 5.760 1.00 54.88 327 LYS A N 1
ATOM 2652 C CA . LYS A 1 327 ? -30.960 0.789 4.368 1.00 54.88 327 LYS A CA 1
ATOM 2653 C C . LYS A 1 327 ? -31.542 -0.341 3.520 1.00 54.88 327 LYS A C 1
ATOM 2655 O O . LYS A 1 327 ? -31.094 -1.481 3.591 1.00 54.88 327 LYS A O 1
ATOM 2660 N N . ARG A 1 328 ? -32.513 0.007 2.659 1.00 40.50 328 ARG A N 1
ATOM 2661 C CA . ARG A 1 328 ? -32.713 -0.674 1.366 1.00 40.50 328 ARG A CA 1
ATOM 2662 C C . ARG A 1 328 ? -31.337 -0.705 0.686 1.00 40.50 328 ARG A C 1
ATOM 2664 O O . ARG A 1 328 ? -30.794 0.343 0.360 1.00 40.50 328 ARG A O 1
ATOM 2671 N N . SER A 1 329 ? -30.752 -1.896 0.590 1.00 37.38 329 SER A N 1
ATOM 2672 C CA . SER A 1 329 ? -29.397 -2.175 0.101 1.00 37.38 329 SER A CA 1
ATOM 2673 C C . SER A 1 329 ? -28.263 -1.374 0.770 1.00 37.38 329 SER A C 1
ATOM 2675 O O . SER A 1 329 ? -27.857 -0.314 0.295 1.00 37.38 329 SER A O 1
ATOM 2677 N N . GLN A 1 330 ? -27.615 -1.954 1.783 1.00 39.62 330 GLN A N 1
ATOM 2678 C CA . GLN A 1 330 ? -26.150 -1.915 1.766 1.00 39.62 330 GLN A CA 1
ATOM 2679 C C . GLN A 1 330 ? -25.730 -2.670 0.498 1.00 39.62 330 GLN A C 1
ATOM 2681 O O . GLN A 1 330 ? -25.692 -3.897 0.478 1.00 39.62 330 GLN A O 1
ATOM 2686 N N . ARG A 1 331 ? -25.522 -1.952 -0.613 1.00 37.12 331 ARG A N 1
ATOM 2687 C CA . ARG A 1 331 ? -24.768 -2.519 -1.730 1.00 37.12 331 ARG A CA 1
ATOM 2688 C C . ARG A 1 331 ? -23.342 -2.704 -1.217 1.00 37.12 331 ARG A C 1
ATOM 2690 O O . ARG A 1 331 ? -22.620 -1.728 -1.040 1.00 37.12 331 ARG A O 1
ATOM 2697 N N . SER A 1 332 ? -23.044 -3.974 -0.970 1.00 31.97 332 SER A N 1
ATOM 2698 C CA . SER A 1 332 ? -21.798 -4.566 -0.495 1.00 31.97 332 SER A CA 1
ATOM 2699 C C . SER A 1 332 ? -21.532 -4.433 1.016 1.00 31.97 332 SER A C 1
ATOM 2701 O O . SER A 1 332 ? -21.686 -3.348 1.581 1.00 31.97 332 SER A O 1
ATOM 2703 N N . PRO A 1 333 ? -21.098 -5.528 1.678 1.00 37.06 333 PRO A N 1
ATOM 2704 C CA . PRO A 1 333 ? -20.395 -5.471 2.960 1.00 37.06 333 PRO A CA 1
ATOM 2705 C C . PRO A 1 333 ? -19.185 -4.529 2.870 1.00 37.06 333 PRO A C 1
ATOM 2707 O O . PRO A 1 333 ? -18.859 -4.008 1.806 1.00 37.06 333 PRO A O 1
ATOM 2710 N N . SER A 1 334 ? -18.431 -4.395 3.954 1.00 40.22 334 SER A N 1
ATOM 2711 C CA . SER A 1 334 ? -17.064 -3.850 3.996 1.00 40.22 334 SER A CA 1
ATOM 2712 C C . SER A 1 334 ? -16.036 -4.602 3.108 1.00 40.22 334 SER A C 1
ATOM 2714 O O . SER A 1 334 ? -14.856 -4.661 3.436 1.00 40.22 334 SER A O 1
ATOM 2716 N N . GLY A 1 335 ? -16.465 -5.180 1.982 1.00 43.97 335 GLY A N 1
ATOM 2717 C CA . GLY A 1 335 ? -15.659 -5.705 0.890 1.00 43.97 335 GLY A CA 1
ATOM 2718 C C . GLY A 1 335 ? -15.557 -4.652 -0.207 1.00 43.97 335 GLY A C 1
ATOM 2719 O O . GLY A 1 335 ? -16.553 -4.235 -0.798 1.00 43.97 335 GLY A O 1
ATOM 2720 N N . GLY A 1 336 ? -14.340 -4.173 -0.431 1.00 55.06 336 GLY A N 1
ATOM 2721 C CA . GLY A 1 336 ? -14.087 -3.095 -1.368 1.00 55.06 336 GLY A CA 1
ATOM 2722 C C . GLY A 1 336 ? -14.437 -3.422 -2.818 1.00 55.06 336 GLY A C 1
ATOM 2723 O O . GLY A 1 336 ? -14.388 -4.574 -3.239 1.00 55.06 336 GLY A O 1
ATOM 2724 N N . ASN A 1 337 ? -14.730 -2.392 -3.618 1.00 74.62 337 ASN A N 1
ATOM 2725 C CA . ASN A 1 337 ? -14.765 -2.551 -5.072 1.00 74.62 337 ASN A CA 1
ATOM 2726 C C . ASN A 1 337 ? -13.341 -2.833 -5.556 1.00 74.62 337 ASN A C 1
ATOM 2728 O O . ASN A 1 337 ? -12.487 -1.942 -5.486 1.00 74.62 337 ASN A O 1
ATOM 2732 N N . LYS A 1 338 ? -13.100 -4.050 -6.042 1.00 86.62 338 LYS A N 1
ATOM 2733 C CA . LYS A 1 338 ? -11.853 -4.442 -6.699 1.00 86.62 338 LYS A CA 1
ATOM 2734 C C . LYS A 1 338 ? -11.998 -4.332 -8.215 1.00 86.62 338 LYS A C 1
ATOM 2736 O O . LYS A 1 338 ? -13.099 -4.434 -8.754 1.00 86.62 338 LYS A O 1
ATOM 2741 N N . GLY A 1 339 ? -10.885 -4.133 -8.901 1.00 89.94 339 GLY A N 1
ATOM 2742 C CA . GLY A 1 339 ? -10.810 -4.250 -10.349 1.00 89.94 339 GLY A CA 1
ATOM 2743 C C . GLY A 1 339 ? -9.374 -4.445 -10.807 1.00 89.94 339 GLY A C 1
ATOM 2744 O O . GLY A 1 339 ? -8.432 -4.144 -10.076 1.00 89.94 339 GLY A O 1
ATOM 2745 N N . SER A 1 340 ? -9.229 -4.970 -12.013 1.00 94.50 340 SER A N 1
ATOM 2746 C CA . SER A 1 340 ? -7.959 -5.329 -12.636 1.00 94.50 340 SER A CA 1
ATOM 2747 C C . SER A 1 340 ? -8.060 -5.045 -14.126 1.00 94.50 340 SER A C 1
ATOM 2749 O O . SER A 1 340 ? -9.161 -5.080 -14.684 1.00 94.50 340 SER A O 1
ATOM 2751 N N . ILE A 1 341 ? -6.922 -4.818 -14.772 1.00 96.38 341 ILE A N 1
ATOM 2752 C CA . ILE A 1 341 ? -6.826 -5.026 -16.216 1.00 96.38 341 ILE A CA 1
ATOM 2753 C C . ILE A 1 341 ? -7.139 -6.494 -16.552 1.00 96.38 341 ILE A C 1
ATOM 2755 O O . ILE A 1 341 ? -7.048 -7.381 -15.694 1.00 96.38 341 ILE A O 1
ATOM 2759 N N . SER A 1 342 ? -7.565 -6.749 -17.787 1.00 94.06 342 SER A N 1
ATOM 2760 C CA . SER A 1 342 ? -7.824 -8.110 -18.267 1.00 94.06 342 SER A CA 1
ATOM 2761 C C . SER A 1 342 ? -6.520 -8.906 -18.353 1.00 94.06 342 SER A C 1
ATOM 2763 O O . SER A 1 342 ? -5.474 -8.331 -18.600 1.00 94.06 342 SER A O 1
ATOM 2765 N N . TYR A 1 343 ? -6.567 -10.228 -18.170 1.00 94.69 343 TYR A N 1
ATOM 2766 C CA . TYR A 1 343 ? -5.386 -11.094 -18.318 1.00 94.69 343 TYR A CA 1
ATOM 2767 C C . TYR A 1 343 ? -4.144 -10.592 -17.560 1.00 94.69 343 TYR A C 1
ATOM 2769 O O . TYR A 1 343 ? -3.058 -10.518 -18.121 1.00 94.69 343 TYR A O 1
ATOM 2777 N N . GLU A 1 344 ? -4.295 -10.238 -16.282 1.00 94.69 344 GLU A N 1
ATOM 2778 C CA . GLU A 1 344 ? -3.210 -9.676 -15.463 1.00 94.69 344 GLU A CA 1
ATOM 2779 C C . GLU A 1 344 ? -1.893 -10.467 -15.529 1.00 94.69 344 GLU A C 1
ATOM 2781 O O . GLU A 1 344 ? -0.819 -9.878 -15.526 1.00 94.69 344 GLU A O 1
ATOM 2786 N N . SER A 1 345 ? -1.964 -11.799 -15.599 1.00 94.75 345 SER A N 1
ATOM 2787 C CA . SER A 1 345 ? -0.789 -12.676 -15.699 1.00 94.75 345 SER A CA 1
ATOM 2788 C C . SER A 1 345 ? 0.047 -12.450 -16.964 1.00 94.75 345 SER A C 1
ATOM 2790 O O . SER A 1 345 ? 1.152 -12.970 -17.068 1.00 94.75 345 SER A O 1
ATOM 2792 N N . GLU A 1 346 ? -0.482 -11.709 -17.937 1.00 96.62 346 GLU A N 1
ATOM 2793 C CA . GLU A 1 346 ? 0.209 -11.299 -19.156 1.00 96.62 346 GLU A CA 1
ATOM 2794 C C . GLU A 1 346 ? 0.927 -9.950 -19.000 1.00 96.62 346 GLU A C 1
ATOM 2796 O O . GLU A 1 346 ? 1.582 -9.504 -19.939 1.00 96.62 346 GLU A O 1
ATOM 2801 N N . PHE A 1 347 ? 0.805 -9.266 -17.859 1.00 97.94 347 PHE A N 1
ATOM 2802 C CA . PHE A 1 347 ? 1.504 -8.006 -17.634 1.00 97.94 347 PHE A CA 1
ATOM 2803 C C . PHE A 1 347 ? 2.996 -8.266 -17.347 1.00 97.94 347 PHE A C 1
ATOM 2805 O O . PHE A 1 347 ? 3.314 -9.002 -16.413 1.00 97.94 347 PHE A O 1
ATOM 2812 N N . PRO A 1 348 ? 3.927 -7.693 -18.131 1.00 97.44 348 PRO A N 1
ATOM 2813 C CA . PRO A 1 348 ? 5.347 -7.984 -17.989 1.00 97.44 348 PRO A CA 1
ATOM 2814 C C . PRO A 1 348 ? 6.014 -7.185 -16.861 1.00 97.44 348 PRO A C 1
ATOM 2816 O O . PRO A 1 348 ? 5.672 -6.031 -16.593 1.00 97.44 348 PRO A O 1
ATOM 2819 N N . ASP A 1 349 ? 7.063 -7.759 -16.280 1.00 96.56 349 ASP A N 1
ATOM 2820 C CA . ASP A 1 349 ? 7.879 -7.179 -15.217 1.00 96.56 349 ASP A CA 1
ATOM 2821 C C . ASP A 1 349 ? 9.286 -6.852 -15.722 1.00 96.56 349 ASP A C 1
ATOM 2823 O O . ASP A 1 349 ? 10.268 -7.546 -15.472 1.00 96.56 349 ASP A O 1
ATOM 2827 N N . TYR A 1 350 ? 9.397 -5.761 -16.477 1.00 97.38 350 TYR A N 1
ATOM 2828 C CA . TYR A 1 350 ? 10.684 -5.298 -16.991 1.00 97.38 350 TYR A CA 1
ATOM 2829 C C . TYR A 1 350 ? 11.492 -4.572 -15.917 1.00 97.38 350 TYR A C 1
ATOM 2831 O O . TYR A 1 350 ? 10.939 -3.926 -15.028 1.00 97.38 350 TYR A O 1
ATOM 2839 N N . ASN A 1 351 ? 12.818 -4.688 -16.001 1.00 94.19 351 ASN A N 1
ATOM 2840 C CA . ASN A 1 351 ? 13.751 -4.006 -15.111 1.00 94.19 351 ASN A CA 1
ATOM 2841 C C . ASN A 1 351 ? 14.445 -2.852 -15.844 1.00 94.19 351 ASN A C 1
ATOM 2843 O O . ASN A 1 351 ? 14.681 -2.922 -17.051 1.00 94.19 351 ASN A O 1
ATOM 2847 N N . GLN A 1 352 ? 14.813 -1.811 -15.106 1.00 93.12 352 GLN A N 1
ATOM 2848 C CA . GLN A 1 352 ? 15.764 -0.821 -15.590 1.00 93.12 352 GLN A CA 1
ATOM 2849 C C . GLN A 1 352 ? 17.152 -1.449 -15.722 1.00 93.12 352 GLN A C 1
ATOM 2851 O O . GLN A 1 352 ? 17.638 -2.140 -14.832 1.00 93.12 352 GLN A O 1
ATOM 2856 N N . HIS A 1 353 ? 17.811 -1.183 -16.843 1.00 93.06 353 HIS A N 1
ATOM 2857 C CA . HIS A 1 353 ? 19.155 -1.660 -17.152 1.00 93.06 353 HIS A CA 1
ATOM 2858 C C . HIS A 1 353 ? 20.062 -0.508 -17.577 1.00 93.06 353 HIS A C 1
ATOM 2860 O O . HIS A 1 353 ? 19.593 0.542 -18.021 1.00 93.06 353 HIS A O 1
ATOM 2866 N N . LYS A 1 354 ? 21.374 -0.712 -17.458 1.00 91.88 354 LYS A N 1
ATOM 2867 C CA . LYS A 1 354 ? 22.379 0.190 -18.025 1.00 91.88 354 LYS A CA 1
ATOM 2868 C C . LYS A 1 354 ? 22.357 0.119 -19.554 1.00 91.88 354 LYS A C 1
ATOM 2870 O O . LYS A 1 354 ? 22.392 -0.968 -20.124 1.00 91.88 354 LYS A O 1
ATOM 2875 N N . CYS A 1 355 ? 22.318 1.280 -20.197 1.00 88.00 355 CYS A N 1
ATOM 2876 C CA . CYS A 1 355 ? 22.392 1.475 -21.642 1.00 88.00 355 CYS A CA 1
ATOM 2877 C C . CYS A 1 355 ? 23.048 2.834 -21.951 1.00 88.00 355 CYS A C 1
ATOM 2879 O O . CYS A 1 355 ? 23.574 3.508 -21.065 1.00 88.00 355 CYS A O 1
ATOM 2881 N N . CYS A 1 356 ? 22.976 3.279 -23.206 1.00 87.12 356 CYS A N 1
ATOM 2882 C CA . CYS A 1 356 ? 22.902 4.709 -23.517 1.00 87.12 356 CYS A CA 1
ATOM 2883 C C . CYS A 1 356 ? 24.036 5.586 -22.932 1.00 87.12 356 CYS A C 1
ATOM 2885 O O . CYS A 1 356 ? 23.758 6.622 -22.325 1.00 87.12 356 CYS A O 1
ATOM 2887 N N . GLY A 1 357 ? 25.297 5.159 -23.076 1.00 83.12 357 GLY A N 1
ATOM 2888 C CA . GLY A 1 357 ? 26.460 5.885 -22.543 1.00 83.12 357 GLY A CA 1
ATOM 2889 C C . GLY A 1 357 ? 26.716 5.672 -21.044 1.00 83.12 357 GLY A C 1
ATOM 2890 O O . GLY A 1 357 ? 27.202 6.576 -20.375 1.00 83.12 357 GLY A O 1
ATOM 2891 N N . GLY A 1 358 ? 26.358 4.500 -20.502 1.00 84.94 358 GLY A N 1
ATOM 2892 C CA . GLY A 1 358 ? 26.572 4.141 -19.088 1.00 84.94 358 GLY A CA 1
ATOM 2893 C C . GLY A 1 358 ? 25.438 4.560 -18.142 1.00 84.94 358 GLY A C 1
ATOM 2894 O O . GLY A 1 358 ? 25.539 4.401 -16.919 1.00 84.94 358 GLY A O 1
ATOM 2895 N N . CYS A 1 359 ? 24.336 5.065 -18.693 1.00 90.62 359 CYS A N 1
ATOM 2896 C CA . CYS A 1 359 ? 23.186 5.549 -17.941 1.00 90.62 359 CYS A CA 1
ATOM 2897 C C . CYS A 1 359 ? 22.071 4.506 -17.885 1.00 90.62 359 CYS A C 1
ATOM 2899 O O . CYS A 1 359 ? 21.937 3.674 -18.777 1.00 90.62 359 CYS A O 1
ATOM 2901 N N . TYR A 1 360 ? 21.231 4.542 -16.857 1.00 92.69 360 TYR A N 1
ATOM 2902 C CA . TYR A 1 360 ? 20.066 3.660 -16.830 1.00 92.69 360 TYR A CA 1
ATOM 2903 C C . TYR A 1 360 ? 19.029 4.033 -17.904 1.00 92.69 360 TYR A C 1
ATOM 2905 O O . TYR A 1 360 ? 18.907 5.189 -18.337 1.00 92.69 360 TYR A O 1
ATOM 2913 N N . SER A 1 361 ? 18.255 3.037 -18.337 1.00 94.56 361 SER A N 1
ATOM 2914 C CA . SER A 1 361 ? 17.182 3.188 -19.323 1.00 94.56 361 SER A CA 1
ATOM 2915 C C . SER A 1 361 ? 16.059 4.119 -18.856 1.00 94.56 361 SER A C 1
ATOM 2917 O O . SER A 1 361 ? 15.464 4.799 -19.695 1.00 94.56 361 SER A O 1
ATOM 2919 N N . GLY A 1 362 ? 15.861 4.256 -17.543 1.00 93.94 362 GLY A N 1
ATOM 2920 C CA . GLY A 1 362 ? 14.924 5.185 -16.917 1.00 93.94 362 GLY A CA 1
ATOM 2921 C C . GLY A 1 362 ? 13.546 4.575 -16.659 1.00 93.94 362 GLY A C 1
ATOM 2922 O O . GLY A 1 362 ? 13.013 3.827 -17.481 1.00 93.94 362 GLY A O 1
ATOM 2923 N N . CYS A 1 363 ? 12.929 4.954 -15.538 1.00 94.19 363 CYS A N 1
ATOM 2924 C CA . CYS A 1 363 ? 11.638 4.419 -15.097 1.00 94.19 363 CYS A CA 1
ATOM 2925 C C . CYS A 1 363 ? 10.490 4.707 -16.079 1.00 94.19 363 CYS A C 1
ATOM 2927 O O . CYS A 1 363 ? 9.594 3.888 -16.249 1.00 94.19 363 CYS A O 1
ATOM 2929 N N . VAL A 1 364 ? 10.523 5.840 -16.793 1.00 96.19 364 VAL A N 1
ATOM 2930 C CA . VAL A 1 364 ? 9.465 6.203 -17.753 1.00 96.19 364 VAL A CA 1
ATOM 2931 C C . VAL A 1 364 ? 9.475 5.322 -19.016 1.00 96.19 364 VAL A C 1
ATOM 2933 O O . VAL A 1 364 ? 8.409 4.802 -19.354 1.00 96.19 364 VAL A O 1
ATOM 2936 N N . PRO A 1 365 ? 10.604 5.138 -19.734 1.00 97.50 365 PRO A N 1
ATOM 2937 C CA . PRO A 1 365 ? 10.681 4.165 -20.824 1.00 97.50 365 PRO A CA 1
ATOM 2938 C C . PRO A 1 365 ? 10.302 2.748 -20.397 1.00 97.50 365 PRO A C 1
ATOM 2940 O O . PRO A 1 365 ? 9.525 2.108 -21.097 1.00 97.50 365 PRO A O 1
ATOM 2943 N N . VAL A 1 366 ? 10.772 2.286 -19.233 1.00 97.88 366 VAL A N 1
ATOM 2944 C CA . VAL A 1 366 ? 10.428 0.950 -18.720 1.00 97.88 366 VAL A CA 1
ATOM 2945 C C . VAL A 1 366 ? 8.930 0.822 -18.445 1.00 97.88 366 VAL A C 1
ATOM 2947 O O . VAL A 1 366 ? 8.311 -0.117 -18.937 1.00 97.88 366 VAL A O 1
ATOM 2950 N N . ALA A 1 367 ? 8.314 1.789 -17.761 1.00 98.19 367 ALA A N 1
ATOM 2951 C CA . ALA A 1 367 ? 6.878 1.764 -17.488 1.00 98.19 367 ALA A CA 1
ATOM 2952 C C . ALA A 1 367 ? 6.040 1.721 -18.779 1.00 98.19 367 ALA A C 1
ATOM 2954 O O . ALA A 1 367 ? 5.073 0.967 -18.870 1.00 98.19 367 ALA A O 1
ATOM 2955 N N . TRP A 1 368 ? 6.415 2.493 -19.807 1.00 98.50 368 TRP A N 1
ATOM 2956 C CA . TRP A 1 368 ? 5.739 2.426 -21.107 1.00 98.50 368 TRP A CA 1
ATOM 2957 C C . TRP A 1 368 ? 5.972 1.100 -21.824 1.00 98.50 368 TRP A C 1
ATOM 2959 O O . TRP A 1 368 ? 5.021 0.544 -22.369 1.00 98.50 368 TRP A O 1
ATOM 2969 N N . ALA A 1 369 ? 7.195 0.573 -21.789 1.00 98.38 369 ALA A N 1
ATOM 2970 C CA . ALA A 1 369 ? 7.497 -0.733 -22.352 1.00 98.38 369 ALA A CA 1
ATOM 2971 C C . ALA A 1 369 ? 6.654 -1.829 -21.691 1.00 98.38 369 ALA A C 1
ATOM 2973 O O . ALA A 1 369 ? 6.131 -2.677 -22.402 1.00 98.38 369 ALA A O 1
ATOM 2974 N N . GLN A 1 370 ? 6.435 -1.783 -20.372 1.00 98.62 370 GLN A N 1
ATOM 2975 C CA . GLN A 1 370 ? 5.567 -2.752 -19.701 1.00 98.62 370 GLN A CA 1
ATOM 2976 C C . GLN A 1 370 ? 4.116 -2.673 -20.200 1.00 98.62 370 GLN A C 1
ATOM 2978 O O . GLN A 1 370 ? 3.520 -3.692 -20.542 1.00 98.62 370 GLN A O 1
ATOM 2983 N N . VAL A 1 371 ? 3.559 -1.460 -20.316 1.00 98.62 371 VAL A N 1
ATOM 2984 C CA . VAL A 1 371 ? 2.198 -1.250 -20.852 1.00 98.62 371 VAL A CA 1
ATOM 2985 C C . VAL A 1 371 ? 2.070 -1.775 -22.283 1.00 98.62 371 VAL A C 1
ATOM 2987 O O . VAL A 1 371 ? 1.083 -2.424 -22.621 1.00 98.62 371 VAL A O 1
ATOM 2990 N N . PHE A 1 372 ? 3.059 -1.500 -23.130 1.00 98.31 372 PHE A N 1
ATOM 2991 C CA . PHE A 1 372 ? 3.038 -1.913 -24.528 1.00 98.31 372 PHE A CA 1
ATOM 2992 C C . PHE A 1 372 ? 3.319 -3.403 -24.716 1.00 98.31 372 PHE A C 1
ATOM 2994 O O . PHE A 1 372 ? 2.661 -4.026 -25.539 1.00 98.31 372 PHE A O 1
ATOM 3001 N N . GLY A 1 373 ? 4.209 -3.990 -23.915 1.00 97.88 373 GLY A N 1
ATOM 3002 C CA . GLY A 1 373 ? 4.405 -5.436 -23.865 1.00 97.88 373 GLY A CA 1
ATOM 3003 C C . GLY A 1 373 ? 3.130 -6.156 -23.426 1.00 97.88 373 GLY A C 1
ATOM 3004 O O . GLY A 1 373 ? 2.758 -7.157 -24.023 1.00 97.88 373 GLY A O 1
ATOM 3005 N N . TYR A 1 374 ? 2.385 -5.602 -22.466 1.00 98.31 374 TYR A N 1
ATOM 3006 C CA . TYR A 1 374 ? 1.062 -6.117 -22.113 1.00 98.31 374 TYR A CA 1
ATOM 3007 C C . TYR A 1 374 ? 0.078 -6.050 -23.294 1.00 98.31 374 TYR A C 1
ATOM 3009 O O . TYR A 1 374 ? -0.552 -7.057 -23.605 1.00 98.31 374 TYR A O 1
ATOM 3017 N N . PHE A 1 375 ? -0.034 -4.909 -23.989 1.00 97.81 375 PHE A N 1
ATOM 3018 C CA . PHE A 1 375 ? -0.911 -4.783 -25.166 1.00 97.81 375 PHE A CA 1
ATOM 3019 C C . PHE A 1 375 ? -0.554 -5.759 -26.290 1.00 97.81 375 PHE A C 1
ATOM 3021 O O . PHE A 1 375 ? -1.449 -6.365 -26.876 1.00 97.81 375 PHE A O 1
ATOM 3028 N N . ASP A 1 376 ? 0.739 -5.944 -26.544 1.00 97.25 376 ASP A N 1
ATOM 3029 C CA . ASP A 1 376 ? 1.249 -6.932 -27.489 1.00 97.25 376 ASP A CA 1
ATOM 3030 C C . ASP A 1 376 ? 0.792 -8.347 -27.106 1.00 97.25 376 ASP A C 1
ATOM 3032 O O . ASP A 1 376 ? 0.177 -9.053 -27.903 1.00 97.25 376 ASP A O 1
ATOM 3036 N N . ARG A 1 377 ? 0.977 -8.730 -25.838 1.00 96.38 377 ARG A N 1
ATOM 3037 C CA . ARG A 1 377 ? 0.618 -10.061 -25.334 1.00 96.38 377 ARG A CA 1
ATOM 3038 C C . ARG A 1 377 ? -0.876 -10.337 -25.342 1.00 96.38 377 ARG A C 1
ATOM 3040 O O . ARG A 1 377 ? -1.264 -11.467 -25.624 1.00 96.38 377 ARG A O 1
ATOM 3047 N N . ILE A 1 378 ? -1.721 -9.351 -25.041 1.00 95.88 378 ILE A N 1
ATOM 3048 C CA . ILE A 1 378 ? -3.179 -9.554 -25.039 1.00 95.88 378 ILE A CA 1
ATOM 3049 C C . ILE A 1 378 ? -3.798 -9.512 -26.437 1.00 95.88 378 ILE A C 1
ATOM 3051 O O . ILE A 1 378 ? -4.965 -9.878 -26.569 1.00 95.88 378 ILE A O 1
ATOM 3055 N N . SER A 1 379 ? -3.055 -9.107 -27.473 1.00 94.69 379 SER A N 1
ATOM 3056 C CA . SER A 1 379 ? -3.549 -9.095 -28.859 1.00 94.69 379 SER A CA 1
ATOM 3057 C C . SER A 1 379 ? -4.054 -10.471 -29.317 1.00 94.69 379 SER A C 1
ATOM 3059 O O . SER A 1 379 ? -5.043 -10.550 -30.043 1.00 94.69 379 SER A O 1
ATOM 3061 N N . LYS A 1 380 ? -3.468 -11.562 -28.798 1.00 92.62 380 LYS A N 1
ATOM 3062 C CA . LYS A 1 380 ? -3.928 -12.942 -29.046 1.00 92.62 380 LYS A CA 1
ATOM 3063 C C . LYS A 1 380 ? -5.342 -13.229 -28.528 1.00 92.62 380 LYS A C 1
ATOM 3065 O O . LYS A 1 380 ? -5.991 -14.148 -29.011 1.00 92.62 380 LYS A O 1
ATOM 3070 N N . TYR A 1 381 ? -5.804 -12.475 -27.529 1.00 92.94 381 TYR A N 1
ATOM 3071 C CA . TYR A 1 381 ? -7.131 -12.627 -26.924 1.00 92.94 381 TYR A CA 1
ATOM 3072 C C . TYR A 1 381 ? -8.090 -11.505 -27.325 1.00 92.94 381 TYR A C 1
ATOM 3074 O O . TYR A 1 381 ? -9.304 -11.645 -27.196 1.00 92.94 381 TYR A O 1
ATOM 3082 N N . ASN A 1 382 ? -7.554 -10.365 -27.758 1.00 91.38 382 ASN A N 1
ATOM 3083 C CA . ASN A 1 382 ? -8.317 -9.166 -28.045 1.00 91.38 382 ASN A CA 1
ATOM 3084 C C . ASN A 1 382 ? -7.745 -8.456 -29.276 1.00 91.38 382 ASN A C 1
ATOM 3086 O O . ASN A 1 382 ? -6.782 -7.693 -29.177 1.00 91.38 382 ASN A O 1
ATOM 3090 N N . SER A 1 383 ? -8.416 -8.642 -30.415 1.00 90.44 383 SER A N 1
ATOM 3091 C CA . SER A 1 383 ? -8.056 -8.058 -31.716 1.00 90.44 383 SER A CA 1
ATOM 3092 C C . SER A 1 383 ? -8.088 -6.526 -31.757 1.00 90.44 383 SER A C 1
ATOM 3094 O O . SER A 1 383 ? -7.656 -5.924 -32.738 1.00 90.44 383 SER A O 1
ATOM 3096 N N . MET A 1 384 ? -8.566 -5.869 -30.692 1.00 92.69 384 MET A N 1
ATOM 3097 C CA . MET A 1 384 ? -8.430 -4.423 -30.519 1.00 92.69 384 MET A CA 1
ATOM 3098 C C . MET A 1 384 ? -6.959 -3.991 -30.437 1.00 92.69 384 MET A C 1
ATOM 3100 O O . MET A 1 384 ? -6.642 -2.861 -30.812 1.00 92.69 384 MET A O 1
ATOM 3104 N N . PHE A 1 385 ? -6.068 -4.852 -29.942 1.00 94.25 385 PHE A N 1
ATOM 3105 C CA . PHE A 1 385 ? -4.643 -4.563 -29.812 1.00 94.25 385 PHE A CA 1
ATOM 3106 C C . PHE A 1 385 ? -3.839 -5.208 -30.937 1.00 94.25 385 PHE A C 1
ATOM 3108 O O . PHE A 1 385 ? -4.127 -6.318 -31.372 1.00 94.25 385 PHE A O 1
ATOM 3115 N N . SER A 1 386 ? -2.825 -4.489 -31.411 1.00 92.94 386 SER A N 1
ATOM 3116 C CA . SER A 1 386 ? -1.929 -4.974 -32.460 1.00 92.94 386 SER A CA 1
ATOM 3117 C C . SER A 1 386 ? -0.917 -5.967 -31.888 1.00 92.94 386 SER A C 1
ATOM 3119 O O . SER A 1 386 ? -0.293 -5.690 -30.867 1.00 92.94 386 SER A O 1
ATOM 3121 N N . SER A 1 387 ? -0.701 -7.085 -32.582 1.00 91.50 387 SER A N 1
ATOM 3122 C CA . SER A 1 387 ? 0.361 -8.055 -32.270 1.00 91.50 387 SER A CA 1
ATOM 3123 C C . SER A 1 387 ? 1.740 -7.624 -32.787 1.00 91.50 387 SER A C 1
ATOM 3125 O O . SER A 1 387 ? 2.656 -8.431 -32.844 1.00 91.50 387 SER A O 1
ATOM 3127 N N . ARG A 1 388 ? 1.869 -6.376 -33.259 1.00 91.69 388 ARG A N 1
ATOM 3128 C CA . ARG A 1 388 ? 3.107 -5.790 -33.802 1.00 91.69 388 ARG A CA 1
ATOM 3129 C C . ARG A 1 388 ? 3.625 -4.641 -32.936 1.00 91.69 388 ARG A C 1
ATOM 3131 O O . ARG A 1 388 ? 4.268 -3.712 -33.427 1.00 91.69 388 ARG A O 1
ATOM 3138 N N . ILE A 1 389 ? 3.241 -4.615 -31.659 1.00 93.69 389 ILE A N 1
ATOM 3139 C CA . ILE A 1 389 ? 3.629 -3.530 -30.753 1.00 93.69 389 ILE A CA 1
ATOM 3140 C C . ILE A 1 389 ? 5.075 -3.727 -30.304 1.00 93.69 389 ILE A C 1
ATOM 3142 O O . ILE A 1 389 ? 5.839 -2.760 -30.283 1.00 93.69 389 ILE A O 1
ATOM 3146 N N . PHE A 1 390 ? 5.444 -4.958 -29.952 1.00 92.81 390 PHE A N 1
ATOM 3147 C CA . PHE A 1 390 ? 6.798 -5.297 -29.528 1.00 92.81 390 PHE A CA 1
ATOM 3148 C C . PHE A 1 390 ? 7.715 -5.631 -30.708 1.00 92.81 390 PHE A C 1
ATOM 3150 O O . PHE A 1 390 ? 8.824 -5.102 -30.792 1.00 92.81 390 PHE A O 1
ATOM 3157 N N . GLY A 1 391 ? 7.240 -6.478 -31.622 1.00 84.69 391 GLY A N 1
ATOM 3158 C CA . GLY A 1 391 ? 7.994 -6.962 -32.776 1.00 84.69 391 GLY A CA 1
ATOM 3159 C C . GLY A 1 391 ? 7.096 -7.178 -33.992 1.00 84.69 391 GLY A C 1
ATOM 3160 O O . GLY A 1 391 ? 6.209 -6.373 -34.270 1.00 84.69 391 GLY A O 1
ATOM 3161 N N . ASP A 1 392 ? 7.337 -8.254 -34.736 1.00 84.44 392 ASP A N 1
ATOM 3162 C CA . ASP A 1 392 ? 6.412 -8.711 -35.773 1.00 84.44 392 ASP A CA 1
ATOM 3163 C C . ASP A 1 392 ? 5.239 -9.506 -35.179 1.00 84.44 392 ASP A C 1
ATOM 3165 O O . ASP A 1 392 ? 5.198 -9.801 -33.988 1.00 84.44 392 ASP A O 1
ATOM 3169 N N . SER A 1 393 ? 4.283 -9.896 -36.025 1.00 81.00 393 SER A N 1
ATOM 3170 C CA . SER A 1 393 ? 3.095 -10.635 -35.586 1.00 81.00 393 SER A CA 1
ATOM 3171 C C . SER A 1 393 ? 3.369 -12.050 -35.066 1.00 81.00 393 SER A C 1
ATOM 3173 O O . SER A 1 393 ? 2.443 -12.671 -34.554 1.00 81.00 393 SER A O 1
ATOM 3175 N N . SER A 1 394 ? 4.592 -12.567 -35.210 1.00 82.00 394 SER A N 1
ATOM 3176 C CA . SER A 1 394 ? 5.005 -13.878 -34.695 1.00 82.00 394 SER A CA 1
ATOM 3177 C C . SER A 1 394 ? 5.767 -13.789 -33.368 1.00 82.00 394 SER A C 1
ATOM 3179 O O . SER A 1 394 ? 5.911 -14.793 -32.670 1.00 82.00 394 SER A O 1
ATOM 3181 N N . THR A 1 395 ? 6.210 -12.589 -32.981 1.00 87.38 395 THR A N 1
ATOM 3182 C CA . THR A 1 395 ? 7.072 -12.368 -31.820 1.00 87.38 395 THR A CA 1
ATOM 3183 C C . THR A 1 395 ? 6.303 -11.710 -30.683 1.00 87.38 395 THR A C 1
ATOM 3185 O O . THR A 1 395 ? 6.130 -10.495 -30.645 1.00 87.38 395 THR A O 1
ATOM 3188 N N . MET A 1 396 ? 5.899 -12.516 -29.704 1.00 92.56 396 MET A N 1
ATOM 3189 C CA . MET A 1 396 ? 5.235 -12.022 -28.499 1.00 92.56 396 MET A CA 1
ATOM 3190 C C . MET A 1 396 ? 6.234 -11.388 -27.524 1.00 92.56 396 MET A C 1
ATOM 3192 O O . MET A 1 396 ? 7.277 -11.975 -27.225 1.00 92.56 396 MET A O 1
ATOM 3196 N N . ALA A 1 397 ? 5.879 -10.236 -26.951 1.00 96.06 397 ALA A N 1
ATOM 3197 C CA . ALA A 1 397 ? 6.688 -9.585 -25.924 1.00 96.06 397 ALA A CA 1
ATOM 3198 C C . ALA A 1 397 ? 6.973 -10.539 -24.743 1.00 96.06 397 ALA A C 1
ATOM 3200 O O . ALA A 1 397 ? 6.029 -11.082 -24.158 1.00 96.06 397 ALA A O 1
ATOM 3201 N N . PRO A 1 398 ? 8.240 -10.752 -24.342 1.00 96.88 398 PRO A N 1
ATOM 3202 C CA . PRO A 1 398 ? 8.569 -11.548 -23.160 1.00 96.88 398 PRO A CA 1
ATOM 3203 C C . PRO A 1 398 ? 7.960 -10.964 -21.877 1.00 96.88 398 PRO A C 1
ATOM 3205 O O . PRO A 1 398 ? 7.742 -9.758 -21.790 1.00 96.88 398 PRO A O 1
ATOM 3208 N N . LEU A 1 399 ? 7.725 -11.798 -20.857 1.00 96.69 399 LEU A N 1
ATOM 3209 C CA . LEU A 1 399 ? 7.261 -11.337 -19.533 1.00 96.69 399 LEU A CA 1
ATOM 3210 C C . LEU A 1 399 ? 8.374 -10.697 -18.693 1.00 96.69 399 LEU A C 1
ATOM 3212 O O . LEU A 1 399 ? 8.089 -9.949 -17.766 1.00 96.69 399 LEU A O 1
ATOM 3216 N N . GLN A 1 400 ? 9.631 -11.003 -19.007 1.00 96.50 400 GLN A N 1
ATOM 3217 C CA . GLN A 1 400 ? 10.812 -10.583 -18.255 1.00 96.50 400 GLN A CA 1
ATOM 3218 C C . GLN A 1 400 ? 11.785 -9.833 -19.165 1.00 96.50 400 GLN A C 1
ATOM 3220 O O . GLN A 1 400 ? 11.673 -9.877 -20.392 1.00 96.50 400 GLN A O 1
ATOM 3225 N N . LEU A 1 401 ? 12.753 -9.136 -18.571 1.00 95.44 401 LEU A N 1
ATOM 3226 C CA . LEU A 1 401 ? 13.751 -8.387 -19.330 1.00 95.44 401 LEU A CA 1
ATOM 3227 C C . LEU A 1 401 ? 14.694 -9.335 -20.102 1.00 95.44 401 LEU A C 1
ATOM 3229 O O . LEU A 1 401 ? 15.519 -10.022 -19.506 1.00 95.44 401 LEU A O 1
ATOM 3233 N N . THR A 1 402 ? 14.623 -9.320 -21.434 1.00 96.38 402 THR A N 1
ATOM 3234 C CA . THR A 1 402 ? 15.560 -10.008 -22.347 1.00 96.38 402 THR A CA 1
ATOM 3235 C C . THR A 1 402 ? 16.362 -9.000 -23.176 1.00 96.38 402 THR A C 1
ATOM 3237 O O . THR A 1 402 ? 16.087 -7.801 -23.136 1.00 96.38 402 THR A O 1
ATOM 3240 N N . GLY A 1 403 ? 17.338 -9.459 -23.971 1.00 96.19 403 GLY A N 1
ATOM 3241 C CA . GLY A 1 403 ? 18.075 -8.592 -24.904 1.00 96.19 403 GLY A CA 1
ATOM 3242 C C . GLY A 1 403 ? 17.160 -7.827 -25.872 1.00 96.19 403 GLY A C 1
ATOM 3243 O O . GLY A 1 403 ? 17.312 -6.620 -26.034 1.00 96.19 403 GLY A O 1
ATOM 3244 N N . ALA A 1 404 ? 16.142 -8.492 -26.426 1.00 95.88 404 ALA A N 1
ATOM 3245 C CA . ALA A 1 404 ? 15.149 -7.849 -27.289 1.00 95.88 404 ALA A CA 1
ATOM 3246 C C . ALA A 1 404 ? 14.312 -6.803 -26.531 1.00 95.88 404 ALA A C 1
ATOM 3248 O O . ALA A 1 404 ? 14.067 -5.712 -27.042 1.00 95.88 404 ALA A O 1
ATOM 3249 N N . VAL A 1 405 ? 13.935 -7.085 -25.277 1.00 97.06 405 VAL A N 1
ATOM 3250 C CA . VAL A 1 405 ? 13.221 -6.108 -24.437 1.00 97.06 405 VAL A CA 1
ATOM 3251 C C . VAL A 1 405 ? 14.101 -4.904 -24.098 1.00 97.06 405 VAL A C 1
ATOM 3253 O O . VAL A 1 405 ? 13.596 -3.785 -24.057 1.00 97.06 405 VAL A O 1
ATOM 3256 N N . LYS A 1 406 ? 15.414 -5.082 -23.908 1.00 97.31 406 LYS A N 1
ATOM 3257 C CA . LYS A 1 406 ? 16.339 -3.953 -23.707 1.00 97.31 406 LYS A CA 1
ATOM 3258 C C . LYS A 1 406 ? 16.311 -3.001 -24.902 1.00 97.31 406 LYS A C 1
ATOM 3260 O O . LYS A 1 406 ? 16.079 -1.809 -24.711 1.00 97.31 406 LYS A O 1
ATOM 3265 N N . ILE A 1 407 ? 16.432 -3.540 -26.117 1.00 95.81 407 ILE A N 1
ATOM 3266 C CA . ILE A 1 407 ? 16.336 -2.769 -27.367 1.00 95.81 407 ILE A CA 1
ATOM 3267 C C . ILE A 1 407 ? 14.969 -2.080 -27.468 1.00 95.81 407 ILE A C 1
ATOM 3269 O O . ILE A 1 407 ? 14.888 -0.892 -27.783 1.00 95.81 407 ILE A O 1
ATOM 3273 N N . PHE A 1 408 ? 13.893 -2.793 -27.132 1.00 96.56 408 PHE A N 1
ATOM 3274 C CA . PHE A 1 408 ? 12.540 -2.245 -27.120 1.00 96.56 408 PHE A CA 1
ATOM 3275 C C . PHE A 1 408 ? 12.406 -1.043 -26.175 1.00 96.56 408 PHE A C 1
ATOM 3277 O O . PHE A 1 408 ? 11.979 0.025 -26.611 1.00 96.56 408 PHE A O 1
ATOM 3284 N N . VAL A 1 409 ? 12.837 -1.168 -24.916 1.00 97.44 409 VAL A N 1
ATOM 3285 C CA . VAL A 1 409 ? 12.850 -0.072 -23.928 1.00 97.44 409 VAL A CA 1
ATOM 3286 C C . VAL A 1 409 ? 13.675 1.114 -24.435 1.00 97.44 409 VAL A C 1
ATOM 3288 O O . VAL A 1 409 ? 13.246 2.266 -24.337 1.00 97.44 409 VAL A O 1
ATOM 3291 N N . GLU A 1 410 ? 14.856 0.846 -24.992 1.00 96.44 410 GLU A N 1
ATOM 3292 C CA . GLU A 1 410 ? 15.756 1.871 -25.521 1.00 96.44 410 GLU A CA 1
ATOM 3293 C C . GLU A 1 410 ? 15.138 2.627 -26.701 1.00 96.44 410 GLU A C 1
ATOM 3295 O O . GLU A 1 410 ? 15.253 3.854 -26.763 1.00 96.44 410 GLU A O 1
ATOM 3300 N N . SER A 1 411 ? 14.380 1.939 -27.560 1.00 95.19 411 SER A N 1
ATOM 3301 C CA . SER A 1 411 ? 13.681 2.539 -28.704 1.00 95.19 411 SER A CA 1
ATOM 3302 C C . SER A 1 411 ? 12.619 3.576 -28.308 1.00 95.19 411 SER A C 1
ATOM 3304 O O . SER A 1 411 ? 12.320 4.482 -29.085 1.00 95.19 411 SER A O 1
ATOM 3306 N N . LEU A 1 412 ? 12.073 3.507 -27.084 1.00 97.19 412 LEU A N 1
ATOM 3307 C CA . LEU A 1 412 ? 11.076 4.470 -26.597 1.00 97.19 412 LEU A CA 1
ATOM 3308 C C . LEU A 1 412 ? 11.716 5.786 -26.125 1.00 97.19 412 LEU A C 1
ATOM 3310 O O . LEU A 1 412 ? 11.055 6.833 -26.097 1.00 97.19 412 LEU A O 1
ATOM 3314 N N . ARG A 1 413 ? 13.003 5.761 -25.750 1.00 96.50 413 ARG A N 1
ATOM 3315 C CA . ARG A 1 413 ? 13.712 6.904 -25.150 1.00 96.50 413 ARG A CA 1
ATOM 3316 C C . ARG A 1 413 ? 13.713 8.157 -26.034 1.00 96.50 413 ARG A C 1
ATOM 3318 O O . ARG A 1 413 ? 13.407 9.228 -25.497 1.00 96.50 413 ARG A O 1
ATOM 3325 N N . PRO A 1 414 ? 13.991 8.090 -27.354 1.00 95.75 414 PRO A N 1
ATOM 3326 C CA . PRO A 1 414 ? 13.986 9.278 -28.210 1.00 95.75 414 PRO A CA 1
ATOM 3327 C C . PRO A 1 414 ? 12.615 9.967 -28.259 1.00 95.75 414 PRO A C 1
ATOM 3329 O O . PRO A 1 414 ? 12.529 11.190 -28.119 1.00 95.75 414 PRO A O 1
ATOM 3332 N N . TYR A 1 415 ? 11.525 9.196 -28.344 1.00 96.69 415 TYR A N 1
ATOM 3333 C CA . TYR A 1 415 ? 10.153 9.724 -28.359 1.00 96.69 415 TYR A CA 1
ATOM 3334 C C . TYR A 1 415 ? 9.791 10.415 -27.043 1.00 96.69 415 TYR A C 1
ATOM 3336 O O . TYR A 1 415 ? 9.193 11.495 -27.021 1.00 96.69 415 TYR A O 1
ATOM 3344 N N . LEU A 1 416 ? 10.206 9.821 -25.926 1.00 96.69 416 LEU A N 1
ATOM 3345 C CA . LEU A 1 416 ? 10.017 10.369 -24.584 1.00 96.69 416 LEU A CA 1
ATOM 3346 C C . LEU A 1 416 ? 10.969 11.535 -24.282 1.00 96.69 416 LEU A C 1
ATOM 3348 O O . LEU A 1 416 ? 10.785 12.241 -23.285 1.00 96.69 416 LEU A O 1
ATOM 3352 N N . ARG A 1 417 ? 11.956 11.781 -25.155 1.00 96.31 417 ARG A N 1
ATOM 3353 C CA . ARG A 1 417 ? 13.103 12.658 -24.905 1.00 96.31 417 ARG A CA 1
ATOM 3354 C C . ARG A 1 417 ? 13.709 12.367 -23.537 1.00 96.31 417 ARG A C 1
ATOM 3356 O O . ARG A 1 417 ? 13.793 13.268 -22.701 1.00 96.31 417 ARG A O 1
ATOM 3363 N N . THR A 1 418 ? 14.029 11.103 -23.299 1.00 95.56 418 THR A N 1
ATOM 3364 C CA . THR A 1 418 ? 14.782 10.665 -22.126 1.00 95.56 418 THR A CA 1
ATOM 3365 C C . THR A 1 418 ? 16.253 11.007 -22.343 1.00 95.56 418 THR A C 1
ATOM 3367 O O . THR A 1 418 ? 16.810 10.660 -23.382 1.00 95.56 418 THR A O 1
ATOM 3370 N N . TRP A 1 419 ? 16.881 11.694 -21.390 1.00 94.25 419 TRP A N 1
ATOM 3371 C CA . TRP A 1 419 ? 18.306 12.046 -21.444 1.00 94.25 419 TRP A CA 1
ATOM 3372 C C . TRP A 1 419 ? 19.051 11.436 -20.260 1.00 94.25 419 TRP A C 1
ATO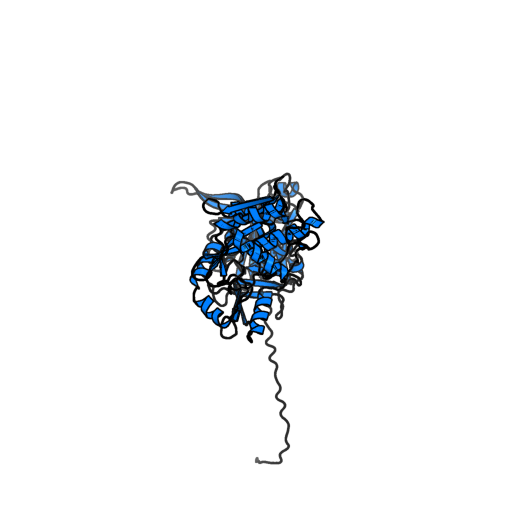M 3374 O O . TRP A 1 419 ? 18.427 10.969 -19.307 1.00 94.25 419 TRP A O 1
ATOM 3384 N N . CYS A 1 420 ? 20.381 11.412 -20.335 1.00 91.75 420 CYS A N 1
ATOM 3385 C CA . CYS A 1 420 ? 21.187 11.016 -19.192 1.00 91.75 420 CYS A CA 1
ATOM 3386 C C . CYS A 1 420 ? 21.373 12.188 -18.221 1.00 91.75 420 CYS A C 1
ATOM 3388 O O . CYS A 1 420 ? 21.857 13.244 -18.622 1.00 91.75 420 CYS A O 1
ATOM 3390 N N . ASP A 1 421 ? 21.013 11.995 -16.955 1.00 87.06 421 ASP A N 1
ATOM 3391 C CA . ASP A 1 421 ? 21.233 12.948 -15.865 1.00 87.06 421 ASP A CA 1
ATOM 3392 C C . ASP A 1 421 ? 21.833 12.202 -14.671 1.00 87.06 421 ASP A C 1
ATOM 3394 O O . ASP A 1 421 ? 21.187 11.322 -14.109 1.00 87.06 421 ASP A O 1
ATOM 3398 N N . GLY A 1 422 ? 23.094 12.474 -14.327 1.00 80.50 422 GLY A N 1
ATOM 3399 C CA . GLY A 1 422 ? 23.767 11.811 -13.203 1.00 80.50 422 GLY A CA 1
ATOM 3400 C C . GLY A 1 422 ? 23.815 10.277 -13.299 1.00 80.50 422 GLY A C 1
ATOM 3401 O O . GLY A 1 422 ? 23.660 9.601 -12.289 1.00 80.50 422 GLY A O 1
ATOM 3402 N N . GLY A 1 423 ? 23.972 9.718 -14.506 1.00 84.31 423 GLY A N 1
ATOM 3403 C CA . GLY A 1 423 ? 23.943 8.266 -14.733 1.00 84.31 423 GLY A CA 1
ATOM 3404 C C . GLY A 1 423 ? 22.534 7.660 -14.814 1.00 84.31 423 GLY A C 1
ATOM 3405 O O . GLY A 1 423 ? 22.408 6.438 -14.935 1.00 84.31 423 GLY A O 1
ATOM 3406 N N . GLN A 1 424 ? 21.484 8.491 -14.794 1.00 86.25 424 GLN A N 1
ATOM 3407 C CA . GLN A 1 424 ? 20.081 8.079 -14.854 1.00 86.25 424 GLN A CA 1
ATOM 3408 C C . GLN A 1 424 ? 19.374 8.447 -16.148 1.00 86.25 424 GLN A C 1
ATOM 3410 O O . GLN A 1 424 ? 19.651 9.475 -16.758 1.00 86.25 424 GLN A O 1
ATOM 3415 N N . GLY A 1 425 ? 18.402 7.622 -16.540 1.00 91.75 425 GLY A N 1
ATOM 3416 C CA . GLY A 1 425 ? 17.484 7.908 -17.641 1.00 91.75 425 GLY A CA 1
ATOM 3417 C C . GLY A 1 425 ? 16.379 8.870 -17.213 1.00 91.75 425 GLY A C 1
ATOM 3418 O O . GLY A 1 425 ? 15.261 8.453 -16.910 1.00 91.75 425 GLY A O 1
ATOM 3419 N N . ALA A 1 426 ? 16.663 10.169 -17.212 1.00 91.44 426 ALA A N 1
ATOM 3420 C CA . ALA A 1 426 ? 15.712 11.187 -16.791 1.00 91.44 426 ALA A CA 1
ATOM 3421 C C . ALA A 1 426 ? 14.705 11.521 -17.899 1.00 91.44 426 ALA A C 1
ATOM 3423 O O . ALA A 1 426 ? 15.059 11.746 -19.055 1.00 91.44 426 ALA A O 1
ATOM 3424 N N . THR A 1 427 ? 13.422 11.604 -17.537 1.00 93.25 427 THR A N 1
ATOM 3425 C CA . THR A 1 427 ? 12.354 12.054 -18.438 1.00 93.25 427 THR A CA 1
ATOM 3426 C C . THR A 1 427 ? 11.524 13.132 -17.760 1.00 93.25 427 THR A C 1
ATOM 3428 O O . THR A 1 427 ? 10.996 12.933 -16.666 1.00 93.25 427 THR A O 1
ATOM 3431 N N . LYS A 1 428 ? 11.338 14.290 -18.411 1.00 90.56 428 LYS A N 1
ATOM 3432 C CA . LYS A 1 428 ? 10.433 15.317 -17.873 1.00 90.56 428 LYS A CA 1
ATOM 3433 C C . LYS A 1 428 ? 9.033 14.717 -17.836 1.00 90.56 428 LYS A C 1
ATOM 3435 O O . LYS A 1 428 ? 8.562 14.234 -18.864 1.00 90.56 428 LYS A O 1
ATOM 3440 N N . ILE A 1 429 ? 8.313 14.889 -16.724 1.00 87.56 429 ILE A N 1
ATOM 3441 C CA . ILE A 1 429 ? 6.879 14.541 -16.621 1.00 87.56 429 ILE A CA 1
ATOM 3442 C C . ILE A 1 429 ? 6.120 15.109 -17.828 1.00 87.56 429 ILE A C 1
ATOM 3444 O O . ILE A 1 429 ? 5.194 14.486 -18.351 1.00 87.56 429 ILE A O 1
ATOM 3448 N N . ARG A 1 430 ? 6.564 16.278 -18.332 1.00 87.81 430 ARG A N 1
ATOM 3449 C CA . ARG A 1 430 ? 5.965 16.904 -19.503 1.00 87.81 430 ARG A CA 1
ATOM 3450 C C . ARG A 1 430 ? 6.041 16.119 -20.809 1.00 87.81 430 ARG A C 1
ATOM 3452 O O . ARG A 1 430 ? 5.190 16.312 -21.670 1.00 87.81 430 ARG A O 1
ATOM 3459 N N . ASN A 1 431 ? 6.995 15.212 -20.935 1.00 93.56 431 ASN A N 1
ATOM 3460 C CA . ASN A 1 431 ? 7.270 14.476 -22.157 1.00 93.56 431 ASN A CA 1
ATOM 3461 C C . ASN A 1 431 ? 6.629 13.085 -22.190 1.00 93.56 431 ASN A C 1
ATOM 3463 O O . ASN A 1 431 ? 6.543 12.519 -23.266 1.00 93.56 431 ASN A O 1
ATOM 3467 N N . MET A 1 432 ? 6.108 12.555 -21.078 1.00 93.06 432 MET A N 1
ATOM 3468 C CA . MET A 1 432 ? 5.568 11.183 -21.028 1.00 93.06 432 MET A CA 1
ATOM 3469 C C . MET A 1 432 ? 4.471 10.894 -22.074 1.00 93.06 432 MET A C 1
ATOM 3471 O O . MET A 1 432 ? 4.359 9.779 -22.559 1.00 93.06 432 MET A O 1
ATOM 3475 N N . HIS A 1 433 ? 3.678 11.899 -22.461 1.00 92.38 433 HIS A N 1
ATOM 3476 C CA . HIS A 1 433 ? 2.653 11.782 -23.511 1.00 92.38 433 HIS A CA 1
ATOM 3477 C C . HIS A 1 433 ? 3.203 11.751 -24.952 1.00 92.38 433 HIS A C 1
ATOM 3479 O O . HIS A 1 433 ? 2.459 11.461 -25.886 1.00 92.38 433 HIS A O 1
ATOM 3485 N N . ARG A 1 434 ? 4.488 12.069 -25.153 1.00 95.44 434 ARG A N 1
ATOM 3486 C CA . ARG A 1 434 ? 5.123 12.150 -26.479 1.00 95.44 434 ARG A CA 1
ATOM 3487 C C . ARG A 1 434 ? 5.356 10.795 -27.126 1.00 95.44 434 ARG A C 1
ATOM 3489 O O . ARG A 1 434 ? 5.692 10.753 -28.297 1.00 95.44 434 ARG A O 1
ATOM 3496 N N . ILE A 1 435 ? 5.098 9.710 -26.404 1.00 96.75 435 ILE A N 1
ATOM 3497 C CA . ILE A 1 435 ? 5.092 8.358 -26.958 1.00 96.75 435 ILE A CA 1
ATOM 3498 C C . ILE A 1 435 ? 3.896 8.095 -27.891 1.00 96.75 435 ILE A C 1
ATOM 3500 O O . ILE A 1 435 ? 3.841 7.076 -28.569 1.00 96.75 435 ILE A O 1
ATOM 3504 N N . LYS A 1 436 ? 2.934 9.028 -27.964 1.00 96.69 436 LYS A N 1
ATOM 3505 C CA . LYS A 1 436 ? 1.740 8.917 -28.811 1.00 96.69 436 LYS A CA 1
ATOM 3506 C C . LYS A 1 436 ? 2.033 8.560 -30.279 1.00 96.69 436 LYS A C 1
ATOM 3508 O O . LYS A 1 436 ? 1.347 7.668 -30.767 1.00 96.69 436 LYS A O 1
ATOM 3513 N N . PRO A 1 437 ? 2.970 9.213 -31.000 1.00 96.12 437 PRO A N 1
ATOM 3514 C CA . PRO A 1 437 ? 3.233 8.884 -32.401 1.00 96.12 437 PRO A CA 1
ATOM 3515 C C . PRO A 1 437 ? 3.744 7.451 -32.560 1.00 96.12 437 PRO A C 1
ATOM 3517 O O . PRO A 1 437 ? 3.212 6.724 -33.387 1.00 96.12 437 PRO A O 1
ATOM 3520 N N . TRP A 1 438 ? 4.673 7.027 -31.694 1.00 95.88 438 TRP A N 1
ATOM 3521 C CA . TRP A 1 438 ? 5.201 5.661 -31.667 1.00 95.88 438 TRP A CA 1
ATOM 3522 C C . TRP A 1 438 ? 4.093 4.618 -31.471 1.00 95.88 438 TRP A C 1
ATOM 3524 O O . TRP A 1 438 ? 4.032 3.625 -32.193 1.00 95.88 438 TRP A O 1
ATOM 3534 N N . PHE A 1 439 ? 3.173 4.870 -30.530 1.00 96.56 439 PHE A N 1
ATOM 3535 C CA . PHE A 1 439 ? 2.054 3.960 -30.284 1.00 96.56 439 PHE A CA 1
ATOM 3536 C C . PHE A 1 439 ? 1.081 3.942 -31.468 1.00 96.56 439 PHE A C 1
ATOM 3538 O O . PHE A 1 439 ? 0.660 2.875 -31.901 1.00 96.56 439 PHE A O 1
ATOM 3545 N N . LYS A 1 440 ? 0.762 5.111 -32.039 1.00 96.25 440 LYS A N 1
ATOM 3546 C CA . LYS A 1 440 ? -0.149 5.236 -33.187 1.00 96.25 440 LYS A CA 1
ATOM 3547 C C . LYS A 1 440 ? 0.370 4.531 -34.437 1.00 96.25 440 LYS A C 1
ATOM 3549 O O . LYS A 1 440 ? -0.426 3.941 -35.156 1.00 96.25 440 LYS A O 1
ATOM 3554 N N . GLU A 1 441 ? 1.675 4.561 -34.670 1.00 94.88 441 GLU A N 1
ATOM 3555 C CA . GLU A 1 441 ? 2.318 3.855 -35.780 1.00 94.88 441 GLU A CA 1
ATOM 3556 C C . GLU A 1 441 ? 2.104 2.333 -35.700 1.00 94.88 441 GLU A C 1
ATOM 3558 O O . GLU A 1 441 ? 1.782 1.703 -36.700 1.00 94.88 441 GLU A O 1
ATOM 3563 N N . ARG A 1 442 ? 2.207 1.749 -34.501 1.00 94.50 442 ARG A N 1
ATOM 3564 C CA . ARG A 1 442 ? 2.122 0.288 -34.290 1.00 94.50 442 ARG A CA 1
ATOM 3565 C C . ARG A 1 442 ? 0.708 -0.238 -34.078 1.00 94.50 442 ARG A C 1
ATOM 3567 O O . ARG A 1 442 ? 0.415 -1.391 -34.383 1.00 94.50 442 ARG A O 1
ATOM 3574 N N . GLN A 1 443 ? -0.163 0.599 -33.525 1.00 95.00 443 GLN A N 1
ATOM 3575 C CA . GLN A 1 443 ? -1.518 0.229 -33.122 1.00 95.00 443 GLN A CA 1
ATOM 3576 C C . GLN A 1 443 ? -2.602 0.750 -34.080 1.00 95.00 443 GLN A C 1
ATOM 3578 O O . GLN A 1 443 ? -3.722 0.241 -34.080 1.00 95.00 443 GLN A O 1
ATOM 3583 N N . GLY A 1 444 ? -2.294 1.768 -34.884 1.00 94.31 444 GLY A N 1
ATOM 3584 C CA . GLY A 1 444 ? -3.216 2.375 -35.839 1.00 94.31 444 GLY A CA 1
ATOM 3585 C C . GLY A 1 444 ? -3.878 3.667 -35.352 1.00 94.31 444 GLY A C 1
ATOM 3586 O O . GLY A 1 444 ? -3.618 4.196 -34.268 1.00 94.31 444 GLY A O 1
ATOM 3587 N N . SER A 1 445 ? -4.764 4.210 -36.190 1.00 93.06 445 SER A N 1
ATOM 3588 C CA . SER A 1 445 ? -5.298 5.574 -36.062 1.00 93.06 445 SER A CA 1
ATOM 3589 C C . SER A 1 445 ? -6.092 5.843 -34.777 1.00 93.06 445 SER A C 1
ATOM 3591 O O . SER A 1 445 ? -6.083 6.981 -34.300 1.00 93.06 445 SER A O 1
ATOM 3593 N N . LYS A 1 446 ? -6.715 4.806 -34.199 1.00 94.62 446 LYS A N 1
ATOM 3594 C CA . LYS A 1 446 ? -7.500 4.850 -32.951 1.00 94.62 446 LYS A CA 1
ATOM 3595 C C . LYS A 1 446 ? -6.650 4.862 -31.674 1.00 94.62 446 LYS A C 1
ATOM 3597 O O . LYS A 1 446 ? -7.188 4.986 -30.575 1.00 94.62 446 LYS A O 1
ATOM 3602 N N . ALA A 1 447 ? -5.330 4.723 -31.781 1.00 96.56 447 ALA A N 1
ATOM 3603 C CA . ALA A 1 447 ? -4.441 4.727 -30.629 1.00 96.56 447 ALA A CA 1
ATOM 3604 C C . ALA A 1 447 ? -4.376 6.115 -29.970 1.00 96.56 447 ALA A C 1
ATOM 3606 O O . ALA A 1 447 ? -4.058 7.130 -30.604 1.00 96.56 447 ALA A O 1
ATOM 3607 N N . VAL A 1 448 ? -4.630 6.167 -28.663 1.00 97.12 448 VAL A N 1
ATOM 3608 C CA . VAL A 1 448 ? -4.607 7.402 -27.880 1.00 97.12 448 VAL A CA 1
ATOM 3609 C C . VAL A 1 448 ? -3.669 7.266 -26.691 1.00 97.12 448 VAL A C 1
ATOM 3611 O O . VAL A 1 448 ? -3.710 6.289 -25.955 1.00 97.12 448 VAL A O 1
ATOM 3614 N N . VAL A 1 449 ? -2.878 8.313 -26.451 1.00 97.12 449 VAL A N 1
ATOM 3615 C CA . VAL A 1 449 ? -2.134 8.513 -25.202 1.00 97.12 449 VAL A CA 1
ATOM 3616 C C . VAL A 1 449 ? -2.632 9.798 -24.551 1.00 97.12 449 VAL A C 1
ATOM 3618 O O . VAL A 1 449 ? -2.666 10.852 -25.194 1.00 97.12 449 VAL A O 1
ATOM 3621 N N . LYS A 1 450 ? -3.030 9.723 -23.278 1.00 94.19 450 LYS A N 1
ATOM 3622 C CA . LYS A 1 450 ? -3.433 10.883 -22.470 1.00 94.19 450 LYS A CA 1
ATOM 3623 C C . LYS A 1 450 ? -2.544 11.010 -21.239 1.00 94.19 450 LYS A C 1
ATOM 3625 O O . LYS A 1 450 ? -2.162 10.017 -20.631 1.00 94.19 450 LYS A O 1
ATOM 3630 N N . GLY A 1 451 ? -2.240 12.253 -20.870 1.00 91.75 451 GLY A N 1
ATOM 3631 C CA . GLY A 1 451 ? -1.481 12.597 -19.672 1.00 91.75 451 GLY A CA 1
ATOM 3632 C C . GLY A 1 451 ? -2.206 13.661 -18.857 1.00 91.75 451 GLY A C 1
ATOM 3633 O O . GLY A 1 451 ? -2.737 14.626 -19.405 1.00 91.75 451 GLY A O 1
ATOM 3634 N N . TYR A 1 452 ? -2.207 13.495 -17.541 1.00 89.44 452 TYR A N 1
ATOM 3635 C CA . TYR A 1 452 ? -2.805 14.401 -16.569 1.00 89.44 452 TYR A CA 1
ATOM 3636 C C . TYR A 1 452 ? -1.750 14.769 -15.529 1.00 89.44 452 TYR A C 1
ATOM 3638 O O . TYR A 1 452 ? -1.013 13.906 -15.056 1.00 89.44 452 TYR A O 1
ATOM 3646 N N . ARG A 1 453 ? -1.645 16.056 -15.182 1.00 83.00 453 ARG A N 1
ATOM 3647 C CA . ARG A 1 453 ? -0.585 16.575 -14.302 1.00 83.00 453 ARG A CA 1
ATOM 3648 C C . ARG A 1 453 ? -1.135 17.480 -13.217 1.00 83.00 453 ARG A C 1
ATOM 3650 O O . ARG A 1 453 ? -2.220 18.048 -13.352 1.00 83.00 453 ARG A O 1
ATOM 3657 N N . ARG A 1 454 ? -0.333 17.642 -12.166 1.00 68.94 454 ARG A N 1
ATOM 3658 C CA . ARG A 1 454 ? -0.712 18.326 -10.931 1.00 68.94 454 ARG A CA 1
ATOM 3659 C C . ARG A 1 454 ? -0.666 19.863 -10.876 1.00 68.94 454 ARG A C 1
ATOM 3661 O O . ARG A 1 454 ? -1.006 20.326 -9.795 1.00 68.94 454 ARG A O 1
ATOM 3668 N N . PRO A 1 455 ? -0.362 20.692 -11.904 1.00 53.44 455 PRO A N 1
ATOM 3669 C CA . PRO A 1 455 ? -0.454 22.132 -11.653 1.00 53.44 455 PRO A CA 1
ATOM 3670 C C . PRO A 1 455 ? -1.896 22.593 -11.337 1.00 53.44 455 PRO A C 1
ATOM 3672 O O . PRO A 1 455 ? -2.061 23.643 -10.739 1.00 53.44 455 PRO A O 1
ATOM 3675 N N . TRP A 1 456 ? -2.929 21.778 -11.633 1.00 48.81 456 TRP A N 1
ATOM 3676 C CA . TRP A 1 456 ? -4.346 22.165 -11.490 1.00 48.81 456 TRP A CA 1
ATOM 3677 C C . TRP A 1 456 ? -5.271 21.117 -10.839 1.00 48.81 456 TRP A C 1
ATOM 3679 O O . TRP A 1 456 ? -6.478 21.336 -10.751 1.00 48.81 456 TRP A O 1
ATOM 3689 N N . ARG A 1 457 ? -4.773 19.936 -10.432 1.00 59.03 457 ARG A N 1
ATOM 3690 C CA . ARG A 1 457 ? -5.632 18.816 -9.977 1.00 59.03 457 ARG A CA 1
ATOM 3691 C C . ARG A 1 457 ? -5.132 18.185 -8.683 1.00 59.03 457 ARG A C 1
ATOM 3693 O O . ARG A 1 457 ? -3.950 17.889 -8.540 1.00 59.03 457 ARG A O 1
ATOM 3700 N N . LYS A 1 458 ? -6.051 17.937 -7.744 1.00 74.25 458 LYS A N 1
ATOM 3701 C CA . LYS A 1 458 ? -5.754 17.247 -6.478 1.00 74.25 458 LYS A CA 1
ATOM 3702 C C . LYS A 1 458 ? -5.371 15.785 -6.753 1.00 74.25 458 LYS A C 1
ATOM 3704 O O . LYS A 1 458 ? -5.923 15.157 -7.653 1.00 74.25 458 LYS A O 1
ATOM 3709 N N . SER A 1 459 ? -4.462 15.232 -5.946 1.00 79.00 459 SER A N 1
ATOM 3710 C CA . SER A 1 459 ? -4.026 13.823 -6.020 1.00 79.00 459 SER A CA 1
ATOM 3711 C C . SER A 1 459 ? -5.206 12.838 -6.054 1.00 79.00 459 SER A C 1
ATOM 3713 O O . SER A 1 459 ? -5.243 11.926 -6.876 1.00 79.00 459 SER A O 1
ATOM 3715 N N . SER A 1 460 ? -6.244 13.107 -5.255 1.00 83.38 460 SER A N 1
ATOM 3716 C CA . SER A 1 460 ? -7.484 12.321 -5.199 1.00 83.38 460 SER A CA 1
ATOM 3717 C C . SER A 1 460 ? -8.223 12.217 -6.538 1.00 83.38 460 SER A C 1
ATOM 3719 O O . SER A 1 460 ? -8.804 11.176 -6.846 1.00 83.38 460 SER A O 1
ATOM 3721 N N . TRP A 1 461 ? -8.182 13.266 -7.365 1.00 88.44 461 TRP A N 1
ATOM 3722 C CA . TRP A 1 461 ? -8.787 13.244 -8.695 1.00 88.44 461 TRP A CA 1
ATOM 3723 C C . TRP A 1 461 ? -8.016 12.311 -9.637 1.00 88.44 461 TRP A C 1
ATOM 3725 O O . TRP A 1 461 ? -8.627 11.545 -10.379 1.00 88.44 461 TRP A O 1
ATOM 3735 N N . MET A 1 462 ? -6.678 12.330 -9.580 1.00 90.31 462 MET A N 1
ATOM 3736 C CA . MET A 1 462 ? -5.840 11.429 -10.383 1.00 90.31 462 MET A CA 1
ATOM 3737 C C . MET A 1 462 ? -6.018 9.974 -9.952 1.00 90.31 462 MET A C 1
ATOM 3739 O O . MET A 1 462 ? -6.170 9.115 -10.810 1.00 90.31 462 MET A O 1
ATOM 3743 N N . VAL A 1 463 ? -6.095 9.713 -8.645 1.00 91.12 463 VAL A N 1
ATOM 3744 C CA . VAL A 1 463 ? -6.446 8.393 -8.098 1.00 91.12 463 VAL A CA 1
ATOM 3745 C C . VAL A 1 463 ? -7.798 7.918 -8.643 1.00 91.12 463 VAL A C 1
ATOM 3747 O O . VAL A 1 463 ? -7.894 6.825 -9.194 1.00 91.12 463 VAL A O 1
ATOM 3750 N N . SER A 1 464 ? -8.829 8.768 -8.589 1.00 91.25 464 SER A N 1
ATOM 3751 C CA . SER A 1 464 ? -10.166 8.431 -9.102 1.00 91.25 464 SER A CA 1
ATOM 3752 C C . SER A 1 464 ? -10.165 8.162 -10.612 1.00 91.25 464 SER A C 1
ATOM 3754 O O . SER A 1 464 ? -10.866 7.271 -11.090 1.00 91.25 464 SER A O 1
ATOM 3756 N N . LYS A 1 465 ? -9.363 8.905 -11.386 1.00 93.44 465 LYS A N 1
ATOM 3757 C CA . LYS A 1 465 ? -9.180 8.626 -12.815 1.00 93.44 465 LYS A CA 1
ATOM 3758 C C . LYS A 1 465 ? -8.391 7.356 -13.089 1.00 93.44 465 LYS A C 1
ATOM 3760 O O . LYS A 1 465 ? -8.736 6.673 -14.044 1.00 93.44 465 LYS A O 1
ATOM 3765 N N . GLY A 1 466 ? -7.399 7.021 -12.270 1.00 94.56 466 GLY A N 1
ATOM 3766 C CA . GLY A 1 466 ? -6.700 5.739 -12.359 1.00 94.56 466 GLY A CA 1
ATOM 3767 C C . GLY A 1 466 ? -7.672 4.575 -12.220 1.00 94.56 466 GLY A C 1
ATOM 3768 O O . GLY A 1 466 ? -7.732 3.724 -13.099 1.00 94.56 466 GLY A O 1
ATOM 3769 N N . VAL A 1 467 ? -8.533 4.617 -11.197 1.00 94.94 467 VAL A N 1
ATOM 3770 C CA . VAL A 1 467 ? -9.623 3.639 -11.029 1.00 94.94 467 VAL A CA 1
ATOM 3771 C C . VAL A 1 467 ? -10.523 3.580 -12.263 1.00 94.94 467 VAL A C 1
ATOM 3773 O O . VAL A 1 467 ? -10.888 2.494 -12.700 1.00 94.94 467 VAL A O 1
ATOM 3776 N N . TRP A 1 468 ? -10.882 4.731 -12.840 1.00 94.50 468 TRP A N 1
ATOM 3777 C CA . TRP A 1 468 ? -11.697 4.768 -14.054 1.00 94.50 468 TRP A CA 1
ATOM 3778 C C . TRP A 1 468 ? -11.026 4.012 -15.207 1.00 94.50 468 TRP A C 1
ATOM 3780 O O . TRP A 1 468 ? -11.656 3.123 -15.758 1.00 94.50 468 TRP A O 1
ATOM 3790 N N . PHE A 1 469 ? -9.761 4.292 -15.536 1.00 96.00 469 PHE A N 1
ATOM 3791 C CA . PHE A 1 469 ? -9.065 3.611 -16.641 1.00 96.00 469 PHE A CA 1
ATOM 3792 C C . PHE A 1 469 ? -8.883 2.109 -16.400 1.00 96.00 469 PHE A C 1
ATOM 3794 O O . PHE A 1 469 ? -9.128 1.321 -17.312 1.00 96.00 469 PHE A O 1
ATOM 3801 N N . LEU A 1 470 ? -8.558 1.711 -15.167 1.00 96.50 470 LEU A N 1
ATOM 3802 C CA . LEU A 1 470 ? -8.442 0.299 -14.800 1.00 96.50 470 LEU A CA 1
ATOM 3803 C C . LEU A 1 470 ? -9.769 -0.451 -14.949 1.00 96.50 470 LEU A C 1
ATOM 3805 O O . LEU A 1 470 ? -9.777 -1.577 -15.428 1.00 96.50 470 LEU A O 1
ATOM 3809 N N . LYS A 1 471 ? -10.909 0.181 -14.629 1.00 94.19 471 LYS A N 1
ATOM 3810 C CA . LYS A 1 471 ? -12.240 -0.405 -14.883 1.00 94.19 471 LYS A CA 1
ATOM 3811 C C . LYS A 1 471 ? -12.523 -0.653 -16.368 1.00 94.19 471 LYS A C 1
ATOM 3813 O O . LYS A 1 471 ? -13.347 -1.504 -16.676 1.00 94.19 471 LYS A O 1
ATOM 3818 N N . TYR A 1 472 ? -11.867 0.082 -17.266 1.00 92.69 472 TYR A N 1
ATOM 3819 C CA . TYR A 1 472 ? -11.942 -0.134 -18.715 1.00 92.69 472 TYR A CA 1
ATOM 3820 C C . TYR A 1 472 ? -10.836 -1.062 -19.245 1.00 92.69 472 TYR A C 1
ATOM 3822 O O . TYR A 1 472 ? -10.715 -1.216 -20.456 1.00 92.69 472 TYR A O 1
ATOM 3830 N N . GLY A 1 473 ? -10.037 -1.681 -18.370 1.00 94.31 473 GLY A N 1
ATOM 3831 C CA . GLY A 1 473 ? -9.013 -2.650 -18.761 1.00 94.31 473 GLY A CA 1
ATOM 3832 C C . GLY A 1 473 ? -7.679 -2.047 -19.210 1.00 94.31 473 GLY A C 1
ATOM 3833 O O . GLY A 1 473 ? -6.856 -2.769 -19.770 1.00 94.31 473 GLY A O 1
ATOM 3834 N N . TYR A 1 474 ? -7.440 -0.750 -18.975 1.00 97.19 474 TYR A N 1
ATOM 3835 C CA . TYR A 1 474 ? -6.202 -0.078 -19.387 1.00 97.19 474 TYR A CA 1
ATOM 3836 C C . TYR A 1 474 ? -5.249 0.141 -18.203 1.00 97.19 474 TYR A C 1
ATOM 3838 O O . TYR A 1 474 ? -5.650 0.808 -17.242 1.00 97.19 474 TYR A O 1
ATOM 3846 N N . PRO A 1 475 ? -3.990 -0.342 -18.275 1.00 98.19 475 PRO A N 1
ATOM 3847 C CA . PRO A 1 475 ? -2.982 -0.065 -17.257 1.00 98.19 475 PRO A CA 1
ATOM 3848 C C . PRO A 1 475 ? -2.690 1.434 -17.153 1.00 98.19 475 PRO A C 1
ATOM 3850 O O . PRO A 1 475 ? -2.792 2.185 -18.129 1.00 98.19 475 PRO A O 1
ATOM 3853 N N . VAL A 1 476 ? -2.298 1.882 -15.963 1.00 98.19 476 VAL A N 1
ATOM 3854 C CA . VAL A 1 476 ? -2.143 3.307 -15.657 1.00 98.19 476 VAL A CA 1
ATOM 3855 C C . VAL A 1 476 ? -0.731 3.602 -15.180 1.00 98.19 476 VAL A C 1
ATOM 3857 O O . VAL A 1 476 ? -0.324 3.137 -14.125 1.00 98.19 476 VAL A O 1
ATOM 3860 N N . VAL A 1 477 ? 0.001 4.448 -15.901 1.00 97.94 477 VAL A N 1
ATOM 3861 C CA . VAL A 1 477 ? 1.328 4.904 -15.474 1.00 97.94 477 VAL A CA 1
ATOM 3862 C C . VAL A 1 477 ? 1.171 6.078 -14.510 1.00 97.94 477 VAL A C 1
ATOM 3864 O O . VAL A 1 477 ? 0.760 7.176 -14.898 1.00 97.94 477 VAL A O 1
ATOM 3867 N N . PHE A 1 478 ? 1.515 5.870 -13.244 1.00 95.50 478 PHE A N 1
ATOM 3868 C CA . PHE A 1 478 ? 1.594 6.930 -12.248 1.00 95.50 478 PHE A CA 1
ATOM 3869 C C . PHE A 1 478 ? 3.010 7.477 -12.157 1.00 95.50 478 PHE A C 1
ATOM 3871 O O . PHE A 1 478 ? 3.975 6.724 -12.177 1.00 95.50 478 PHE A O 1
ATOM 3878 N N . SER A 1 479 ? 3.131 8.791 -11.975 1.00 91.56 479 SER A N 1
ATOM 3879 C CA . SER A 1 479 ? 4.369 9.390 -11.470 1.00 91.56 479 SER A CA 1
ATOM 3880 C C . SER A 1 479 ? 4.163 9.866 -10.048 1.00 91.56 479 SER A C 1
ATOM 3882 O O . SER A 1 479 ? 3.112 10.430 -9.738 1.00 91.56 479 SER A O 1
ATOM 3884 N N . PHE A 1 480 ? 5.165 9.706 -9.200 1.00 86.00 480 PHE A N 1
ATOM 3885 C CA . PHE A 1 480 ? 5.179 10.227 -7.837 1.00 86.00 480 PHE A CA 1
ATOM 3886 C C . PHE A 1 480 ? 6.597 10.640 -7.453 1.00 86.00 480 PHE A C 1
ATOM 3888 O O . PHE A 1 480 ? 7.560 10.313 -8.142 1.00 86.00 480 PHE A O 1
ATOM 3895 N N . TYR A 1 481 ? 6.712 11.432 -6.390 1.00 77.25 481 TYR A N 1
ATOM 3896 C CA . TYR A 1 481 ? 8.016 11.820 -5.876 1.00 77.25 481 TYR A CA 1
ATOM 3897 C C . TYR A 1 481 ? 8.520 10.778 -4.885 1.00 77.25 481 TYR A C 1
ATOM 3899 O O . TYR A 1 481 ? 7.808 10.428 -3.945 1.00 77.25 481 TYR A O 1
ATOM 3907 N N . VAL A 1 482 ? 9.756 10.348 -5.094 1.00 67.69 482 VAL A N 1
ATOM 3908 C CA . VAL A 1 482 ? 10.583 9.620 -4.141 1.00 67.69 482 VAL A CA 1
ATOM 3909 C C . VAL A 1 482 ? 11.636 10.633 -3.683 1.00 67.69 482 VAL A C 1
ATOM 3911 O O . VAL A 1 482 ? 12.379 11.177 -4.498 1.00 67.69 482 VAL A O 1
ATOM 3914 N N . ASP A 1 483 ? 11.632 11.020 -2.408 1.00 58.69 483 ASP A N 1
ATOM 3915 C CA . ASP A 1 483 ? 12.641 11.968 -1.916 1.00 58.69 483 ASP A CA 1
ATOM 3916 C C . ASP A 1 483 ? 13.997 11.261 -1.863 1.00 58.69 483 ASP A C 1
ATOM 3918 O O . ASP A 1 483 ? 14.118 10.207 -1.232 1.00 58.69 483 ASP A O 1
ATOM 3922 N N . ASN A 1 484 ? 14.998 11.818 -2.548 1.00 56.12 484 ASN A N 1
ATOM 3923 C CA . ASN A 1 484 ? 16.268 11.136 -2.752 1.00 56.12 484 ASN A CA 1
ATOM 3924 C C . ASN A 1 484 ? 17.413 11.628 -1.872 1.00 56.12 484 ASN A C 1
ATOM 3926 O O . ASN A 1 484 ? 18.521 11.107 -1.987 1.00 56.12 484 ASN A O 1
ATOM 3930 N N . GLY A 1 485 ? 17.216 12.660 -1.053 1.00 48.62 485 GLY A N 1
ATOM 3931 C CA . GLY A 1 485 ? 18.372 13.267 -0.396 1.00 48.62 485 GLY A CA 1
ATOM 3932 C C . GLY A 1 485 ? 18.403 14.777 -0.411 1.00 48.62 485 GLY A C 1
ATOM 3933 O O . GLY A 1 485 ? 18.744 15.438 0.562 1.00 48.62 485 GLY A O 1
ATOM 3934 N N . LYS A 1 486 ? 18.196 15.296 -1.617 1.00 43.31 486 LYS A N 1
ATOM 3935 C CA . LYS A 1 486 ? 18.586 16.657 -1.995 1.00 43.31 486 LYS A CA 1
ATOM 3936 C C . LYS A 1 486 ? 17.539 17.322 -2.879 1.00 43.31 486 LYS A C 1
ATOM 3938 O O . LYS A 1 486 ? 17.485 18.547 -2.942 1.00 43.31 486 LYS A O 1
ATOM 3943 N N . LYS A 1 487 ? 16.726 16.529 -3.587 1.00 55.59 487 LYS A N 1
ATOM 3944 C CA . LYS A 1 487 ? 15.627 16.976 -4.448 1.00 55.59 487 LYS A CA 1
ATOM 3945 C C . LYS A 1 487 ? 14.511 15.927 -4.435 1.00 55.59 487 LYS A C 1
ATOM 3947 O O . LYS A 1 487 ? 14.739 14.747 -4.188 1.00 55.59 487 LYS A O 1
ATOM 3952 N N . LYS A 1 488 ? 13.296 16.345 -4.787 1.00 61.31 488 LYS A N 1
ATOM 3953 C CA . LYS A 1 488 ? 12.217 15.406 -5.111 1.00 61.31 488 LYS A CA 1
ATOM 3954 C C . LYS A 1 488 ? 12.575 14.689 -6.422 1.00 61.31 488 LYS A C 1
ATOM 3956 O O . LYS A 1 488 ? 12.384 15.273 -7.489 1.00 61.31 488 LYS A O 1
ATOM 3961 N N . ALA A 1 489 ? 13.110 13.468 -6.354 1.00 66.81 489 ALA A N 1
ATOM 3962 C CA . ALA A 1 489 ? 13.268 12.623 -7.535 1.00 66.81 489 ALA A CA 1
ATOM 3963 C C . ALA A 1 489 ? 11.892 12.086 -7.934 1.00 66.81 489 ALA A C 1
ATOM 3965 O O . ALA A 1 489 ? 11.053 11.808 -7.081 1.00 66.81 489 ALA A O 1
ATOM 3966 N N . ALA A 1 490 ? 11.599 12.025 -9.228 1.00 80.44 490 ALA A N 1
ATOM 3967 C CA . ALA A 1 490 ? 10.322 11.516 -9.711 1.00 80.44 490 ALA A CA 1
ATOM 3968 C C . ALA A 1 490 ? 10.517 10.091 -10.222 1.00 80.44 490 ALA A C 1
ATOM 3970 O O . ALA A 1 490 ? 11.358 9.883 -11.089 1.00 80.44 490 ALA A O 1
ATOM 3971 N N . HIS A 1 491 ? 9.707 9.161 -9.728 1.00 89.69 491 HIS A N 1
ATOM 3972 C CA . HIS A 1 491 ? 9.632 7.794 -10.233 1.00 89.69 491 HIS A CA 1
ATOM 3973 C C . HIS A 1 491 ? 8.326 7.597 -11.008 1.00 89.69 491 HIS A C 1
ATOM 3975 O O . HIS A 1 491 ? 7.319 8.261 -10.718 1.00 89.69 491 HIS A O 1
ATOM 3981 N N . ALA A 1 492 ? 8.337 6.698 -11.993 1.00 93.88 492 ALA A N 1
ATOM 3982 C CA . ALA A 1 492 ? 7.161 6.291 -12.750 1.00 93.88 492 ALA A CA 1
ATOM 3983 C C . ALA A 1 492 ? 6.963 4.776 -12.663 1.00 93.88 492 ALA A C 1
ATOM 3985 O O . ALA A 1 492 ? 7.873 4.021 -12.974 1.00 93.88 492 ALA A O 1
ATOM 3986 N N . ALA A 1 493 ? 5.754 4.364 -12.290 1.00 95.56 493 ALA A N 1
ATOM 3987 C CA . ALA A 1 493 ? 5.378 2.971 -12.078 1.00 95.56 493 ALA A CA 1
ATOM 3988 C C . ALA A 1 493 ? 3.983 2.704 -12.659 1.00 95.56 493 ALA A C 1
ATOM 3990 O O . ALA A 1 493 ? 3.194 3.639 -12.846 1.00 95.56 493 ALA A O 1
ATOM 3991 N N . VAL A 1 494 ? 3.656 1.443 -12.937 1.00 98.19 494 VAL A N 1
ATOM 3992 C CA . VAL A 1 494 ? 2.387 1.063 -13.573 1.00 98.19 494 VAL A CA 1
ATOM 3993 C C . VAL A 1 494 ? 1.429 0.456 -12.558 1.00 98.19 494 VAL A C 1
ATOM 3995 O O . VAL A 1 494 ? 1.766 -0.493 -11.867 1.00 98.19 494 VAL A O 1
ATOM 3998 N N . ALA A 1 495 ? 0.215 0.989 -12.472 1.00 98.19 495 ALA A N 1
ATOM 3999 C CA . ALA A 1 495 ? -0.890 0.359 -11.771 1.00 98.19 495 ALA A CA 1
ATOM 4000 C C . ALA A 1 495 ? -1.684 -0.538 -12.722 1.00 98.19 495 ALA A C 1
ATOM 4002 O O . ALA A 1 495 ? -2.054 -0.103 -13.817 1.00 98.19 495 ALA A O 1
ATOM 4003 N N . THR A 1 496 ? -1.997 -1.747 -12.266 1.00 98.06 496 THR A N 1
ATOM 4004 C CA . THR A 1 496 ? -2.739 -2.769 -13.029 1.00 98.06 496 THR A CA 1
ATOM 4005 C C . THR A 1 496 ? -4.005 -3.237 -12.308 1.00 98.06 496 THR A C 1
ATOM 4007 O O . THR A 1 496 ? -4.988 -3.623 -12.940 1.00 98.06 496 THR A O 1
ATOM 4010 N N . LYS A 1 497 ? -4.043 -3.091 -10.978 1.00 96.31 497 LYS A N 1
ATOM 4011 C CA . LYS A 1 497 ? -5.206 -3.399 -10.135 1.00 96.31 497 LYS A CA 1
ATOM 4012 C C . LYS A 1 497 ? -5.541 -2.255 -9.203 1.00 96.31 497 LYS A C 1
ATOM 4014 O O . LYS A 1 497 ? -4.678 -1.445 -8.865 1.00 96.31 497 LYS A O 1
ATOM 4019 N N . PHE A 1 498 ? -6.782 -2.226 -8.734 1.00 94.38 498 PHE A N 1
ATOM 4020 C CA . PHE A 1 498 ? -7.200 -1.368 -7.635 1.00 94.38 498 PHE A CA 1
ATOM 4021 C C . PHE A 1 498 ? -8.135 -2.099 -6.670 1.00 94.38 498 PHE A C 1
ATOM 4023 O O . PHE A 1 498 ? -8.879 -3.002 -7.051 1.00 94.38 498 PHE A O 1
ATOM 4030 N N . THR A 1 499 ? -8.140 -1.649 -5.421 1.00 89.94 499 THR A N 1
ATOM 4031 C CA . THR A 1 499 ? -9.143 -2.006 -4.419 1.00 89.94 499 THR A CA 1
ATOM 4032 C C . THR A 1 499 ? -9.613 -0.739 -3.722 1.00 89.94 499 THR A C 1
ATOM 4034 O O . THR A 1 499 ? -8.816 0.144 -3.411 1.00 89.94 499 THR A O 1
ATOM 4037 N N . THR A 1 500 ? -10.925 -0.606 -3.532 1.00 85.19 500 THR A N 1
ATOM 4038 C CA . THR A 1 500 ? -11.535 0.540 -2.849 1.00 85.19 500 THR A CA 1
ATOM 4039 C C . THR A 1 500 ? -12.140 0.088 -1.534 1.00 85.19 500 THR A C 1
ATOM 4041 O O . THR A 1 500 ? -13.247 -0.436 -1.539 1.00 85.19 500 THR A O 1
ATOM 4044 N N . LYS A 1 501 ? -11.472 0.323 -0.407 1.00 78.69 501 LYS A N 1
ATOM 4045 C CA . LYS A 1 501 ? -12.042 0.095 0.926 1.00 78.69 501 LYS A CA 1
ATOM 4046 C C . LYS A 1 501 ? -12.893 1.303 1.331 1.00 78.69 501 LYS A C 1
ATOM 4048 O O . LYS A 1 501 ? -12.535 2.443 1.041 1.00 78.69 501 LYS A O 1
ATOM 4053 N N . SER A 1 502 ? -14.023 1.076 1.992 1.00 76.62 502 SER A N 1
ATOM 4054 C CA . SER A 1 502 ? -14.840 2.152 2.560 1.00 76.62 502 SER A CA 1
ATOM 4055 C C . SER A 1 502 ? -15.103 1.894 4.029 1.00 76.62 502 SER A C 1
ATOM 4057 O O . SER A 1 502 ? -15.603 0.825 4.378 1.00 76.62 502 SER A O 1
ATOM 4059 N N . THR A 1 503 ? -14.840 2.895 4.858 1.00 76.94 503 THR A N 1
ATOM 4060 C CA . THR A 1 503 ? -15.088 2.831 6.296 1.00 76.94 503 THR A CA 1
ATOM 4061 C C . THR A 1 503 ? -16.161 3.846 6.639 1.00 76.94 503 THR A C 1
ATOM 4063 O O . THR A 1 503 ? -15.987 5.047 6.430 1.00 76.94 503 THR A O 1
ATOM 4066 N N . THR A 1 504 ? -17.292 3.356 7.143 1.00 82.44 504 THR A N 1
ATOM 4067 C CA . THR A 1 504 ? -18.348 4.207 7.699 1.00 82.44 504 THR A CA 1
ATOM 4068 C C . THR A 1 504 ? -18.195 4.246 9.208 1.00 82.44 504 THR A C 1
ATOM 4070 O O . THR A 1 504 ? -17.941 3.215 9.821 1.00 82.44 504 THR A O 1
ATOM 4073 N N . TYR A 1 505 ? -18.338 5.427 9.796 1.00 85.19 505 TYR A N 1
ATOM 4074 C CA . TYR A 1 505 ? -18.236 5.637 11.234 1.00 85.19 505 TYR A CA 1
ATOM 4075 C C . TYR A 1 505 ? -19.139 6.789 11.673 1.00 85.19 505 TYR A C 1
ATOM 4077 O O . TYR A 1 505 ? -19.468 7.685 10.884 1.00 85.19 505 TYR A O 1
ATOM 4085 N N . ARG A 1 506 ? -19.532 6.781 12.946 1.00 86.94 506 ARG A N 1
ATOM 4086 C CA . ARG A 1 506 ? -20.251 7.895 13.566 1.00 86.94 506 ARG A CA 1
ATOM 4087 C C . ARG A 1 506 ? -19.258 8.753 14.339 1.00 86.94 506 ARG A C 1
ATOM 4089 O O . ARG A 1 506 ? -18.532 8.259 15.191 1.00 86.94 506 ARG A O 1
ATOM 4096 N N . HIS A 1 507 ? -19.190 10.035 14.001 1.00 87.62 507 HIS A N 1
ATOM 4097 C CA . HIS A 1 507 ? -18.304 11.002 14.644 1.00 87.62 507 HIS A CA 1
ATOM 4098 C C . HIS A 1 507 ? -19.102 11.892 15.585 1.00 87.62 507 HIS A C 1
ATOM 4100 O O . HIS A 1 507 ? -19.949 12.656 15.119 1.00 87.62 507 HIS A O 1
ATOM 4106 N N . CYS A 1 508 ? -18.809 11.817 16.876 1.00 84.25 508 CYS A N 1
ATOM 4107 C CA . CYS A 1 508 ? -19.495 12.550 17.926 1.00 84.25 508 CYS A CA 1
ATOM 4108 C C . CYS A 1 508 ? -18.566 13.591 18.556 1.00 84.25 508 CYS A C 1
ATOM 4110 O O . CYS A 1 508 ? -17.421 13.292 18.864 1.00 84.25 508 CYS A O 1
ATOM 4112 N N . GLN A 1 509 ? -19.059 14.814 18.760 1.00 83.94 509 GLN A N 1
ATOM 4113 C CA . GLN A 1 509 ? -18.309 15.909 19.386 1.00 83.94 509 GLN A CA 1
ATOM 4114 C C . GLN A 1 509 ? -19.140 16.573 20.485 1.00 83.94 509 GLN A C 1
ATOM 4116 O O . GLN A 1 509 ? -20.332 16.837 20.282 1.00 83.94 509 GLN A O 1
ATOM 4121 N N . LYS A 1 510 ? -18.524 16.912 21.622 1.00 79.56 510 LYS A N 1
ATOM 4122 C CA . LYS A 1 510 ? -19.173 17.705 22.679 1.00 79.56 510 LYS A CA 1
ATOM 4123 C C . LYS A 1 510 ? -19.117 19.194 22.311 1.00 79.56 510 LYS A C 1
ATOM 4125 O O . LYS A 1 510 ? -18.064 19.819 22.361 1.00 79.56 510 LYS A O 1
ATOM 4130 N N . LYS A 1 511 ? -20.259 19.794 21.960 1.00 77.12 511 LYS A N 1
ATOM 4131 C CA . LYS A 1 511 ? -20.387 21.237 21.696 1.00 77.12 511 LYS A CA 1
ATOM 4132 C C . LYS A 1 511 ? -20.967 21.959 22.908 1.00 77.12 511 LYS A C 1
ATOM 4134 O O . LYS A 1 511 ? -22.011 21.571 23.429 1.00 77.12 511 LYS A O 1
ATOM 4139 N N . LYS A 1 512 ? -20.313 23.039 23.340 1.00 74.75 512 LYS A N 1
ATOM 4140 C CA . LYS A 1 512 ? -20.863 23.961 24.344 1.00 74.75 512 LYS A CA 1
ATOM 4141 C C . LYS A 1 512 ? -21.833 24.915 23.648 1.00 74.75 512 LYS A C 1
ATOM 4143 O O . LYS A 1 512 ? -21.478 25.534 22.652 1.00 74.75 512 LYS A O 1
ATOM 4148 N N . THR A 1 513 ? -23.053 25.012 24.158 1.00 64.31 513 THR A N 1
ATOM 4149 C CA . THR A 1 513 ? -24.121 25.878 23.635 1.00 64.31 513 THR A CA 1
ATOM 4150 C C . THR A 1 513 ? -24.680 26.747 24.765 1.00 64.31 513 THR A C 1
ATOM 4152 O O . THR A 1 513 ? -24.778 26.273 25.896 1.00 64.31 513 THR A O 1
ATOM 4155 N N . GLY A 1 514 ? -25.021 28.010 24.482 1.00 57.19 514 GLY A N 1
ATOM 4156 C CA . GLY A 1 514 ? -25.553 28.978 25.460 1.00 57.19 514 GLY A CA 1
ATOM 4157 C C . GLY A 1 514 ? -24.565 30.080 25.882 1.00 57.19 514 GLY A C 1
ATOM 4158 O O . GLY A 1 514 ? -23.355 29.946 25.700 1.00 57.19 514 GLY A O 1
ATOM 4159 N N . TRP A 1 515 ? -25.097 31.178 26.435 1.00 48.22 515 TRP A N 1
ATOM 4160 C CA . TRP A 1 515 ? -24.327 32.305 26.987 1.00 48.22 515 TRP A CA 1
ATOM 4161 C C . TRP A 1 515 ? -23.763 31.980 28.383 1.00 48.22 515 TRP A C 1
ATOM 4163 O O . TRP A 1 515 ? -24.153 30.988 29.001 1.00 48.22 515 TRP A O 1
ATOM 4173 N N . TRP A 1 516 ? -22.819 32.792 28.868 1.00 49.25 516 TRP A N 1
ATOM 4174 C CA . TRP A 1 516 ? -21.922 32.505 30.003 1.00 49.25 516 TRP A CA 1
ATOM 4175 C C . TRP A 1 516 ? -22.594 32.003 31.297 1.00 49.25 516 TRP A C 1
ATOM 4177 O O . TRP A 1 516 ? -21.966 31.236 32.021 1.00 49.25 516 TRP A O 1
ATOM 4187 N N . VAL A 1 517 ? -23.868 32.327 31.540 1.00 48.22 517 VAL A N 1
ATOM 4188 C CA . VAL A 1 517 ? -24.619 31.968 32.763 1.00 48.22 517 VAL A CA 1
ATOM 4189 C C . VAL A 1 517 ? -25.436 30.661 32.626 1.00 48.22 517 VAL A C 1
ATOM 4191 O O . VAL A 1 517 ? -26.122 30.248 33.552 1.00 48.22 517 VAL A O 1
ATOM 4194 N N . GLY A 1 518 ? -25.364 29.957 31.486 1.00 55.31 518 GLY A N 1
ATOM 4195 C CA . GLY A 1 518 ? -26.201 28.772 31.226 1.00 55.31 518 GLY A CA 1
ATOM 4196 C C . GLY A 1 518 ? -25.641 27.781 30.204 1.00 55.31 518 GLY A C 1
ATOM 4197 O O . GLY A 1 518 ? -26.405 27.202 29.428 1.00 55.31 518 GLY A O 1
ATOM 4198 N N . ARG A 1 519 ? -24.313 27.593 30.159 1.00 58.69 519 ARG A N 1
ATOM 4199 C CA . ARG A 1 519 ? -23.655 26.687 29.196 1.00 58.69 519 ARG A CA 1
ATOM 4200 C C . ARG A 1 519 ? -24.189 25.254 29.317 1.00 58.69 519 ARG A C 1
ATOM 4202 O O . ARG A 1 519 ? -23.909 24.553 30.285 1.00 58.69 519 ARG A O 1
ATOM 4209 N N . LYS A 1 520 ? -24.887 24.785 28.282 1.00 67.38 520 LYS A N 1
ATOM 4210 C CA . LYS A 1 520 ? -25.282 23.383 28.101 1.00 67.38 520 LYS A CA 1
ATOM 4211 C C . LYS A 1 520 ? -24.309 22.701 27.146 1.00 67.38 520 LYS A C 1
ATOM 4213 O O . LYS A 1 520 ? -24.089 23.170 26.028 1.00 67.38 520 LYS A O 1
ATOM 4218 N N . THR A 1 521 ? -23.745 21.576 27.567 1.00 67.75 521 THR A N 1
ATOM 4219 C CA . THR A 1 521 ? -22.942 20.710 26.696 1.00 67.75 521 THR A CA 1
ATOM 4220 C C . THR A 1 521 ? -23.873 19.754 25.958 1.00 67.75 521 THR A C 1
ATOM 4222 O O . THR A 1 521 ? -24.624 19.012 26.588 1.00 67.75 521 THR A O 1
ATOM 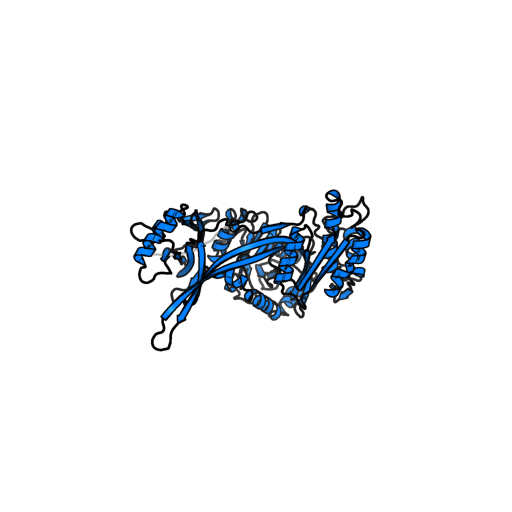4225 N N . LYS A 1 522 ? -23.837 19.769 24.625 1.00 76.12 522 LYS A N 1
ATOM 4226 C CA . LYS A 1 522 ? -24.593 18.855 23.765 1.00 76.12 522 LYS A CA 1
ATOM 4227 C C . LYS A 1 522 ? -23.627 18.033 22.922 1.00 76.12 522 LYS A C 1
ATOM 4229 O O . LYS A 1 522 ? -22.785 18.596 22.225 1.00 76.12 522 LYS A O 1
ATOM 4234 N N . THR A 1 523 ? -23.779 16.715 22.935 1.00 78.56 523 THR A N 1
ATOM 4235 C CA . THR A 1 523 ? -23.070 15.836 22.000 1.00 78.56 523 THR A CA 1
ATOM 4236 C C . THR A 1 523 ? -23.762 15.884 20.640 1.00 78.56 523 THR A C 1
ATOM 4238 O O . THR A 1 523 ? -24.972 15.680 20.542 1.00 78.56 523 THR A O 1
ATOM 4241 N N . VAL A 1 524 ? -23.004 16.185 19.588 1.00 83.75 524 VAL A N 1
ATOM 4242 C CA . VAL A 1 524 ? -23.476 16.201 18.200 1.00 83.75 524 VAL A CA 1
ATOM 4243 C C . VAL A 1 524 ? -22.763 15.094 17.444 1.00 83.75 524 VAL A C 1
ATOM 4245 O O . VAL A 1 524 ? -21.540 15.120 17.342 1.00 83.75 524 VAL A O 1
ATOM 4248 N N . CYS A 1 525 ? -23.530 14.150 16.904 1.00 85.38 525 CYS A N 1
ATOM 4249 C CA . CYS A 1 525 ? -23.020 13.013 16.150 1.00 85.38 525 CYS A CA 1
ATOM 4250 C C . CYS A 1 525 ? -23.384 13.134 14.670 1.00 85.38 525 CYS A C 1
ATOM 4252 O O . CYS A 1 525 ? -24.522 13.457 14.342 1.00 85.38 525 CYS A O 1
ATOM 4254 N N . ASN A 1 526 ? -22.430 12.856 13.783 1.00 87.19 526 ASN A N 1
ATOM 4255 C CA . ASN A 1 526 ? -22.627 12.851 12.337 1.00 87.19 526 ASN A CA 1
ATOM 4256 C C . ASN A 1 526 ? -22.058 11.571 11.729 1.00 87.19 526 ASN A C 1
ATOM 4258 O O . ASN A 1 526 ? -20.924 11.186 12.025 1.00 87.19 526 ASN A O 1
ATOM 4262 N N . TRP A 1 527 ? -22.823 10.954 10.835 1.00 86.38 527 TRP A N 1
ATOM 4263 C CA . TRP A 1 527 ? -22.361 9.834 10.027 1.00 86.38 527 TRP A CA 1
ATOM 4264 C C . TRP A 1 527 ? -21.367 10.308 8.968 1.00 86.38 527 TRP A C 1
ATOM 4266 O O . TRP A 1 527 ? -21.600 11.298 8.273 1.00 86.38 527 TRP A O 1
ATOM 4276 N N . LYS A 1 528 ? -20.246 9.599 8.850 1.00 84.56 528 LYS A N 1
ATOM 4277 C CA . LYS A 1 528 ? -19.214 9.846 7.843 1.00 84.56 528 LYS A CA 1
ATOM 4278 C C . LYS A 1 528 ? -18.850 8.536 7.161 1.00 84.56 528 LYS A C 1
ATOM 4280 O O . LYS A 1 528 ? -18.824 7.485 7.794 1.00 84.56 528 LYS A O 1
ATOM 4285 N N . THR A 1 529 ? -18.532 8.623 5.876 1.00 82.00 529 THR A N 1
ATOM 4286 C CA . THR A 1 529 ? -17.948 7.523 5.111 1.00 82.00 529 THR A CA 1
ATOM 4287 C C . THR A 1 529 ? -16.691 8.043 4.444 1.00 82.00 529 THR A C 1
ATOM 4289 O O . THR A 1 529 ? -16.727 9.050 3.736 1.00 82.00 529 THR A O 1
ATOM 4292 N N . ASP A 1 530 ? -15.580 7.361 4.680 1.00 77.69 530 ASP A N 1
ATOM 4293 C CA . ASP A 1 530 ? -14.320 7.630 4.009 1.00 77.69 530 ASP A CA 1
ATOM 4294 C C . ASP A 1 530 ? -13.990 6.476 3.060 1.00 77.69 530 ASP A C 1
ATOM 4296 O O . ASP A 1 530 ? -14.237 5.306 3.356 1.00 77.69 530 ASP A O 1
ATOM 4300 N N . HIS A 1 531 ? -13.463 6.830 1.888 1.00 78.69 531 HIS A N 1
ATOM 4301 C CA . HIS A 1 531 ? -13.085 5.890 0.839 1.00 78.69 531 HIS A CA 1
ATOM 4302 C C . HIS A 1 531 ? -11.575 5.905 0.655 1.00 78.69 531 HIS A C 1
ATOM 4304 O O . HIS A 1 531 ? -10.946 6.963 0.563 1.00 78.69 531 HIS A O 1
ATOM 4310 N N . TYR A 1 532 ? -11.008 4.716 0.548 1.00 80.38 532 TYR A N 1
ATOM 4311 C CA . TYR A 1 532 ? -9.582 4.485 0.464 1.00 80.38 532 TYR A CA 1
ATOM 4312 C C . TYR A 1 532 ? -9.292 3.607 -0.734 1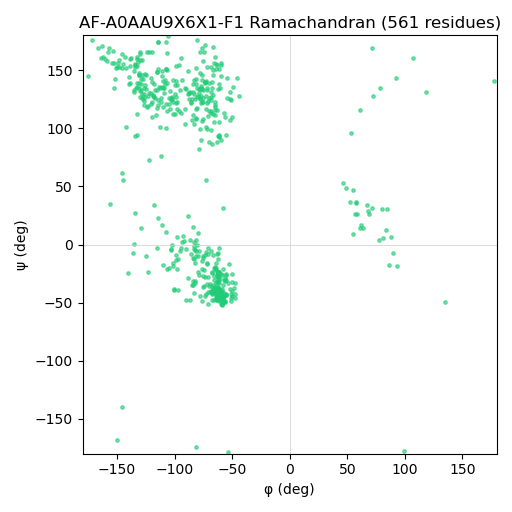.00 80.38 532 TYR A C 1
ATOM 4314 O O . TYR A 1 532 ? -9.927 2.573 -0.910 1.00 80.38 532 TYR A O 1
ATOM 4322 N N . ILE A 1 533 ? -8.347 4.031 -1.565 1.00 87.31 533 ILE A N 1
ATOM 4323 C CA . ILE A 1 533 ? -7.992 3.313 -2.783 1.00 87.31 533 ILE A CA 1
ATOM 4324 C C . ILE A 1 533 ? -6.534 2.889 -2.678 1.00 87.31 533 ILE A C 1
ATOM 4326 O O . ILE A 1 533 ? -5.656 3.712 -2.411 1.00 87.31 533 ILE A O 1
ATOM 4330 N N . GLU A 1 534 ? -6.304 1.606 -2.903 1.00 90.75 534 GLU A N 1
ATOM 4331 C CA . GLU A 1 534 ? -4.987 1.006 -3.078 1.00 90.75 534 GLU A CA 1
ATOM 4332 C C . GLU A 1 534 ? -4.873 0.479 -4.500 1.00 90.75 534 GLU A C 1
ATOM 4334 O O . GLU A 1 534 ? -5.873 0.111 -5.120 1.00 90.75 534 GLU A O 1
ATOM 4339 N N . PHE A 1 535 ? -3.649 0.458 -5.007 1.00 94.19 535 PHE A N 1
ATOM 4340 C CA . PHE A 1 535 ? -3.321 -0.066 -6.321 1.00 94.19 535 PHE A CA 1
ATOM 4341 C C . PHE A 1 535 ? -2.226 -1.111 -6.190 1.00 94.19 535 PHE A C 1
ATOM 4343 O O . PHE A 1 535 ? -1.343 -0.959 -5.343 1.00 94.19 535 PHE A O 1
ATOM 4350 N N . PHE A 1 536 ? -2.268 -2.127 -7.047 1.00 95.56 536 PHE A N 1
ATOM 4351 C CA . PHE A 1 536 ? -1.115 -2.991 -7.271 1.00 95.56 536 PHE A CA 1
ATOM 4352 C C . PHE A 1 536 ? -0.175 -2.279 -8.243 1.00 95.56 536 PHE A C 1
ATOM 4354 O O . PHE A 1 536 ? -0.598 -1.929 -9.348 1.00 95.56 536 PHE A O 1
ATOM 4361 N N . ILE A 1 537 ? 1.042 -1.977 -7.792 1.00 95.75 537 ILE A N 1
ATOM 4362 C CA . ILE A 1 537 ? 2.014 -1.148 -8.507 1.00 95.75 537 ILE A CA 1
ATOM 4363 C C . ILE A 1 537 ? 3.194 -2.001 -8.966 1.00 95.75 537 ILE A C 1
ATOM 4365 O O . ILE A 1 537 ? 3.856 -2.619 -8.137 1.00 95.75 537 ILE A O 1
ATOM 4369 N N . HIS A 1 538 ? 3.485 -1.944 -10.264 1.00 96.06 538 HIS A N 1
ATOM 4370 C CA . HIS A 1 538 ? 4.689 -2.462 -10.900 1.00 96.06 538 HIS A CA 1
ATOM 4371 C C . HIS A 1 538 ? 5.728 -1.346 -11.019 1.00 96.06 538 HIS A C 1
ATOM 4373 O O . HIS A 1 538 ? 5.518 -0.379 -11.756 1.00 96.06 538 HIS A O 1
ATOM 4379 N N . TYR A 1 539 ? 6.842 -1.461 -10.297 1.00 92.12 539 TYR A N 1
ATOM 4380 C CA . TYR A 1 539 ? 7.854 -0.396 -10.189 1.00 92.12 539 TYR A CA 1
ATOM 4381 C C . TYR A 1 539 ? 8.857 -0.346 -11.356 1.00 92.12 539 TYR A C 1
ATOM 4383 O O . TYR A 1 539 ? 9.693 0.551 -11.421 1.00 92.12 539 TYR A O 1
ATOM 4391 N N . GLY A 1 540 ? 8.803 -1.298 -12.292 1.00 93.50 540 GLY A N 1
ATOM 4392 C CA . GLY A 1 540 ? 9.794 -1.379 -13.372 1.00 93.50 540 GLY A CA 1
ATOM 4393 C C . GLY A 1 540 ? 11.173 -1.839 -12.882 1.00 93.50 540 GLY A C 1
ATOM 4394 O O . GLY A 1 540 ? 12.204 -1.419 -13.412 1.00 93.50 540 GLY A O 1
ATOM 4395 N N . TRP A 1 541 ? 11.182 -2.678 -11.843 1.00 91.44 541 TRP A N 1
ATOM 4396 C CA . TRP A 1 541 ? 12.374 -3.231 -11.196 1.00 91.44 541 TRP A CA 1
ATOM 4397 C C . TRP A 1 541 ? 12.435 -4.762 -11.297 1.00 91.44 541 TRP A C 1
ATOM 4399 O O . TRP A 1 541 ? 12.889 -5.440 -10.379 1.00 91.44 541 TRP A O 1
ATOM 4409 N N . GLY A 1 542 ? 11.938 -5.329 -12.403 1.00 90.31 542 GLY A N 1
ATOM 4410 C CA . GLY A 1 542 ? 12.001 -6.778 -12.634 1.00 90.31 542 GLY A CA 1
ATOM 4411 C C . GLY A 1 542 ? 11.135 -7.594 -11.675 1.00 90.31 542 GLY A C 1
ATOM 4412 O O . GLY A 1 542 ? 11.546 -8.660 -11.234 1.00 90.31 542 GLY A O 1
ATOM 4413 N N . GLY A 1 543 ? 9.987 -7.051 -11.263 1.00 88.19 543 GLY A N 1
ATOM 4414 C CA . GLY A 1 543 ? 9.104 -7.672 -10.273 1.00 88.19 543 GLY A CA 1
ATOM 4415 C C . GLY A 1 543 ? 9.464 -7.342 -8.822 1.00 88.19 543 GLY A C 1
ATOM 4416 O O . GLY A 1 543 ? 8.614 -7.455 -7.937 1.00 88.19 543 GLY A O 1
ATOM 4417 N N . SER A 1 544 ? 10.687 -6.862 -8.571 1.00 84.50 544 SER A N 1
ATOM 4418 C CA . SER A 1 544 ? 11.093 -6.407 -7.242 1.00 84.50 544 SER A CA 1
ATOM 4419 C C . SER A 1 544 ? 10.210 -5.250 -6.774 1.00 84.50 544 SER A C 1
ATOM 4421 O O . SER A 1 544 ? 9.951 -4.303 -7.520 1.00 84.50 544 SER A O 1
ATOM 4423 N N . ASN A 1 545 ? 9.764 -5.322 -5.516 1.00 85.62 545 ASN A N 1
ATOM 4424 C CA . ASN A 1 545 ? 8.925 -4.317 -4.857 1.00 85.62 545 ASN A CA 1
ATOM 4425 C C . ASN A 1 545 ? 7.525 -4.120 -5.486 1.00 85.62 545 ASN A C 1
ATOM 4427 O O . ASN A 1 545 ? 6.841 -3.146 -5.156 1.00 85.62 545 ASN A O 1
ATOM 4431 N N . ASN A 1 546 ? 7.068 -5.033 -6.353 1.00 92.00 546 ASN A N 1
ATOM 4432 C CA . ASN A 1 546 ? 5.684 -5.039 -6.824 1.00 92.00 546 ASN A CA 1
ATOM 4433 C C . ASN A 1 546 ? 4.730 -5.321 -5.662 1.00 92.00 546 ASN A C 1
ATOM 4435 O O . ASN A 1 546 ? 4.843 -6.345 -4.988 1.00 92.00 546 ASN A O 1
ATOM 4439 N N . LYS A 1 547 ? 3.782 -4.417 -5.409 1.00 92.38 547 LYS A N 1
ATOM 4440 C CA . LYS A 1 547 ? 2.950 -4.498 -4.201 1.00 92.38 547 LYS A CA 1
ATOM 4441 C C . LYS A 1 547 ? 1.672 -3.687 -4.272 1.00 92.38 547 LYS A C 1
ATOM 4443 O O . LYS A 1 547 ? 1.542 -2.737 -5.047 1.00 92.38 547 LYS A O 1
ATOM 4448 N N . TRP A 1 548 ? 0.747 -4.037 -3.388 1.00 93.00 548 TRP A N 1
ATOM 4449 C CA . TRP A 1 548 ? -0.416 -3.234 -3.058 1.00 93.00 548 TRP A CA 1
ATOM 4450 C C . TRP A 1 548 ? -0.036 -2.099 -2.119 1.00 93.00 548 TRP A C 1
ATOM 4452 O O . TRP A 1 548 ? 0.517 -2.318 -1.040 1.00 93.00 548 TRP A O 1
ATOM 4462 N N . GLN A 1 549 ? -0.367 -0.874 -2.519 1.00 89.25 549 GLN A N 1
ATOM 4463 C CA . GLN A 1 549 ? -0.164 0.305 -1.687 1.00 89.25 549 GLN A CA 1
ATOM 4464 C C . GLN A 1 549 ? -1.071 1.466 -2.098 1.00 89.25 549 GLN A C 1
ATOM 4466 O O . GLN A 1 549 ? -1.640 1.522 -3.190 1.00 89.25 549 GLN A O 1
ATOM 4471 N N . SER A 1 550 ? -1.160 2.460 -1.221 1.00 87.12 550 SER A N 1
ATOM 4472 C CA . SER A 1 550 ? -1.783 3.742 -1.556 1.00 87.12 550 SER A CA 1
ATOM 4473 C C . SER A 1 550 ? -0.797 4.669 -2.243 1.00 87.12 550 SER A C 1
ATOM 4475 O O . SER A 1 550 ? 0.323 4.840 -1.768 1.00 87.12 550 SER A O 1
ATOM 4477 N N . VAL A 1 551 ? -1.254 5.359 -3.287 1.00 85.75 551 VAL A N 1
ATOM 4478 C CA . VAL A 1 551 ? -0.427 6.298 -4.051 1.00 85.75 551 VAL A CA 1
ATOM 4479 C C . VAL A 1 551 ? -0.933 7.736 -3.938 1.00 85.75 551 VAL A C 1
ATOM 4481 O O . VAL A 1 551 ? -2.129 8.000 -3.826 1.00 85.75 551 VAL A O 1
ATOM 4484 N N . SER A 1 552 ? -0.003 8.689 -4.003 1.00 85.12 552 SER A N 1
ATOM 4485 C CA . SER A 1 552 ? -0.269 10.128 -4.113 1.00 85.12 552 SER A CA 1
ATOM 4486 C C . SER A 1 552 ? 0.391 10.707 -5.373 1.00 85.12 552 SER A C 1
ATOM 4488 O O . SER A 1 552 ? 1.416 11.391 -5.281 1.00 85.12 552 SER A O 1
ATOM 4490 N N . PRO A 1 553 ? -0.154 10.416 -6.568 1.00 88.88 553 PRO A N 1
ATOM 4491 C CA . PRO A 1 553 ? 0.503 10.738 -7.823 1.00 88.88 553 PRO A CA 1
ATOM 4492 C C . PRO A 1 553 ? 0.677 12.247 -8.038 1.00 88.88 553 PRO A C 1
ATOM 4494 O O . PRO A 1 553 ? -0.094 13.093 -7.572 1.00 88.88 553 PRO A O 1
ATOM 4497 N N . THR A 1 554 ? 1.721 12.593 -8.776 1.00 88.31 554 THR A N 1
ATOM 4498 C CA . THR A 1 554 ? 1.991 13.913 -9.363 1.00 88.31 554 THR A CA 1
ATOM 4499 C C . THR A 1 554 ? 1.554 13.958 -10.823 1.00 88.31 554 THR A C 1
ATOM 4501 O O . THR A 1 554 ? 1.288 15.028 -11.378 1.00 88.31 554 THR A O 1
ATOM 4504 N N . SER A 1 555 ? 1.439 12.792 -11.450 1.00 91.38 555 SER A N 1
ATOM 4505 C CA . SER A 1 555 ? 0.902 12.656 -12.789 1.00 91.38 555 SER A CA 1
ATOM 4506 C C . SER A 1 555 ? 0.273 11.282 -12.999 1.00 91.38 555 SER A C 1
ATOM 4508 O O . SER A 1 555 ? 0.616 10.323 -12.308 1.00 91.38 555 SER A O 1
ATOM 4510 N N . LEU A 1 556 ? -0.650 11.207 -13.954 1.00 94.19 556 LEU A N 1
ATOM 4511 C CA . LEU A 1 556 ? -1.248 9.972 -14.452 1.00 94.19 556 LEU A CA 1
ATOM 4512 C C . LEU A 1 556 ? -1.172 9.980 -15.973 1.00 94.19 556 LEU A C 1
ATOM 4514 O O . LEU A 1 556 ? -1.560 10.970 -16.597 1.00 94.19 556 LEU A O 1
ATOM 4518 N N . HIS A 1 557 ? -0.708 8.888 -16.563 1.00 96.44 557 HIS A N 1
ATOM 4519 C CA . HIS A 1 557 ? -0.634 8.690 -18.004 1.00 96.44 557 HIS A CA 1
ATOM 4520 C C . HIS A 1 557 ? -1.241 7.337 -18.370 1.00 96.44 557 HIS A C 1
ATOM 4522 O O . HIS A 1 557 ? -1.201 6.393 -17.587 1.00 96.44 557 HIS A O 1
ATOM 4528 N N . VAL A 1 558 ? -1.849 7.260 -19.548 1.00 97.50 558 VAL A N 1
ATOM 4529 C CA . VAL A 1 558 ? -2.540 6.057 -20.019 1.00 97.50 558 VAL A CA 1
ATOM 4530 C C . VAL A 1 558 ? -2.522 6.006 -21.537 1.00 97.50 558 VAL A C 1
ATOM 4532 O O . VAL A 1 558 ? -2.658 7.043 -22.199 1.00 97.50 558 VAL A O 1
ATOM 4535 N N . ALA A 1 559 ? -2.367 4.800 -22.068 1.00 97.81 559 ALA A N 1
ATOM 4536 C CA . ALA A 1 559 ? -2.593 4.479 -23.466 1.00 97.81 559 ALA A CA 1
ATOM 4537 C C . ALA A 1 559 ? -3.870 3.637 -23.586 1.00 97.81 559 ALA A C 1
ATOM 4539 O O . ALA A 1 559 ? -4.126 2.781 -22.744 1.00 97.81 559 ALA A O 1
ATOM 4540 N N . TYR A 1 560 ? -4.699 3.921 -24.586 1.00 96.62 560 TYR A N 1
ATOM 4541 C CA . TYR A 1 560 ? -5.946 3.199 -24.840 1.00 96.62 560 TYR A CA 1
ATOM 4542 C C . TYR A 1 560 ? -6.368 3.342 -26.303 1.00 96.62 560 TYR A C 1
ATOM 4544 O O . TYR A 1 560 ? -5.827 4.175 -27.035 1.00 96.62 560 TYR A O 1
ATOM 4552 N N . ILE A 1 561 ? -7.353 2.549 -26.718 1.00 95.94 561 ILE A N 1
ATOM 4553 C CA . ILE A 1 561 ? -7.928 2.593 -28.065 1.00 95.94 561 ILE A CA 1
ATOM 4554 C C . ILE A 1 561 ? -9.249 3.357 -27.999 1.00 95.94 561 ILE A C 1
ATOM 4556 O O . ILE A 1 561 ? -10.130 3.011 -27.209 1.00 95.94 561 ILE A O 1
ATOM 4560 N N . SER A 1 562 ? -9.384 4.438 -28.771 1.00 91.81 562 SER A N 1
ATOM 4561 C CA . SER A 1 562 ? -10.656 5.157 -28.869 1.00 91.81 562 SER A CA 1
ATOM 4562 C C . SER A 1 562 ? -11.690 4.288 -29.577 1.00 91.81 562 SER A C 1
ATOM 4564 O O . SER A 1 562 ? -11.353 3.624 -30.557 1.00 91.81 562 SER A O 1
ATOM 4566 N N . LYS A 1 563 ? -12.935 4.315 -29.100 1.00 77.62 563 LYS A N 1
ATOM 4567 C CA . LYS A 1 563 ? -14.050 3.674 -29.803 1.00 77.62 563 LYS A CA 1
ATOM 4568 C C . LYS A 1 563 ? -14.287 4.357 -31.144 1.00 77.62 563 LYS A C 1
ATOM 4570 O O . LYS A 1 563 ? -14.311 5.607 -31.133 1.00 77.62 563 LYS A O 1
#

Solvent-accessible surface area (backbone atoms only — not comparable to full-atom values): 30460 Å² total; per-residue (Å²): 134,86,80,89,80,87,88,87,88,91,77,93,73,86,80,75,79,82,77,74,77,76,75,74,73,56,70,55,51,79,66,49,45,54,35,50,36,44,52,65,59,50,29,72,37,83,97,35,40,49,57,48,68,32,57,61,44,48,61,86,39,49,46,45,68,26,27,33,88,89,49,59,87,86,46,62,39,26,39,38,37,46,46,89,68,29,33,38,31,30,27,40,46,67,89,63,25,46,39,53,74,54,38,36,31,56,62,77,45,67,66,57,53,24,41,53,47,9,46,78,68,78,44,58,63,68,47,40,31,46,60,41,90,90,62,46,31,36,22,17,27,89,88,64,50,39,46,29,47,58,41,22,63,78,70,72,35,54,61,62,93,58,45,87,50,43,42,59,57,53,72,67,23,60,65,54,36,50,48,50,42,52,58,44,38,66,36,68,67,24,52,60,70,43,52,40,51,49,80,41,54,87,87,62,82,80,81,79,48,64,50,35,21,41,67,38,40,57,53,36,75,48,78,43,52,50,36,69,67,47,75,52,52,34,44,46,68,63,81,44,84,93,49,47,72,63,55,27,52,37,49,43,72,35,32,54,72,41,39,32,93,93,42,61,40,40,49,34,69,85,45,52,45,65,48,83,41,66,52,39,25,38,61,49,35,32,46,56,55,54,68,60,45,35,62,61,45,70,74,48,70,47,38,30,33,43,38,36,30,34,71,85,55,34,41,38,37,38,34,30,26,42,48,76,78,85,62,84,69,72,81,62,69,90,62,45,63,67,47,46,27,70,69,60,92,51,55,30,34,36,46,62,45,77,38,88,91,75,8,32,56,18,39,59,30,36,33,52,40,26,55,42,25,22,40,16,47,44,18,85,83,37,82,89,35,35,41,38,56,64,43,50,80,86,43,70,41,64,56,51,70,42,76,70,49,50,53,52,30,55,67,42,26,72,53,28,55,45,42,77,51,97,54,23,26,43,55,56,82,88,28,67,48,48,41,35,64,66,48,24,73,44,55,33,90,49,43,43,51,50,67,48,62,49,97,84,49,60,41,69,58,53,54,54,48,45,55,52,41,20,72,73,44,29,51,30,38,35,26,32,73,46,76,42,55,86,53,80,40,76,48,29,27,29,32,42,33,40,37,33,43,59,53,61,34,38,41,32,33,59,41,81,43,71,58,97,92,60,67,42,80,42,78,50,71,46,83,45,75,49,79,44,63,32,30,34,34,41,52,33,28,50,58,50,85,34,28,36,32,71,79,70,45,50,29,42,33,39,59,51,72,60,132

Sequence (563 aa):
MAPGNINKNIQWHVLFPLCTILVVGSAALKLPYEVQQSILAESELDDLKDLKRVNVSDGRGPTRPIYRLDLDPDYVAYYEIDTGRSYVILSSSSRTGDFRMVEHGPDPRPTDVLMQQAHKNGQLCKKFYRLTPWGLMICSNQNGTIVAASYDWVNDVAEIDDWRKLDNMVKKNPSGFTQQWKERAALRRSKIDWVTSEKTFTSGRIKEEETYEEPLTPGSIAKVALGEGFRSVRIFVTNYEKRGGQWQKRLCKVLVDICLQEENTKVNLSVIAKTANHIAYIRLVVRGNWKYVGNALQWKELGFFIEFMSRKSERIRRHFVIDLHRKRSQRSPSGGNKGSISYESEFPDYNQHKCCGGCYSGCVPVAWAQVFGYFDRISKYNSMFSSRIFGDSSTMAPLQLTGAVKIFVESLRPYLRTWCDGGQGATKIRNMHRIKPWFKERQGSKAVVKGYRRPWRKSSWMVSKGVWFLKYGYPVVFSFYVDNGKKKAAHAAVATKFTTKSTTYRHCQKKKTGWWVGRKTKTVCNWKTDHYIEFFIHYGWGGSNNKWQSVSPTSLHVAYISK